Protein AF-A0A194WT03-F1 (afdb_monomer)

Radius of gyration: 30.41 Å; Cα contacts (8 Å, |Δi|>4): 717; chains: 1; bounding box: 113×50×109 Å

Solvent-accessible surface area (backbone atoms only — not comparable to full-atom values): 23915 Å² total; per-residue (Å²): 136,82,84,89,78,83,85,79,78,83,76,83,74,83,78,74,82,76,77,74,75,69,96,62,38,48,74,49,56,27,66,68,60,20,52,58,51,42,55,51,42,50,56,59,49,69,76,46,98,63,64,59,22,37,37,36,42,40,37,52,89,49,67,68,50,54,52,50,50,53,52,46,45,50,53,35,48,78,66,64,29,42,62,47,79,43,81,47,51,74,85,47,47,63,61,53,40,52,53,50,60,69,37,85,75,48,41,22,44,46,72,50,70,73,60,50,98,48,68,67,57,44,53,51,57,38,61,60,47,42,80,70,25,38,26,48,16,67,32,65,69,28,46,50,27,55,58,62,58,44,61,46,73,24,56,83,70,58,66,25,66,48,49,63,34,23,62,38,49,24,51,51,53,51,38,49,74,71,58,65,42,41,81,90,44,59,88,57,40,25,28,52,90,39,30,33,35,34,40,28,56,45,86,85,39,31,42,52,31,35,42,51,47,5,44,23,32,15,42,20,40,37,28,47,98,93,46,32,34,41,25,22,16,63,85,86,59,73,44,90,31,43,48,80,43,83,51,91,55,52,71,77,67,46,30,61,67,22,51,30,41,37,38,44,53,86,38,80,86,47,64,62,71,51,87,48,45,24,76,58,16,33,38,40,28,66,21,96,33,67,39,60,53,71,78,61,39,42,78,32,22,36,31,38,27,75,41,38,68,56,25,25,50,37,38,31,52,45,35,30,54,48,31,50,52,26,51,54,42,51,51,52,50,38,51,51,27,53,49,26,47,51,53,45,55,60,35,47,49,73,77,43,86,50,70,38,30,50,52,46,34,51,44,30,39,67,40,66,62,48,59,95,81,78,74,68,77,89,75,91,70,77,77,73,80,96,78,71,96,54,62,74,60,56,53,48,51,50,52,52,51,39,52,51,42,62,46,47,82,80,47,53,75,68,57,42,58,64,48,43,63,55,51,55,50,49,53,51,54,47,53,56,48,52,58,61,63,75,108

pLDDT: mean 86.25, std 16.94, range [28.58, 98.75]

Secondary structure (DSSP, 8-state):
-----PPPPPPPPP-----------EE--HHHHHHHHHHHHHHHHTT-SSPPEEEEEE-S--HHHHHHHHHHHHHHHHTT-EEEEEE--TTTHHHHHHHHHH-TT--EEEEES--SSSHHHHHHHHHHS-TTTBTT--SHHHHHHHHTT--BSSTTT--SBPPPPHHHHHHHHHHHHTT-S-TTSPTT-TTTT-EEEEE---TTTHHHHHHHHHHTT-EEEEEETTEEEEEESTTTT-SSS-EEEEES--HHHHGGG-SEEEE----TT----GGGSPTT-EEEE-SSS--S-HHHHHHH-SEEE---HHHHHHHHHHHHHHHHHHHHHHHHHHHHHHHHHHHHHHHHHTT---HHHHHHHHHHHHTTSS-TTTS------PPPPS--S-HHHHHHHHHHHHHHHHHGGGS-HHHHHHHHHHHHHHHHHHHHHHHHHH-

Nearest PDB structures (foldseek):
  1edz-assembly1_A  TM=9.579E-01  e=5.194E-33  Saccharomyces cerevisiae
  6v6y-assembly1_A-2  TM=8.447E-01  e=1.868E-15  Thermus thermophilus HB8
  5o22-assembly1_B  TM=8.015E-01  e=1.523E-14  Escherichia coli K-12
  3ngl-assembly1_C  TM=8.234E-01  e=7.169E-14  Thermoplasma acidophilum
  6jid-assembly1_A  TM=7.470E-01  e=1.769E-14  Homo sapiens

Foldseek 3Di:
DDDDDDDDDDDDDPDDPPPVLDLQAAEDELVVLLVVLLVVLLVLCVVDPDAAEEEEEEADPDPVLVVLLVVLCVVQVVSRHHYHYDYDHLVCLLVVQLVLQPDPSHQAYHYRDDNDPDVVVVLVSLCSHDQLHHLQLSHPLLLVCLQVVNQALQPPLRQAGRHAGLQLVLVVSVCVVVVCFQPVDDFQQRNAPAEEEFADCDSRHQVSNQFNSQSSAYFYWRDDPVATKTWHCPPPNPHNGIDIDGDPDHPLNRQLRHQEYEYADQDQPAADPLVSHHAQHAYHYAYPHQNYDPVSNSSRHSYYYRHNSSSSSSSSSVSSSSSVSNVLSLVLLLVLLLLLLVLQVLQVLAVHGQVLSVVSVVSCVSSVSDDPPPSDDPDDHDYDDDDDDDCVVLVVLSVVLSVLSNCLSVDDSVVNVVCPVVNVVSSVVNSVVVVVVVD

Sequence (439 aa):
MASVQQPNAPTPKPSNPTSSIPDTCKVVSAVTIAKSLLAEVAKDLQLLEYKPKLVGLLANEDEHAKTYAEYSAKTCKENGFDFDLRVVSKADIEESILAANTDKNVHGIIVYYPIFPSPRQDQYIQQLVALEKDVEGLSHKYIFNMYQNIRFLDIPMCGQKSILPCTPLAVVKVLEYLQIYNTIMAYGNRLFGKTITVINRSEVVGRPLAALLANDGAKVYSVDLDGVQIFTRGRGIKNDKHEVAETDMKLEDCFPLSDVVVTGVPSKAYKVDVNMLRDGAVCVNFSSDKNFDGPAVKQHASIYVPAIGKVTIAVLLRNLLRLCHNRDMAESYKHMARQARRSMDVCSLHGVKIEAAEAVVKKAIAAGYLNEKSDTLAVEGSPLPAGSKDKTKTDGLMTELETLWSQLPELNIKEQAEKQEELDRLLLALDESFQKEEK

Structure (mmCIF, N/CA/C/O backbone):
data_AF-A0A194WT03-F1
#
_entry.id   AF-A0A194WT03-F1
#
loop_
_atom_site.group_PDB
_atom_site.id
_atom_site.type_symbol
_atom_site.label_atom_id
_atom_site.label_alt_id
_atom_site.label_comp_id
_atom_site.label_asym_id
_atom_site.label_entity_id
_atom_site.label_seq_id
_atom_site.pdbx_PDB_ins_code
_atom_site.Cartn_x
_atom_site.Cartn_y
_atom_site.Cartn_z
_atom_site.occupancy
_atom_site.B_iso_or_equiv
_atom_site.auth_seq_id
_atom_site.auth_comp_id
_atom_site.auth_asym_id
_atom_site.auth_atom_id
_atom_site.pdbx_PDB_model_num
ATOM 1 N N . MET A 1 1 ? -75.034 19.395 57.010 1.00 37.84 1 MET A N 1
ATOM 2 C CA . MET A 1 1 ? -74.111 18.258 56.812 1.00 37.84 1 MET A CA 1
ATOM 3 C C . MET A 1 1 ? -73.843 18.124 55.323 1.00 37.84 1 MET A C 1
ATOM 5 O O . MET A 1 1 ? -74.789 18.257 54.563 1.00 37.84 1 MET A O 1
ATOM 9 N N . ALA A 1 2 ? -72.575 17.891 54.970 1.00 37.72 2 ALA A N 1
ATOM 10 C CA . ALA A 1 2 ? -72.012 17.683 53.629 1.00 37.72 2 ALA A CA 1
ATOM 11 C C . ALA A 1 2 ? -71.901 18.917 52.704 1.00 37.72 2 ALA A C 1
ATOM 13 O O . ALA A 1 2 ? -72.727 19.161 51.831 1.00 37.72 2 ALA A O 1
ATOM 14 N N . SER A 1 3 ? -70.805 19.663 52.893 1.00 32.38 3 SER A N 1
ATOM 15 C CA . SER A 1 3 ? -70.004 20.207 51.786 1.00 32.38 3 SER A CA 1
ATOM 16 C C . SER A 1 3 ? -69.221 19.068 51.100 1.00 32.38 3 SER A C 1
ATOM 18 O O . SER A 1 3 ? -69.303 17.939 51.581 1.00 32.38 3 SER A O 1
ATOM 20 N N . VAL A 1 4 ? -68.414 19.409 50.074 1.00 37.19 4 VAL A N 1
ATOM 21 C CA . VAL A 1 4 ? -67.408 18.600 49.326 1.00 37.19 4 VAL A CA 1
ATOM 22 C C . VAL A 1 4 ? -67.889 18.264 47.907 1.00 37.19 4 VAL A C 1
ATOM 24 O O . VAL A 1 4 ? -68.979 17.739 47.747 1.00 37.19 4 VAL A O 1
ATOM 27 N N . GLN A 1 5 ? -67.157 18.463 46.807 1.00 35.47 5 GLN A N 1
ATOM 28 C CA . GLN A 1 5 ? -66.001 19.279 46.389 1.00 35.47 5 GLN A CA 1
ATOM 29 C C . GLN A 1 5 ? -65.919 19.033 44.863 1.00 35.47 5 GLN A C 1
ATOM 31 O O . GLN A 1 5 ? -66.162 17.912 44.414 1.00 35.47 5 GLN A O 1
ATOM 36 N N . GLN A 1 6 ? -65.600 20.049 44.057 1.00 39.19 6 GLN A N 1
ATOM 37 C CA . GLN A 1 6 ? -65.304 19.849 42.629 1.00 39.19 6 GLN A CA 1
ATOM 38 C C . GLN A 1 6 ? -64.024 19.005 42.458 1.00 39.19 6 GLN A C 1
ATOM 40 O O . GLN A 1 6 ? -63.103 19.148 43.266 1.00 39.19 6 GLN A O 1
ATOM 45 N N . PRO A 1 7 ? -63.927 18.145 41.429 1.00 38.97 7 PRO A N 1
ATOM 46 C CA . PRO A 1 7 ? -62.711 17.385 41.172 1.00 38.97 7 PRO A CA 1
ATOM 47 C C . PRO A 1 7 ? -61.578 18.310 40.703 1.00 38.97 7 PRO A C 1
ATOM 49 O O . PRO A 1 7 ? -61.730 19.089 39.764 1.00 38.97 7 PRO A O 1
ATOM 52 N N . ASN A 1 8 ? -60.440 18.198 41.390 1.00 38.78 8 ASN A N 1
ATOM 53 C CA . ASN A 1 8 ? -59.198 18.916 41.124 1.00 38.78 8 ASN A CA 1
ATOM 54 C C . ASN A 1 8 ? -58.701 18.702 39.686 1.00 38.78 8 ASN A C 1
ATOM 56 O O . ASN A 1 8 ? -58.632 17.572 39.199 1.00 38.78 8 ASN A O 1
ATOM 60 N N . ALA A 1 9 ? -58.279 19.794 39.046 1.00 41.28 9 ALA A N 1
ATOM 61 C CA . ALA A 1 9 ? -57.497 19.762 37.817 1.00 41.28 9 ALA A CA 1
ATOM 62 C C . ALA A 1 9 ? -56.162 19.017 38.047 1.00 41.28 9 ALA A C 1
ATOM 64 O O . ALA A 1 9 ? -55.565 19.166 39.119 1.00 41.28 9 ALA A O 1
ATOM 65 N N . PRO A 1 10 ? -55.658 18.233 37.075 1.00 40.19 10 PRO A N 1
ATOM 66 C CA . PRO A 1 10 ? -54.380 17.554 37.227 1.00 40.19 10 PRO A CA 1
ATOM 67 C C . PRO A 1 10 ? -53.239 18.574 37.255 1.00 40.19 10 PRO A C 1
ATOM 69 O O . PRO A 1 10 ? -53.123 19.426 36.374 1.00 40.19 10 PRO A O 1
ATOM 72 N N . THR A 1 11 ? -52.372 18.461 38.256 1.00 41.06 11 THR A N 1
ATOM 73 C CA . THR A 1 11 ? -51.087 19.158 38.318 1.00 41.06 11 THR A CA 1
ATOM 74 C C . THR A 1 11 ? -50.210 18.780 37.115 1.00 41.06 11 THR A C 1
ATOM 76 O O . THR A 1 11 ? -50.162 17.604 36.736 1.00 41.06 11 THR A O 1
ATOM 79 N N . PRO A 1 12 ? -49.492 19.735 36.496 1.00 35.66 12 PRO A N 1
ATOM 80 C CA . PRO A 1 12 ? -48.580 19.418 35.407 1.00 35.66 12 PRO A CA 1
ATOM 81 C C . PRO A 1 12 ? -47.417 18.586 35.956 1.00 35.66 12 PRO A C 1
ATOM 83 O O . PRO A 1 12 ? -46.714 19.003 36.878 1.00 35.66 12 PRO A O 1
ATOM 86 N N . LYS A 1 13 ? -47.222 17.386 35.396 1.00 35.81 13 LYS A N 1
ATOM 87 C CA . LYS A 1 13 ? -46.018 16.582 35.644 1.00 35.81 13 LYS A CA 1
ATOM 88 C C . LYS A 1 13 ? -44.784 17.391 35.220 1.00 35.81 13 LYS A C 1
ATOM 90 O O . LYS A 1 13 ? -44.840 18.032 34.169 1.00 35.81 13 LYS A O 1
ATOM 95 N N . PRO A 1 14 ? -43.672 17.336 35.971 1.00 33.44 14 PRO A N 1
ATOM 96 C CA . PRO A 1 14 ? -42.426 17.940 35.529 1.00 33.44 14 PRO A CA 1
ATOM 97 C C . PRO A 1 14 ? -42.006 17.271 34.218 1.00 33.44 14 PRO A C 1
ATOM 99 O O . PRO A 1 14 ? -41.852 16.050 34.143 1.00 33.44 14 PRO A O 1
ATOM 102 N N . SER A 1 15 ? -41.884 18.074 33.166 1.00 34.41 15 SER A N 1
ATOM 103 C CA . SER A 1 15 ? -41.332 17.651 31.888 1.00 34.41 15 SER A CA 1
ATOM 104 C C . SER A 1 15 ? -39.877 17.252 32.108 1.00 34.41 15 SER A C 1
ATOM 106 O O . SER A 1 15 ? -39.016 18.118 32.273 1.00 34.41 15 SER A O 1
ATOM 108 N N . ASN A 1 16 ? -39.598 15.948 32.111 1.00 33.34 16 ASN A N 1
ATOM 109 C CA . ASN A 1 16 ? -38.248 15.467 31.849 1.00 33.34 16 ASN A CA 1
ATOM 110 C C . ASN A 1 16 ? -37.805 16.084 30.516 1.00 33.34 16 ASN A C 1
ATOM 112 O O . ASN A 1 16 ? -38.524 15.914 29.527 1.00 33.34 16 ASN A O 1
ATOM 116 N N . PRO A 1 17 ? -36.655 16.773 30.443 1.00 35.59 17 PRO A N 1
ATOM 117 C CA . PRO A 1 17 ? -36.050 17.051 29.161 1.00 35.59 17 PRO A CA 1
ATOM 118 C C . PRO A 1 17 ? -35.568 15.706 28.619 1.00 35.59 17 PRO A C 1
ATOM 120 O O . PRO A 1 17 ? -34.459 15.256 28.888 1.00 35.59 17 PRO A O 1
ATOM 123 N N . THR A 1 18 ? -36.429 15.025 27.871 1.00 38.66 18 THR A N 1
ATOM 124 C CA . THR A 1 18 ? -35.990 14.054 26.879 1.00 38.66 18 THR A CA 1
ATOM 125 C C . THR A 1 18 ? -35.196 14.840 25.847 1.00 38.66 18 THR A C 1
ATOM 127 O O . THR A 1 18 ? -35.747 15.288 24.844 1.00 38.66 18 THR A O 1
ATOM 130 N N . SER A 1 19 ? -33.900 15.044 26.101 1.00 36.81 19 SER A N 1
ATOM 131 C CA . SER A 1 19 ? -32.959 15.279 25.017 1.00 36.81 19 SER A CA 1
ATOM 132 C C . SER A 1 19 ? -32.892 13.966 24.248 1.00 36.81 19 SER A C 1
ATOM 134 O O . SER A 1 19 ? -32.114 13.068 24.568 1.00 36.81 19 SER A O 1
ATOM 136 N N . SER A 1 20 ? -33.797 13.808 23.289 1.00 42.81 20 SER A N 1
ATOM 137 C CA . SER A 1 20 ? -33.696 12.780 22.268 1.00 42.81 20 SER A CA 1
ATOM 138 C C . SER A 1 20 ? -32.428 13.073 21.468 1.00 42.81 20 SER A C 1
ATOM 140 O O . SER A 1 20 ? -32.453 13.870 20.529 1.00 42.81 20 SER A O 1
ATOM 142 N N . ILE A 1 21 ? -31.306 12.495 21.900 1.00 43.59 21 ILE A N 1
ATOM 143 C CA . ILE A 1 21 ? -30.082 12.424 21.105 1.00 43.59 21 ILE A CA 1
ATOM 144 C C . ILE A 1 21 ? -30.499 11.711 19.813 1.00 43.59 21 ILE A C 1
ATOM 146 O O . ILE A 1 21 ? -31.025 10.598 19.899 1.00 43.59 21 ILE A O 1
ATOM 150 N N . PRO A 1 22 ? -30.389 12.341 18.632 1.00 44.72 22 PRO A N 1
ATOM 151 C CA . PRO A 1 22 ? -30.725 11.656 17.395 1.00 44.72 22 PRO A CA 1
ATOM 152 C C . PRO A 1 22 ? -29.767 10.472 17.206 1.00 44.72 22 PRO A C 1
ATOM 154 O O . PRO A 1 22 ? -28.628 10.522 17.666 1.00 44.72 22 PRO A O 1
ATOM 157 N N . ASP A 1 23 ? -30.193 9.427 16.500 1.00 59.03 23 ASP A N 1
ATOM 158 C CA . ASP A 1 23 ? -29.297 8.371 16.014 1.00 59.03 23 ASP A CA 1
ATOM 159 C C . ASP A 1 23 ? -28.299 8.985 15.000 1.00 59.03 23 ASP A C 1
ATOM 161 O O . ASP A 1 23 ? -28.538 8.997 13.793 1.00 59.03 23 ASP A O 1
ATOM 165 N N . THR A 1 24 ? -27.211 9.596 15.485 1.00 73.25 24 THR A N 1
ATOM 166 C CA . THR A 1 24 ? -26.338 10.509 14.715 1.00 73.25 24 THR A CA 1
ATOM 167 C C . THR A 1 24 ? -25.137 9.839 14.046 1.00 73.25 24 THR A C 1
ATOM 169 O O . THR A 1 24 ? -24.503 10.460 13.190 1.00 73.25 24 THR A O 1
ATOM 172 N N . CYS A 1 25 ? -24.809 8.588 14.382 1.00 91.25 25 CYS A N 1
ATOM 173 C CA . CYS A 1 25 ? -23.623 7.916 13.845 1.00 91.25 25 CYS A CA 1
ATOM 174 C C . CYS A 1 25 ? -23.904 7.139 12.552 1.00 91.25 25 CYS A C 1
ATOM 176 O O . CYS A 1 25 ? -24.625 6.136 12.536 1.00 91.25 25 CYS A O 1
ATOM 178 N N . LYS A 1 26 ? -23.241 7.532 11.460 1.00 95.31 26 LYS A N 1
ATOM 179 C CA . LYS A 1 26 ? -23.262 6.796 10.193 1.00 95.31 26 LYS A CA 1
ATOM 180 C C . LYS A 1 26 ? -22.269 5.634 10.226 1.00 95.31 26 LYS A C 1
ATOM 182 O O . LYS A 1 26 ? -21.059 5.823 10.107 1.00 95.31 26 LYS A O 1
ATOM 187 N N . VAL A 1 27 ? -22.774 4.405 10.290 1.00 95.69 27 VAL A N 1
ATOM 188 C CA . VAL A 1 27 ? -21.930 3.209 10.146 1.00 95.69 27 VAL A CA 1
ATOM 189 C C . VAL A 1 27 ? -21.674 2.928 8.667 1.00 95.69 27 VAL A C 1
ATOM 191 O O . VAL A 1 27 ? -22.612 2.719 7.897 1.00 95.69 27 VAL A O 1
ATOM 194 N N . VAL A 1 28 ? -20.405 2.896 8.260 1.00 96.44 28 VAL A N 1
ATOM 195 C CA . VAL A 1 28 ? -20.008 2.620 6.872 1.00 96.44 28 VAL A CA 1
ATOM 196 C C . VAL A 1 28 ? -19.291 1.278 6.801 1.00 96.44 28 VAL A C 1
ATOM 198 O O . VAL A 1 28 ? -18.310 1.033 7.498 1.00 96.44 28 VAL A O 1
ATOM 201 N N . SER A 1 29 ? -19.788 0.389 5.941 1.00 95.56 29 SER A N 1
ATOM 202 C CA . SER A 1 29 ? -19.196 -0.936 5.761 1.00 95.56 29 SER A CA 1
ATOM 203 C C . SER A 1 29 ? -18.000 -0.900 4.805 1.00 95.56 29 SER A C 1
ATOM 205 O O . SER A 1 29 ? -18.041 -0.231 3.769 1.00 95.56 29 SER A O 1
ATOM 207 N N . ALA A 1 30 ? -16.974 -1.710 5.082 1.00 94.19 30 ALA A N 1
ATOM 208 C CA . ALA A 1 30 ? -15.859 -1.923 4.155 1.00 94.19 30 ALA A CA 1
ATOM 209 C C . ALA A 1 30 ? -16.299 -2.461 2.787 1.00 94.19 30 ALA A C 1
ATOM 211 O O . ALA A 1 30 ? -15.614 -2.225 1.800 1.00 94.19 30 ALA A O 1
ATOM 212 N N . VAL A 1 31 ? -17.434 -3.167 2.708 1.00 94.44 31 VAL A N 1
ATOM 213 C CA . VAL A 1 31 ? -17.986 -3.672 1.439 1.00 94.44 31 VAL A CA 1
ATOM 214 C C . VAL A 1 31 ? -18.320 -2.512 0.507 1.00 94.44 31 VAL A C 1
ATOM 216 O O . VAL A 1 31 ? -17.967 -2.540 -0.669 1.00 94.44 31 VAL A O 1
ATOM 219 N N . THR A 1 32 ? -18.982 -1.483 1.039 1.00 95.12 32 THR A N 1
ATOM 220 C CA . THR A 1 32 ? -19.396 -0.309 0.265 1.00 95.12 32 THR A CA 1
ATOM 221 C C . THR A 1 32 ? -18.183 0.441 -0.280 1.00 95.12 32 THR A C 1
ATOM 223 O O . THR A 1 32 ? -18.165 0.786 -1.456 1.00 95.12 32 THR A O 1
ATOM 226 N N . ILE A 1 33 ? -17.158 0.628 0.555 1.00 95.56 33 ILE A N 1
ATOM 227 C CA . ILE A 1 33 ? -15.919 1.323 0.180 1.00 95.56 33 ILE A CA 1
ATOM 228 C C . ILE A 1 33 ? -15.119 0.497 -0.836 1.00 95.56 33 ILE A C 1
ATOM 230 O O . ILE A 1 33 ? -14.672 1.013 -1.855 1.00 95.56 33 ILE A O 1
ATOM 234 N N . ALA A 1 34 ? -14.969 -0.808 -0.597 1.00 96.19 34 ALA A N 1
ATOM 235 C CA . ALA A 1 34 ? -14.224 -1.690 -1.489 1.00 96.19 34 ALA A CA 1
ATOM 236 C C . ALA A 1 34 ? -14.862 -1.777 -2.883 1.00 96.19 34 ALA A C 1
ATOM 238 O O . ALA A 1 34 ? -14.140 -1.916 -3.862 1.00 96.19 34 ALA A O 1
ATOM 239 N N . LYS A 1 35 ? -16.191 -1.649 -3.000 1.00 95.62 35 LYS A N 1
ATOM 240 C CA . LYS A 1 35 ? -16.889 -1.717 -4.292 1.00 95.62 35 LYS A CA 1
ATOM 241 C C . LYS A 1 35 ? -16.390 -0.670 -5.295 1.00 95.62 35 LYS A C 1
ATOM 243 O O . LYS A 1 35 ? -16.226 -1.007 -6.463 1.00 95.62 35 LYS A O 1
ATOM 248 N N . SER A 1 36 ? -16.151 0.576 -4.871 1.00 92.94 36 SER A N 1
ATOM 249 C CA . SER A 1 36 ? -15.6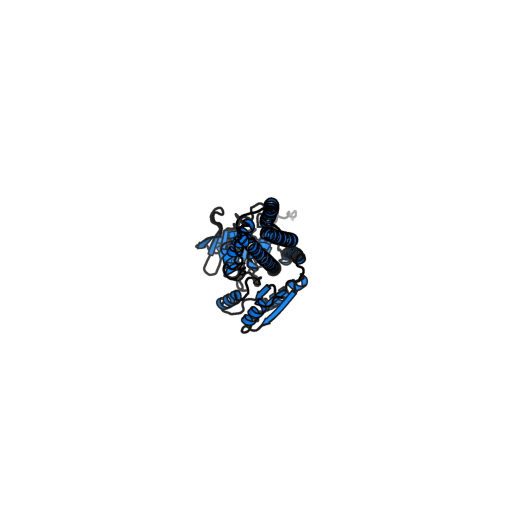47 1.613 -5.785 1.00 92.94 36 SER A CA 1
ATOM 250 C C . SER A 1 36 ? -14.204 1.338 -6.206 1.00 92.94 36 SER A C 1
ATOM 252 O O . SER A 1 36 ? -13.891 1.434 -7.387 1.00 92.94 36 SER A O 1
ATOM 254 N N . LEU A 1 37 ? -13.355 0.908 -5.268 1.00 94.75 37 LEU A N 1
ATOM 255 C CA . LEU A 1 37 ? -11.961 0.551 -5.555 1.00 94.75 37 LEU A CA 1
ATOM 256 C C . LEU A 1 37 ? -11.857 -0.659 -6.487 1.00 94.75 37 LEU A C 1
ATOM 258 O O . LEU A 1 37 ? -11.066 -0.647 -7.421 1.00 94.75 37 LEU A O 1
ATOM 262 N N . LEU A 1 38 ? -12.674 -1.691 -6.272 1.00 96.69 38 LEU A N 1
ATOM 263 C CA . LEU A 1 38 ? -12.707 -2.869 -7.139 1.00 96.69 38 LEU A CA 1
ATOM 264 C C . LEU A 1 38 ? -13.187 -2.524 -8.554 1.00 96.69 38 LEU A C 1
ATOM 266 O O . LEU A 1 38 ? -12.717 -3.122 -9.514 1.00 96.69 38 LEU A O 1
ATOM 270 N N . ALA A 1 39 ? -14.067 -1.529 -8.709 1.00 96.00 39 ALA A N 1
ATOM 271 C CA . ALA A 1 39 ? -14.462 -1.043 -10.029 1.00 96.00 39 ALA A CA 1
ATOM 272 C C . ALA A 1 39 ? -13.313 -0.325 -10.763 1.00 96.00 39 ALA A C 1
ATOM 274 O O . ALA A 1 39 ? -13.215 -0.438 -11.982 1.00 96.00 39 ALA A O 1
ATOM 275 N N . GLU A 1 40 ? -12.440 0.393 -10.049 1.00 94.62 40 GLU A N 1
ATOM 276 C CA . GLU A 1 40 ? -11.204 0.954 -10.620 1.00 94.62 40 GLU A CA 1
ATOM 277 C C . GLU A 1 40 ? -10.224 -0.161 -11.008 1.00 94.62 40 GLU A C 1
ATOM 279 O O . GLU A 1 40 ? -9.753 -0.196 -12.140 1.00 94.62 40 GLU A O 1
ATOM 284 N N . VAL A 1 41 ? -10.004 -1.127 -10.110 1.00 96.88 41 VAL A N 1
ATOM 285 C CA . VAL A 1 41 ? -9.165 -2.312 -10.361 1.00 96.88 41 VAL A CA 1
ATOM 286 C C . VAL A 1 41 ? -9.645 -3.083 -11.592 1.00 96.88 41 VAL A C 1
ATOM 288 O O . VAL A 1 41 ? -8.830 -3.492 -12.410 1.00 96.88 41 VAL A O 1
ATOM 291 N N . ALA A 1 42 ? -10.957 -3.253 -11.766 1.00 96.62 42 ALA A N 1
ATOM 292 C CA . ALA A 1 42 ? -11.516 -3.939 -12.926 1.00 96.62 42 ALA A CA 1
ATOM 293 C C . ALA A 1 42 ? -11.233 -3.204 -14.247 1.00 96.62 42 ALA A C 1
ATOM 295 O O . ALA A 1 42 ? -11.024 -3.859 -15.264 1.00 96.62 42 ALA A O 1
ATOM 296 N N . LYS A 1 43 ? -11.205 -1.863 -14.246 1.00 95.69 43 LYS A N 1
ATOM 297 C CA . LYS A 1 43 ? -10.837 -1.070 -15.432 1.00 95.69 43 LYS A CA 1
ATOM 298 C C . LYS A 1 43 ? -9.357 -1.217 -15.758 1.00 95.69 43 LYS A C 1
ATOM 300 O O . LYS A 1 43 ? -9.017 -1.454 -16.909 1.00 95.69 43 LYS A O 1
ATOM 305 N N . ASP A 1 44 ? -8.498 -1.120 -14.749 1.00 93.19 44 ASP A N 1
ATOM 306 C CA . ASP A 1 44 ? -7.052 -1.260 -14.931 1.00 93.19 44 ASP A CA 1
ATOM 307 C C . ASP A 1 44 ? -6.684 -2.687 -15.379 1.00 93.19 44 ASP A C 1
ATOM 309 O O . ASP A 1 44 ? -5.807 -2.865 -16.219 1.00 93.19 44 ASP A O 1
ATOM 313 N N . LEU A 1 45 ? -7.395 -3.709 -14.888 1.00 95.94 45 LEU A N 1
ATOM 314 C CA . LEU A 1 45 ? -7.210 -5.099 -15.309 1.00 95.94 45 LEU A CA 1
ATOM 315 C C . LEU A 1 45 ? -7.536 -5.314 -16.797 1.00 95.94 45 LEU A C 1
ATOM 317 O O . LEU A 1 45 ? -6.866 -6.107 -17.445 1.00 95.94 45 LEU A O 1
ATOM 321 N N . GLN A 1 46 ? -8.518 -4.597 -17.358 1.00 93.88 46 GLN A N 1
ATOM 322 C CA . GLN A 1 46 ? -8.860 -4.683 -18.789 1.00 93.88 46 GLN A CA 1
ATOM 323 C C . GLN A 1 46 ? -7.748 -4.168 -19.711 1.00 93.88 46 GLN A C 1
ATOM 325 O O . GLN A 1 46 ? -7.775 -4.451 -20.907 1.00 93.88 46 GLN A O 1
ATOM 330 N N . LEU A 1 47 ? -6.789 -3.404 -19.179 1.00 90.12 47 LEU A N 1
ATOM 331 C CA . LEU A 1 47 ? -5.632 -2.931 -19.937 1.00 90.12 47 LEU A CA 1
ATOM 332 C C . LEU A 1 47 ? -4.543 -4.003 -20.073 1.00 90.12 47 LEU A C 1
ATOM 334 O O . LEU A 1 47 ? -3.626 -3.822 -20.870 1.00 90.12 47 LEU A O 1
ATOM 338 N N . LEU A 1 48 ? -4.632 -5.094 -19.306 1.00 90.25 48 LEU A N 1
ATOM 339 C CA . LEU A 1 48 ? -3.717 -6.225 -19.389 1.00 90.25 48 LEU A CA 1
ATOM 340 C C . LEU A 1 48 ? -4.294 -7.309 -20.303 1.00 90.25 48 LEU A C 1
ATOM 342 O O . LEU A 1 48 ? -5.468 -7.661 -20.222 1.00 90.25 48 LEU A O 1
ATOM 346 N N . GLU A 1 49 ? -3.440 -7.888 -21.143 1.00 89.62 49 GLU A N 1
ATOM 347 C CA . GLU A 1 49 ? -3.809 -8.994 -22.043 1.00 89.62 49 GLU A CA 1
ATOM 348 C C . GLU A 1 49 ? -3.775 -10.368 -21.349 1.00 89.62 49 GLU A C 1
ATOM 350 O O . GLU A 1 49 ? -4.113 -11.393 -21.940 1.00 89.62 49 GLU A O 1
ATOM 355 N N . TYR A 1 50 ? -3.373 -10.399 -20.079 1.00 92.44 50 TYR A N 1
ATOM 356 C CA . TYR A 1 50 ? -3.252 -11.597 -19.258 1.00 92.44 50 TYR A CA 1
ATOM 357 C C . TYR A 1 50 ? -3.914 -11.388 -17.896 1.00 92.44 50 TYR A C 1
ATOM 359 O O . TYR A 1 50 ? -4.160 -10.263 -17.465 1.00 92.44 50 TYR A O 1
ATOM 367 N N . LYS A 1 51 ? -4.176 -12.491 -17.189 1.00 94.75 51 LYS A N 1
ATOM 368 C CA . LYS A 1 51 ? -4.651 -12.456 -15.802 1.00 94.75 51 LYS A CA 1
ATOM 369 C C . LYS A 1 51 ? -3.457 -12.471 -14.850 1.00 94.75 51 LYS A C 1
ATOM 371 O O . LYS A 1 51 ? -2.729 -13.465 -14.827 1.00 94.75 51 LYS A O 1
ATOM 376 N N . PRO A 1 52 ? -3.228 -11.417 -14.049 1.00 97.75 52 PRO A N 1
ATOM 377 C CA . PRO A 1 52 ? -2.162 -11.442 -13.063 1.00 97.75 52 PRO A CA 1
ATOM 378 C C . PRO A 1 52 ? -2.423 -12.529 -12.022 1.00 97.75 52 PRO A C 1
ATOM 380 O O . PRO A 1 52 ? -3.530 -12.653 -11.490 1.00 97.75 52 PRO A O 1
ATOM 383 N N . LYS A 1 53 ? -1.377 -13.297 -11.724 1.00 98.38 53 LYS A N 1
ATOM 384 C CA . LYS A 1 53 ? -1.390 -14.369 -10.726 1.00 98.38 53 LYS A CA 1
ATOM 385 C C . LYS A 1 53 ? -0.762 -13.903 -9.419 1.00 98.38 53 LYS A C 1
ATOM 387 O O . LYS A 1 53 ? 0.414 -13.529 -9.395 1.00 98.38 53 LYS A O 1
ATOM 392 N N . LEU A 1 54 ? -1.528 -14.004 -8.340 1.00 98.62 54 LEU A N 1
ATOM 393 C CA . LEU A 1 54 ? -1.088 -13.783 -6.967 1.00 98.62 54 LEU A CA 1
ATOM 394 C C . LEU A 1 54 ? -0.878 -15.127 -6.260 1.00 98.62 54 LEU A C 1
ATOM 396 O O . LEU A 1 54 ? -1.758 -15.990 -6.275 1.00 98.62 54 LEU A O 1
ATOM 400 N N . VAL A 1 55 ? 0.280 -15.304 -5.629 1.00 98.69 55 VAL A N 1
ATOM 401 C CA . VAL A 1 55 ? 0.553 -16.444 -4.745 1.00 98.69 55 VAL A CA 1
ATOM 402 C C . VAL A 1 55 ? 0.349 -16.007 -3.300 1.00 98.69 55 VAL A C 1
ATOM 404 O O . VAL A 1 55 ? 0.953 -15.031 -2.864 1.00 98.69 55 VAL A O 1
ATOM 407 N N . GLY A 1 56 ? -0.491 -16.728 -2.561 1.00 98.31 56 GLY A N 1
ATOM 408 C CA . GLY A 1 56 ? -0.656 -16.550 -1.121 1.00 98.31 56 GLY A CA 1
ATOM 409 C C . GLY A 1 56 ? 0.065 -17.646 -0.350 1.00 98.31 56 GLY A C 1
ATOM 410 O O . GLY A 1 56 ? -0.169 -18.821 -0.616 1.00 98.31 56 GLY A O 1
ATOM 411 N N . LEU A 1 57 ? 0.913 -17.275 0.608 1.00 98.38 57 LEU A N 1
ATOM 412 C CA . LEU A 1 57 ? 1.686 -18.208 1.429 1.00 98.38 57 LEU A CA 1
ATOM 413 C C . LEU A 1 57 ? 1.198 -18.166 2.879 1.00 98.38 57 LEU A C 1
ATOM 415 O O . LEU A 1 57 ? 1.380 -17.166 3.577 1.00 98.38 57 LEU A O 1
ATOM 419 N N . LEU A 1 58 ? 0.566 -19.252 3.326 1.00 97.75 58 LEU A N 1
ATOM 420 C CA . LEU A 1 58 ? 0.068 -19.419 4.692 1.00 97.75 58 LEU A CA 1
ATOM 421 C C . LEU A 1 58 ? 0.950 -20.426 5.435 1.00 97.75 58 LEU A C 1
ATOM 423 O O . LEU A 1 58 ? 0.957 -21.605 5.089 1.00 97.75 58 LEU A O 1
ATOM 427 N N . ALA A 1 59 ? 1.671 -19.955 6.455 1.00 96.81 59 ALA A N 1
ATOM 428 C CA . ALA A 1 59 ? 2.603 -20.765 7.251 1.00 96.81 59 ALA A CA 1
ATOM 429 C C . ALA A 1 59 ? 2.305 -20.744 8.762 1.00 96.81 59 ALA A C 1
ATOM 431 O O . ALA A 1 59 ? 3.161 -21.065 9.589 1.00 96.81 59 ALA A O 1
ATOM 432 N N . ASN A 1 60 ? 1.096 -20.334 9.146 1.00 91.69 60 ASN A N 1
ATOM 433 C CA . ASN A 1 60 ? 0.639 -20.331 10.531 1.00 91.69 60 ASN A CA 1
ATOM 434 C C . ASN A 1 60 ? -0.701 -21.072 10.668 1.00 91.69 60 ASN A C 1
ATOM 436 O O . ASN A 1 60 ? -1.379 -21.354 9.682 1.00 91.69 60 ASN A O 1
ATOM 440 N N . GLU A 1 61 ? -1.053 -21.389 11.912 1.00 88.81 61 GLU A N 1
ATOM 441 C CA . GLU A 1 61 ? -2.291 -22.088 12.285 1.00 88.81 61 GLU A CA 1
ATOM 442 C C . GLU A 1 61 ? -3.364 -21.115 12.812 1.00 88.81 61 GLU A C 1
ATOM 444 O O . GLU A 1 61 ? -4.339 -21.534 13.431 1.00 88.81 61 GLU A O 1
ATOM 449 N N . ASP A 1 62 ? -3.186 -19.804 12.612 1.00 88.56 62 ASP A N 1
ATOM 450 C CA . ASP A 1 62 ? -4.136 -18.803 13.096 1.00 88.56 62 ASP A CA 1
ATOM 451 C C . ASP A 1 62 ? -5.418 -18.840 12.248 1.00 88.56 62 ASP A C 1
ATOM 453 O O . ASP A 1 62 ? -5.408 -18.580 11.040 1.00 88.56 62 ASP A O 1
ATOM 457 N N . GLU A 1 63 ? -6.553 -19.127 12.890 1.00 88.69 63 GLU A N 1
ATOM 458 C CA . GLU A 1 63 ? -7.872 -19.159 12.250 1.00 88.69 63 GLU A CA 1
ATOM 459 C C . GLU A 1 63 ? -8.245 -17.825 11.580 1.00 88.69 63 GLU A C 1
ATOM 461 O O . GLU A 1 63 ? -8.903 -17.815 10.534 1.00 88.69 63 GLU A O 1
ATOM 466 N N . HIS A 1 64 ? -7.804 -16.686 12.127 1.00 87.38 64 HIS A N 1
ATOM 467 C CA . HIS A 1 64 ? -8.008 -15.381 11.501 1.00 87.38 64 HIS A CA 1
ATOM 468 C C . HIS A 1 64 ? -7.199 -15.243 10.210 1.00 87.38 64 HIS A C 1
ATOM 470 O O . HIS A 1 64 ? -7.735 -14.747 9.214 1.00 87.38 64 HIS A O 1
ATOM 476 N N . ALA A 1 65 ? -5.950 -15.716 10.197 1.00 90.50 65 ALA A N 1
ATOM 477 C CA . ALA A 1 65 ? -5.101 -15.697 9.010 1.00 90.50 65 ALA A CA 1
ATOM 478 C C . ALA A 1 65 ? -5.639 -16.640 7.926 1.00 90.50 65 ALA A C 1
ATOM 480 O O . ALA A 1 65 ? -5.765 -16.231 6.772 1.00 90.50 65 ALA A O 1
ATOM 481 N N . LYS A 1 66 ? -6.054 -17.857 8.298 1.00 92.25 66 LYS A N 1
ATOM 482 C CA . LYS A 1 66 ? -6.683 -18.822 7.385 1.00 92.25 66 LYS A CA 1
ATOM 483 C C . LYS A 1 66 ? -7.953 -18.262 6.749 1.00 92.25 66 LYS A C 1
ATOM 485 O O . LYS A 1 66 ? -8.087 -18.245 5.527 1.00 92.25 66 LYS A O 1
ATOM 490 N N . THR A 1 67 ? -8.846 -17.720 7.573 1.00 92.00 67 THR A N 1
ATOM 491 C CA . THR A 1 67 ? -10.083 -17.082 7.108 1.00 92.00 67 THR A CA 1
ATOM 492 C C . THR A 1 67 ? -9.781 -15.920 6.155 1.00 92.00 67 THR A C 1
ATOM 494 O O . THR A 1 67 ? -10.407 -15.779 5.103 1.00 92.00 67 THR A O 1
ATOM 497 N N . TYR A 1 68 ? -8.800 -15.078 6.491 1.00 92.06 68 TYR A N 1
ATOM 498 C CA . TYR A 1 68 ? -8.389 -13.963 5.639 1.00 92.06 68 TYR A CA 1
ATOM 499 C C . TYR A 1 68 ? -7.768 -14.434 4.313 1.00 92.06 68 TYR A C 1
ATOM 501 O O . TYR A 1 68 ? -8.041 -13.836 3.268 1.00 92.06 68 TYR A O 1
ATOM 509 N N . ALA A 1 69 ? -7.004 -15.529 4.321 1.00 95.19 69 ALA A N 1
ATOM 510 C CA . ALA A 1 69 ? -6.434 -16.139 3.124 1.00 95.19 69 ALA A CA 1
ATOM 511 C C . ALA A 1 69 ? -7.512 -16.692 2.181 1.00 95.19 69 ALA A C 1
ATOM 513 O O . ALA A 1 69 ? -7.491 -16.412 0.981 1.00 95.19 69 ALA A O 1
ATOM 514 N N . GLU A 1 70 ? -8.513 -17.390 2.719 1.00 93.44 70 GLU A N 1
ATOM 515 C CA . GLU A 1 70 ? -9.664 -17.882 1.953 1.00 93.44 70 GLU A CA 1
ATOM 516 C C . GLU A 1 70 ? -10.472 -16.729 1.336 1.00 93.44 70 GLU A C 1
ATOM 518 O O . GLU A 1 70 ? -10.817 -16.762 0.149 1.00 93.44 70 GLU A O 1
ATOM 523 N N . TYR A 1 71 ? -10.726 -15.662 2.105 1.00 92.50 71 TYR A N 1
ATOM 524 C CA . TYR A 1 71 ? -11.398 -14.468 1.586 1.00 92.50 71 TYR A CA 1
ATOM 525 C C . TYR A 1 71 ? -10.583 -13.750 0.512 1.00 92.50 71 TYR A C 1
ATOM 527 O O . TYR A 1 71 ? -11.162 -13.281 -0.474 1.00 92.50 71 TYR A O 1
ATOM 535 N N . SER A 1 72 ? -9.262 -13.672 0.678 1.00 94.31 72 SER A N 1
ATOM 536 C CA . SER A 1 72 ? -8.356 -13.102 -0.322 1.00 94.31 72 SER A CA 1
ATOM 537 C C . SER A 1 72 ? -8.432 -13.902 -1.620 1.00 94.31 72 SER A C 1
ATOM 539 O O . SER A 1 72 ? -8.700 -13.324 -2.673 1.00 94.31 72 SER A O 1
ATOM 541 N N . ALA A 1 73 ? -8.320 -15.231 -1.538 1.00 96.19 73 ALA A N 1
ATOM 542 C CA . ALA A 1 73 ? -8.406 -16.124 -2.689 1.00 96.19 73 ALA A CA 1
ATOM 543 C C . ALA A 1 73 ? -9.738 -15.982 -3.435 1.00 96.19 73 ALA A C 1
ATOM 545 O O . ALA A 1 73 ? -9.762 -15.857 -4.662 1.00 96.19 73 ALA A O 1
ATOM 546 N N . LYS A 1 74 ? -10.852 -15.957 -2.694 1.00 95.94 74 LYS A N 1
ATOM 547 C CA . LYS A 1 74 ? -12.191 -15.763 -3.259 1.00 95.94 74 LYS A CA 1
ATOM 548 C C . LYS A 1 74 ? -12.315 -14.412 -3.965 1.00 95.94 74 LYS A C 1
ATOM 550 O O . LYS A 1 74 ? -12.731 -14.367 -5.118 1.00 95.94 74 LYS A O 1
ATOM 555 N N . THR A 1 75 ? -11.904 -13.331 -3.302 1.00 95.12 75 THR A N 1
ATOM 556 C CA . THR A 1 75 ? -12.007 -11.970 -3.850 1.00 95.12 75 THR A CA 1
ATOM 557 C C . THR A 1 75 ? -11.158 -11.812 -5.111 1.00 95.12 75 THR A C 1
ATOM 559 O O . THR A 1 75 ? -11.625 -11.218 -6.078 1.00 95.12 75 THR A O 1
ATOM 562 N N . CYS A 1 76 ? -9.944 -12.370 -5.146 1.00 96.31 76 CYS A N 1
ATOM 563 C CA . CYS A 1 76 ? -9.090 -12.327 -6.336 1.00 96.31 76 CYS A CA 1
ATOM 564 C C . CYS A 1 76 ? -9.777 -12.996 -7.536 1.00 96.31 76 CYS A C 1
ATOM 566 O O . CYS A 1 76 ? -9.936 -12.367 -8.583 1.00 96.31 76 CYS A O 1
ATOM 568 N N . LYS A 1 77 ? -10.276 -14.226 -7.350 1.00 96.25 77 LYS A N 1
ATOM 569 C CA . LYS A 1 77 ? -10.955 -14.995 -8.406 1.00 96.25 77 LYS A CA 1
ATOM 570 C C . LYS A 1 77 ? -12.227 -14.308 -8.907 1.00 96.25 77 LYS A C 1
ATOM 572 O O . LYS A 1 77 ? -12.450 -14.237 -10.112 1.00 96.25 77 LYS A O 1
ATOM 577 N N . GLU A 1 78 ? -13.039 -13.760 -8.002 1.00 96.12 78 GLU A N 1
ATOM 578 C CA . GLU A 1 78 ? -14.266 -13.024 -8.349 1.00 96.12 78 GLU A CA 1
ATOM 579 C C . GLU A 1 78 ? -13.997 -11.739 -9.149 1.00 96.12 78 GLU A C 1
ATOM 581 O O . GLU A 1 78 ? -14.871 -11.292 -9.888 1.00 96.12 78 GLU A O 1
ATOM 586 N N . ASN A 1 79 ? -12.798 -11.157 -9.033 1.00 96.19 79 ASN A N 1
ATOM 587 C CA . ASN A 1 79 ? -12.412 -9.920 -9.719 1.00 96.19 79 ASN A CA 1
ATOM 588 C C . ASN A 1 79 ? -11.460 -10.156 -10.906 1.00 96.19 79 ASN A C 1
ATOM 590 O O . ASN A 1 79 ? -10.848 -9.209 -11.388 1.00 96.19 79 ASN A O 1
ATOM 594 N N . GLY A 1 80 ? -11.349 -11.396 -11.398 1.00 96.06 80 GLY A N 1
ATOM 595 C CA . GLY A 1 80 ? -10.632 -11.711 -12.640 1.00 96.06 80 GLY A CA 1
ATOM 596 C C . GLY A 1 80 ? -9.134 -11.994 -12.496 1.00 96.06 80 GLY A C 1
ATOM 597 O O . GLY A 1 80 ? -8.459 -12.127 -13.515 1.00 96.06 80 GLY A O 1
ATOM 598 N N . PHE A 1 81 ? -8.627 -12.129 -11.269 1.00 98.06 81 PHE A N 1
ATOM 599 C CA . PHE A 1 81 ? -7.232 -12.471 -10.983 1.00 98.06 81 PHE A CA 1
ATOM 600 C C . PHE A 1 81 ? -7.060 -13.969 -10.738 1.00 98.06 81 PHE A C 1
ATOM 602 O O . PHE A 1 81 ? -7.930 -14.619 -10.149 1.00 98.06 81 PHE A O 1
ATOM 609 N N . ASP A 1 82 ? -5.896 -14.497 -11.109 1.00 98.06 82 ASP A N 1
ATOM 610 C CA . ASP A 1 82 ? -5.513 -15.852 -10.732 1.00 98.06 82 ASP A CA 1
ATOM 611 C C . ASP A 1 82 ? -4.940 -15.849 -9.311 1.00 98.06 82 ASP A C 1
ATOM 613 O O . ASP A 1 82 ? -4.179 -14.960 -8.923 1.00 98.06 82 ASP A O 1
ATOM 617 N N . PHE A 1 83 ? -5.312 -16.851 -8.514 1.00 98.19 83 PHE A N 1
ATOM 618 C CA . PHE A 1 83 ? -4.858 -16.971 -7.131 1.00 98.19 83 PHE A CA 1
ATOM 619 C C . PHE A 1 83 ? -4.460 -18.404 -6.794 1.00 98.19 83 PHE A C 1
ATOM 621 O O . PHE A 1 83 ? -5.250 -19.334 -6.981 1.00 98.19 83 PHE A O 1
ATOM 628 N N . ASP A 1 84 ? -3.259 -18.549 -6.246 1.00 97.88 84 ASP A N 1
ATOM 629 C CA . ASP A 1 84 ? -2.651 -19.809 -5.825 1.00 97.88 84 ASP A CA 1
ATOM 630 C C . ASP A 1 84 ? -2.351 -19.744 -4.320 1.00 97.88 84 ASP A C 1
ATOM 632 O O . ASP A 1 84 ? -1.387 -19.103 -3.899 1.00 97.88 84 ASP A O 1
ATOM 636 N N . LEU A 1 85 ? -3.227 -20.345 -3.507 1.00 97.81 85 LEU A N 1
ATOM 637 C CA . LEU A 1 85 ? -3.037 -20.435 -2.059 1.00 97.81 85 LEU A CA 1
ATOM 638 C C . LEU A 1 85 ? -2.183 -21.660 -1.737 1.00 97.81 85 LEU A C 1
ATOM 640 O O . LEU A 1 85 ? -2.615 -22.787 -1.977 1.00 97.81 85 LEU A O 1
ATOM 644 N N . ARG A 1 86 ? -1.024 -21.444 -1.121 1.00 97.19 86 ARG A N 1
ATOM 645 C CA . ARG A 1 86 ? -0.120 -22.503 -0.674 1.00 97.19 86 ARG A CA 1
ATOM 646 C C . ARG A 1 86 ? -0.059 -22.497 0.844 1.00 97.19 86 ARG A C 1
ATOM 648 O O . ARG A 1 86 ? 0.363 -21.515 1.457 1.00 97.19 86 ARG A O 1
ATOM 655 N N . VAL A 1 87 ? -0.493 -23.601 1.440 1.00 97.25 87 VAL A N 1
ATOM 656 C CA . VAL A 1 87 ? -0.287 -23.869 2.863 1.00 97.25 87 VAL A CA 1
ATOM 657 C C . VAL A 1 87 ? 1.045 -24.590 2.988 1.00 97.25 87 VAL A C 1
ATOM 659 O O . VAL A 1 87 ? 1.220 -25.655 2.399 1.00 97.25 87 VAL A O 1
ATOM 662 N N . VAL A 1 88 ? 1.987 -23.984 3.699 1.00 96.81 88 VAL A N 1
ATOM 663 C CA . VAL A 1 88 ? 3.370 -24.463 3.805 1.00 96.81 88 VAL A CA 1
ATOM 664 C C . VAL A 1 88 ? 3.775 -24.555 5.268 1.00 96.81 88 VAL A C 1
ATOM 666 O O . VAL A 1 88 ? 3.182 -23.904 6.128 1.00 96.81 88 VAL A O 1
ATOM 669 N N . SER A 1 89 ? 4.774 -25.377 5.579 1.00 96.75 89 SER A N 1
ATOM 670 C CA . SER A 1 89 ? 5.304 -25.407 6.939 1.00 96.75 89 SER A CA 1
ATOM 671 C C . SER A 1 89 ? 6.115 -24.137 7.225 1.00 96.75 89 SER A C 1
ATOM 673 O O . SER A 1 89 ? 6.597 -23.459 6.315 1.00 96.75 89 SER A O 1
ATOM 675 N N . LYS A 1 90 ? 6.329 -23.829 8.509 1.00 95.25 90 LYS A N 1
ATOM 676 C CA . LYS A 1 90 ? 7.231 -22.737 8.915 1.00 95.25 90 LYS A CA 1
ATOM 677 C C . LYS A 1 90 ? 8.670 -22.943 8.436 1.00 95.25 90 LYS A C 1
ATOM 679 O O . LYS A 1 90 ? 9.387 -21.961 8.299 1.00 95.25 90 LYS A O 1
ATOM 684 N N . ALA A 1 91 ? 9.091 -24.190 8.221 1.00 94.56 91 ALA A N 1
ATOM 685 C CA . ALA A 1 91 ? 10.429 -24.510 7.733 1.00 94.56 91 ALA A CA 1
ATOM 686 C C . ALA A 1 91 ? 10.563 -24.269 6.219 1.00 94.56 91 ALA A C 1
ATOM 688 O O . ALA A 1 91 ? 11.624 -23.858 5.767 1.00 94.56 91 ALA A O 1
ATOM 689 N N . ASP A 1 92 ? 9.476 -24.442 5.461 1.00 97.06 92 ASP A N 1
ATOM 690 C CA . ASP A 1 92 ? 9.498 -24.398 3.990 1.00 97.06 92 ASP A CA 1
ATOM 691 C C . ASP A 1 92 ? 9.103 -23.025 3.417 1.00 97.06 92 ASP A C 1
ATOM 693 O O . ASP A 1 92 ? 9.056 -22.838 2.196 1.00 97.06 92 ASP A O 1
ATOM 697 N N . ILE A 1 93 ? 8.774 -22.050 4.275 1.00 97.81 93 ILE A N 1
ATOM 698 C CA . ILE A 1 93 ? 8.296 -20.730 3.836 1.00 97.81 93 ILE A CA 1
ATOM 699 C C . ILE A 1 93 ? 9.338 -19.990 2.992 1.00 97.81 93 ILE A C 1
ATOM 701 O O . ILE A 1 93 ? 8.987 -19.379 1.985 1.00 97.81 93 ILE A O 1
ATOM 705 N N . GLU A 1 94 ? 10.613 -20.076 3.366 1.00 97.75 94 GLU A N 1
ATOM 706 C CA . GLU A 1 94 ? 11.710 -19.435 2.641 1.00 97.75 94 GLU A CA 1
ATOM 707 C C . GLU A 1 94 ? 11.843 -20.010 1.228 1.00 97.75 94 GLU A C 1
ATOM 709 O O . GLU A 1 94 ? 11.769 -19.265 0.250 1.00 97.75 94 GLU A O 1
ATOM 714 N N . GLU A 1 95 ? 11.932 -21.335 1.102 1.00 98.06 95 GLU A N 1
ATOM 715 C CA . GLU A 1 95 ? 12.014 -22.008 -0.198 1.00 98.06 95 GLU A CA 1
ATOM 716 C C . GLU A 1 95 ? 10.787 -21.702 -1.069 1.00 98.06 95 GLU A C 1
ATOM 718 O O . GLU A 1 95 ? 10.910 -21.421 -2.263 1.00 98.06 95 GLU A O 1
ATOM 723 N N . SER A 1 96 ? 9.600 -21.653 -0.460 1.00 98.31 96 SER A N 1
ATOM 724 C CA . SER A 1 96 ? 8.352 -21.323 -1.153 1.00 98.31 96 SER A CA 1
ATOM 725 C C . SER A 1 96 ? 8.341 -19.896 -1.711 1.00 98.31 96 SER A C 1
ATOM 727 O O . SER A 1 96 ? 7.851 -19.679 -2.825 1.00 98.31 96 SER A O 1
ATOM 729 N N . ILE A 1 97 ? 8.895 -18.928 -0.970 1.00 98.50 97 ILE A N 1
ATOM 730 C CA . ILE A 1 97 ? 9.062 -17.543 -1.434 1.00 98.50 97 ILE A CA 1
ATOM 731 C C . ILE A 1 97 ? 10.070 -17.492 -2.581 1.00 98.50 97 ILE A C 1
ATOM 733 O O . ILE A 1 97 ? 9.774 -16.906 -3.622 1.00 98.50 97 ILE A O 1
ATOM 737 N N . LEU A 1 98 ? 11.229 -18.141 -2.442 1.00 98.25 98 LEU A N 1
ATOM 738 C CA . LEU A 1 98 ? 12.268 -18.155 -3.476 1.00 98.25 98 LEU A CA 1
ATOM 739 C C . LEU A 1 98 ? 11.774 -18.801 -4.784 1.00 98.25 98 LEU A C 1
ATOM 741 O O . LEU A 1 98 ? 12.014 -18.274 -5.876 1.00 98.25 98 LEU A O 1
ATOM 745 N N . ALA A 1 99 ? 11.008 -19.888 -4.690 1.00 98.38 99 ALA A N 1
ATOM 746 C CA . ALA A 1 99 ? 10.358 -20.507 -5.841 1.00 98.38 99 ALA A CA 1
ATOM 747 C C . ALA A 1 99 ? 9.333 -19.560 -6.496 1.00 98.38 99 ALA A C 1
ATOM 749 O O . ALA A 1 99 ? 9.318 -19.394 -7.715 1.00 98.38 99 ALA A O 1
ATOM 750 N N . ALA A 1 100 ? 8.497 -18.878 -5.704 1.00 98.38 100 ALA A N 1
ATOM 751 C CA . ALA A 1 100 ? 7.528 -17.913 -6.231 1.00 98.38 100 ALA A CA 1
ATOM 752 C C . ALA A 1 100 ? 8.196 -16.668 -6.848 1.00 98.38 100 ALA A C 1
ATOM 754 O O . ALA A 1 100 ? 7.695 -16.118 -7.834 1.00 98.38 100 ALA A O 1
ATOM 755 N N . ASN A 1 101 ? 9.345 -16.240 -6.320 1.00 98.38 101 ASN A N 1
ATOM 756 C CA . ASN A 1 101 ? 10.133 -15.135 -6.863 1.00 98.38 101 ASN A CA 1
ATOM 757 C C . ASN A 1 101 ? 10.668 -15.443 -8.266 1.00 98.38 101 ASN A C 1
ATOM 759 O O . ASN A 1 101 ? 10.658 -14.567 -9.128 1.00 98.38 101 ASN A O 1
ATOM 763 N N . THR A 1 102 ? 11.073 -16.683 -8.533 1.00 97.75 102 THR A N 1
ATOM 764 C CA . THR A 1 102 ? 11.656 -17.078 -9.828 1.00 97.75 102 THR A CA 1
ATOM 765 C C . THR A 1 102 ? 10.616 -17.481 -10.881 1.00 97.75 102 THR A C 1
ATOM 767 O O . THR A 1 102 ? 10.901 -17.422 -12.078 1.00 97.75 102 THR A O 1
ATOM 770 N N . ASP A 1 103 ? 9.387 -17.819 -10.476 1.00 98.06 103 ASP A N 1
ATOM 771 C CA . ASP A 1 103 ? 8.303 -18.171 -11.402 1.00 98.06 103 ASP A CA 1
ATOM 772 C C . ASP A 1 103 ? 7.832 -16.954 -12.222 1.00 98.06 103 ASP A C 1
ATOM 774 O O . ASP A 1 103 ? 7.263 -15.994 -11.692 1.00 98.06 103 ASP A O 1
ATOM 778 N N . LYS A 1 104 ? 8.035 -17.000 -13.545 1.00 95.81 104 LYS A N 1
ATOM 779 C CA . LYS A 1 104 ? 7.654 -15.929 -14.485 1.00 95.81 104 LYS A CA 1
ATOM 780 C C . LYS A 1 104 ? 6.141 -15.727 -14.603 1.00 95.81 104 LYS A C 1
ATOM 782 O O . LYS A 1 104 ? 5.725 -14.653 -15.035 1.00 95.81 104 LYS A O 1
ATOM 787 N N . ASN A 1 105 ? 5.346 -16.730 -14.221 1.00 96.56 105 ASN A N 1
ATOM 788 C CA . ASN A 1 105 ? 3.886 -16.670 -14.233 1.00 96.56 105 ASN A CA 1
ATOM 789 C C . ASN A 1 105 ? 3.315 -16.058 -12.948 1.00 96.56 105 ASN A C 1
ATOM 791 O O . ASN A 1 105 ? 2.115 -15.811 -12.881 1.00 96.56 105 ASN A O 1
ATOM 795 N N . VAL A 1 106 ? 4.138 -15.833 -11.919 1.00 98.12 106 VAL A N 1
ATOM 796 C CA . VAL A 1 106 ? 3.733 -15.173 -10.672 1.00 98.12 106 VAL A CA 1
ATOM 797 C C . VAL A 1 106 ? 4.014 -13.682 -10.782 1.00 98.12 106 VAL A C 1
ATOM 799 O O . VAL A 1 106 ? 5.115 -13.278 -11.146 1.00 98.12 106 VAL A O 1
ATOM 802 N N . HIS A 1 107 ? 3.016 -12.872 -10.441 1.00 98.38 107 HIS A N 1
ATOM 803 C CA . HIS A 1 107 ? 3.054 -11.414 -10.574 1.00 98.38 107 HIS A CA 1
ATOM 804 C C . HIS A 1 107 ? 3.033 -10.706 -9.216 1.00 98.38 107 HIS A C 1
ATOM 806 O O . HIS A 1 107 ? 3.410 -9.544 -9.119 1.00 98.38 107 HIS A O 1
ATOM 812 N N . GLY A 1 108 ? 2.624 -11.409 -8.159 1.00 98.44 108 GLY A N 1
ATOM 813 C CA . GLY A 1 108 ? 2.692 -10.916 -6.793 1.00 98.44 108 GLY A CA 1
ATOM 814 C C . GLY A 1 108 ? 2.684 -12.043 -5.770 1.00 98.44 108 GLY A C 1
ATOM 815 O O . GLY A 1 108 ? 2.253 -13.161 -6.069 1.00 98.44 108 GLY A O 1
ATOM 816 N N . ILE A 1 109 ? 3.152 -11.735 -4.566 1.00 98.75 109 ILE A N 1
ATOM 817 C CA . ILE A 1 109 ? 3.246 -12.641 -3.422 1.00 98.75 109 ILE A CA 1
ATOM 818 C C . ILE A 1 109 ? 2.674 -11.932 -2.191 1.00 98.75 109 ILE A C 1
ATOM 820 O O . ILE A 1 109 ? 3.109 -10.835 -1.852 1.00 98.75 109 ILE A O 1
ATOM 824 N N . ILE A 1 110 ? 1.720 -12.576 -1.520 1.00 97.94 110 ILE A N 1
ATOM 825 C CA . ILE A 1 110 ? 1.225 -12.188 -0.194 1.00 97.94 110 ILE A CA 1
ATOM 826 C C . ILE A 1 110 ? 1.621 -13.259 0.822 1.00 97.94 110 ILE A C 1
ATOM 828 O O . ILE A 1 110 ? 1.451 -14.454 0.563 1.00 97.94 110 I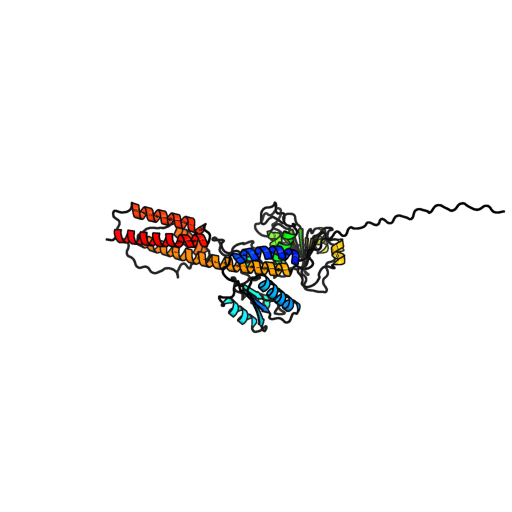LE A O 1
ATOM 832 N N . VAL A 1 111 ? 2.129 -12.837 1.979 1.00 97.44 111 VAL A N 1
ATOM 833 C CA . VAL A 1 111 ? 2.525 -13.734 3.068 1.00 97.44 111 VAL A CA 1
ATOM 834 C C . VAL A 1 111 ? 1.652 -13.440 4.283 1.00 97.44 111 VAL A C 1
ATOM 836 O O . VAL A 1 111 ? 1.544 -12.306 4.733 1.00 97.44 111 VAL A O 1
ATOM 839 N N . TYR A 1 112 ? 1.000 -14.461 4.834 1.00 95.19 112 TYR A N 1
ATOM 840 C CA . TYR A 1 112 ? 0.084 -14.261 5.957 1.00 95.19 112 TYR A CA 1
ATOM 841 C C . TYR A 1 112 ? 0.843 -14.268 7.290 1.00 95.19 112 TYR A C 1
ATOM 843 O O . TYR A 1 112 ? 1.219 -15.321 7.801 1.00 95.19 112 TYR A O 1
ATOM 851 N N . TYR A 1 113 ? 1.054 -13.077 7.850 1.00 92.50 113 TYR A N 1
ATOM 852 C CA . TYR A 1 113 ? 1.694 -12.848 9.151 1.00 92.50 113 TYR A CA 1
ATOM 853 C C . TYR A 1 113 ? 0.685 -12.844 10.318 1.00 92.50 113 TYR A C 1
ATOM 855 O O . TYR A 1 113 ? -0.498 -12.571 10.098 1.00 92.50 113 TYR A O 1
ATOM 863 N N . PRO A 1 114 ? 1.139 -13.059 11.568 1.00 91.94 114 PRO A N 1
ATOM 864 C CA . PRO A 1 114 ? 2.498 -13.447 11.960 1.00 91.94 114 PRO A CA 1
ATOM 865 C C . PRO A 1 114 ? 2.780 -14.932 11.694 1.00 91.94 114 PRO A C 1
ATOM 867 O O . PRO A 1 114 ? 1.882 -15.767 11.792 1.00 91.94 114 PRO A O 1
ATOM 870 N N . ILE A 1 115 ? 4.023 -15.287 11.367 1.00 93.56 115 ILE A N 1
ATOM 871 C CA . ILE A 1 115 ? 4.433 -16.696 11.194 1.00 93.56 115 ILE A CA 1
ATOM 872 C C . ILE A 1 115 ? 5.166 -17.169 12.446 1.00 93.56 115 ILE A C 1
ATOM 874 O O . ILE A 1 115 ? 4.894 -18.251 12.994 1.00 93.56 115 ILE A O 1
ATOM 878 N N . PHE A 1 116 ? 6.084 -16.334 12.922 1.00 92.94 116 PHE A N 1
ATOM 879 C CA . PHE A 1 116 ? 6.923 -16.614 14.071 1.00 92.94 116 PHE A CA 1
ATOM 880 C C . PHE A 1 116 ? 6.517 -15.771 15.288 1.00 92.94 116 PHE A C 1
ATOM 882 O O . PHE A 1 116 ? 6.052 -14.644 15.143 1.00 92.94 116 PHE A O 1
ATOM 889 N N . PRO A 1 117 ? 6.739 -16.266 16.520 1.00 87.38 117 PRO A N 1
ATOM 890 C CA . PRO A 1 117 ? 6.523 -15.464 17.727 1.00 87.38 117 PRO A CA 1
ATOM 891 C C . PRO A 1 117 ? 7.416 -14.215 17.797 1.00 87.38 117 PRO A C 1
ATOM 893 O O . PRO A 1 117 ? 7.083 -13.250 18.478 1.00 87.38 117 PRO A O 1
ATOM 896 N N . SER A 1 118 ? 8.574 -14.246 17.126 1.00 87.38 118 SER A N 1
ATOM 897 C CA . SER A 1 118 ? 9.525 -13.137 17.082 1.00 87.38 118 SER A CA 1
ATOM 898 C C . SER A 1 118 ? 9.279 -12.259 15.851 1.00 87.38 118 SER A C 1
ATOM 900 O O . SER A 1 118 ? 9.484 -12.735 14.730 1.00 87.38 118 SER A O 1
ATOM 902 N N . PRO A 1 119 ? 8.977 -10.956 16.022 1.00 84.75 119 PRO A N 1
ATOM 903 C CA . PRO A 1 119 ? 8.787 -10.036 14.900 1.00 84.75 119 PRO A CA 1
ATOM 904 C C . PRO A 1 119 ? 10.002 -9.927 13.970 1.00 84.75 119 PRO A C 1
ATOM 906 O O . PRO A 1 119 ? 9.853 -9.630 12.790 1.00 84.75 119 PRO A O 1
ATOM 909 N N . ARG A 1 120 ? 11.217 -10.183 14.479 1.00 90.00 120 ARG A N 1
ATOM 910 C CA . ARG A 1 120 ? 12.452 -10.103 13.679 1.00 90.00 120 ARG A CA 1
ATOM 911 C C . ARG A 1 120 ? 12.533 -11.184 12.602 1.00 90.00 120 ARG A C 1
ATOM 913 O O . ARG A 1 120 ? 13.093 -10.933 11.542 1.00 90.00 120 ARG A O 1
ATOM 920 N N . GLN A 1 121 ? 12.002 -12.377 12.872 1.00 92.50 121 GLN A N 1
ATOM 921 C CA . GLN A 1 121 ? 11.989 -13.458 11.882 1.00 92.50 121 GLN A CA 1
ATOM 922 C C . GLN A 1 121 ? 10.980 -13.150 10.776 1.00 92.50 121 GLN A C 1
ATOM 924 O O . GLN A 1 121 ? 11.322 -13.254 9.605 1.00 92.50 121 GLN A O 1
ATOM 929 N N . ASP A 1 122 ? 9.791 -12.659 11.126 1.00 93.81 122 ASP A N 1
ATOM 930 C CA . ASP A 1 122 ? 8.810 -12.211 10.131 1.00 93.81 122 ASP A CA 1
ATOM 931 C C . ASP A 1 122 ? 9.357 -11.057 9.272 1.00 93.81 122 ASP A C 1
ATOM 933 O O . ASP A 1 122 ? 9.184 -11.066 8.057 1.00 93.81 122 ASP A O 1
ATOM 937 N N . GLN A 1 123 ? 10.090 -10.106 9.868 1.00 93.06 123 GLN A N 1
ATOM 938 C CA . GLN A 1 123 ? 10.784 -9.043 9.127 1.00 93.06 123 GLN A CA 1
ATOM 939 C C . GLN A 1 123 ? 11.820 -9.589 8.141 1.00 93.06 123 GLN A C 1
ATOM 941 O O . GLN A 1 123 ? 11.931 -9.068 7.034 1.00 93.06 123 GLN A O 1
ATOM 946 N N . TYR A 1 124 ? 12.562 -10.635 8.513 1.00 95.06 124 TYR A N 1
ATOM 947 C CA . TYR A 1 124 ? 13.469 -11.318 7.590 1.00 95.06 124 TYR A CA 1
ATOM 948 C C . TYR A 1 124 ? 12.701 -11.943 6.418 1.00 95.06 124 TYR A C 1
ATOM 950 O O . TYR A 1 124 ? 13.050 -11.691 5.268 1.00 95.06 124 TYR A O 1
ATOM 958 N N . ILE A 1 125 ? 11.601 -12.655 6.693 1.00 96.31 125 ILE A N 1
ATOM 959 C CA . ILE A 1 125 ? 10.734 -13.230 5.653 1.00 96.31 125 ILE A CA 1
ATOM 960 C C . ILE A 1 125 ? 10.190 -12.149 4.707 1.00 96.31 125 ILE A C 1
ATOM 962 O O . ILE A 1 125 ? 10.172 -12.356 3.496 1.00 96.31 125 ILE A O 1
ATOM 966 N N . GLN A 1 126 ? 9.804 -10.977 5.223 1.00 95.81 126 GLN A N 1
ATOM 967 C CA . GLN A 1 126 ? 9.368 -9.842 4.393 1.00 95.81 126 GLN A CA 1
ATOM 968 C C . GLN A 1 126 ? 10.446 -9.408 3.388 1.00 95.81 126 GLN A C 1
ATOM 970 O O . GLN A 1 126 ? 10.113 -9.026 2.270 1.00 95.81 126 GLN A O 1
ATOM 975 N N . GLN A 1 127 ? 11.732 -9.485 3.755 1.00 96.31 127 GLN A N 1
ATOM 976 C CA . GLN A 1 127 ? 12.837 -9.09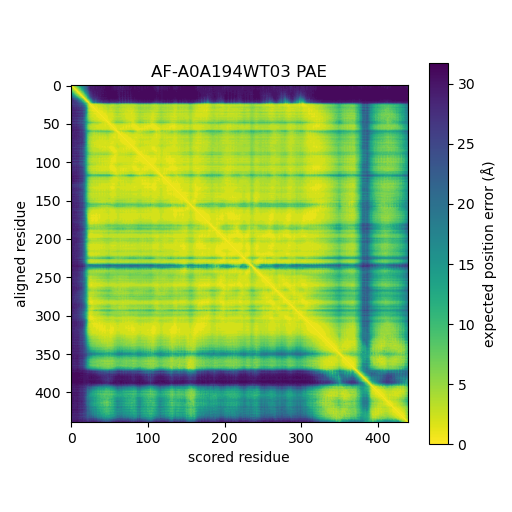8 2.867 1.00 96.31 127 GLN A CA 1
ATOM 977 C C . GLN A 1 127 ? 13.202 -10.166 1.828 1.00 96.31 127 GLN A C 1
ATOM 979 O O . GLN A 1 127 ? 13.972 -9.874 0.916 1.00 96.31 127 GLN A O 1
ATOM 984 N N . LEU A 1 128 ? 12.663 -11.384 1.941 1.00 97.62 128 LEU A N 1
ATOM 985 C CA . LEU A 1 128 ? 12.849 -12.425 0.930 1.00 97.62 128 LEU A CA 1
ATOM 986 C C . LEU A 1 128 ? 11.918 -12.249 -0.269 1.00 97.62 128 LEU A C 1
ATOM 988 O O . LEU A 1 128 ? 12.219 -12.759 -1.346 1.00 97.62 128 LEU A O 1
ATOM 992 N N . VAL A 1 129 ? 10.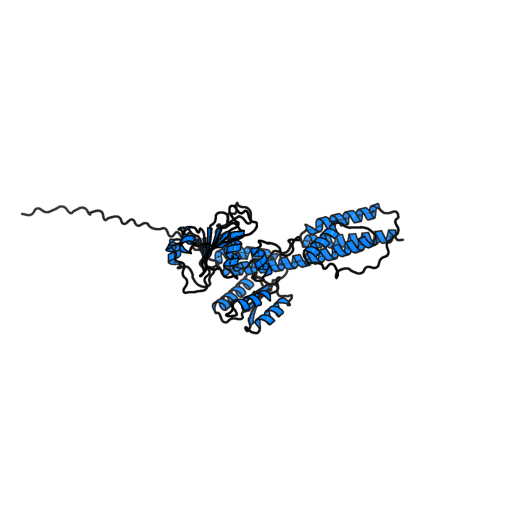787 -11.560 -0.110 1.00 98.25 129 VAL A N 1
ATOM 993 C CA . VAL A 1 129 ? 9.850 -11.316 -1.212 1.00 98.25 129 VAL A CA 1
ATOM 994 C C . VAL A 1 129 ? 10.486 -10.343 -2.205 1.00 98.25 129 VAL A C 1
ATOM 996 O O . VAL A 1 129 ? 10.932 -9.261 -1.825 1.00 98.25 129 VAL A O 1
ATOM 999 N N . ALA A 1 130 ? 10.538 -10.723 -3.486 1.00 98.12 130 ALA A N 1
ATOM 1000 C CA . ALA A 1 130 ? 11.109 -9.870 -4.524 1.00 98.12 130 ALA A CA 1
ATOM 1001 C C . ALA A 1 130 ? 10.346 -8.540 -4.620 1.00 98.12 130 ALA A C 1
ATOM 1003 O O . ALA A 1 130 ? 9.115 -8.513 -4.558 1.00 98.12 130 ALA A O 1
ATOM 1004 N N . LEU A 1 131 ? 11.072 -7.436 -4.809 1.00 97.00 131 LEU A N 1
ATOM 1005 C CA . LEU A 1 131 ? 10.511 -6.082 -4.793 1.00 97.00 131 LEU A CA 1
ATOM 1006 C C . LEU A 1 131 ? 9.386 -5.914 -5.829 1.00 97.00 131 LEU A C 1
ATOM 1008 O O . LEU A 1 131 ? 8.344 -5.327 -5.549 1.00 97.00 131 LEU A O 1
ATOM 1012 N N . GLU A 1 132 ? 9.576 -6.478 -7.017 1.00 96.31 132 GLU A N 1
ATOM 1013 C CA . GLU A 1 132 ? 8.634 -6.481 -8.134 1.00 96.31 132 GLU A CA 1
ATOM 1014 C C . GLU A 1 132 ? 7.419 -7.405 -7.932 1.00 96.31 132 GLU A C 1
ATOM 1016 O O . GLU A 1 132 ? 6.504 -7.391 -8.752 1.00 96.31 132 GLU A O 1
ATOM 1021 N N . LYS A 1 133 ? 7.394 -8.196 -6.850 1.00 98.44 133 LYS A N 1
ATOM 1022 C CA . LYS A 1 133 ? 6.298 -9.108 -6.476 1.00 98.44 133 LYS A CA 1
ATOM 1023 C C . LYS A 1 133 ? 5.713 -8.820 -5.089 1.00 98.44 133 LYS A C 1
ATOM 1025 O O . LYS A 1 133 ? 4.706 -9.423 -4.725 1.00 98.44 133 LYS A O 1
ATOM 1030 N N . ASP A 1 134 ? 6.292 -7.901 -4.324 1.00 98.19 134 ASP A N 1
ATOM 1031 C CA . ASP A 1 134 ? 5.817 -7.505 -2.997 1.00 98.19 134 ASP A CA 1
ATOM 1032 C C . ASP A 1 134 ? 4.566 -6.615 -3.105 1.00 98.19 134 ASP A C 1
ATOM 1034 O O . ASP A 1 134 ? 4.633 -5.383 -3.157 1.00 98.19 134 ASP A O 1
ATOM 1038 N N . VAL A 1 135 ? 3.397 -7.260 -3.172 1.00 98.00 135 VAL A N 1
ATOM 1039 C CA . VAL A 1 135 ? 2.096 -6.573 -3.253 1.00 98.00 135 VAL A CA 1
ATOM 1040 C C . VAL A 1 135 ? 1.712 -5.893 -1.944 1.00 98.00 135 VAL A C 1
ATOM 1042 O O . VAL A 1 135 ? 0.900 -4.963 -1.960 1.00 98.00 135 VAL A O 1
ATOM 1045 N N . GLU A 1 136 ? 2.288 -6.338 -0.827 1.00 97.12 136 GLU A N 1
ATOM 1046 C CA . GLU A 1 136 ? 1.990 -5.811 0.501 1.00 97.12 136 GLU A CA 1
ATOM 1047 C C . GLU A 1 136 ? 2.785 -4.557 0.837 1.00 97.12 136 GLU A C 1
ATOM 1049 O O . GLU A 1 136 ? 2.370 -3.826 1.733 1.00 97.12 136 GLU A O 1
ATOM 1054 N N . GLY A 1 137 ? 3.868 -4.272 0.110 1.00 96.94 137 GLY A N 1
ATOM 1055 C CA . GLY A 1 137 ? 4.693 -3.085 0.308 1.00 96.94 137 GLY A CA 1
ATOM 1056 C C . GLY A 1 137 ? 5.576 -3.158 1.556 1.00 96.94 137 GLY A C 1
ATOM 1057 O O . GLY A 1 137 ? 5.857 -2.114 2.145 1.00 96.94 137 GLY A O 1
ATOM 1058 N N . LEU A 1 138 ? 5.954 -4.362 1.998 1.00 96.38 138 LEU A N 1
ATOM 1059 C CA . LEU A 1 138 ? 6.646 -4.606 3.274 1.00 96.38 138 LEU A CA 1
ATOM 1060 C C . LEU A 1 138 ? 8.173 -4.701 3.150 1.00 96.38 138 LEU A C 1
ATOM 1062 O O . LEU A 1 138 ? 8.885 -4.714 4.158 1.00 96.38 138 LEU A O 1
ATOM 1066 N N . SER A 1 139 ? 8.707 -4.732 1.932 1.00 95.56 139 SER A N 1
ATOM 1067 C CA . SER A 1 139 ? 10.145 -4.630 1.714 1.00 95.56 139 SER A CA 1
ATOM 1068 C C . SER A 1 139 ? 10.691 -3.310 2.265 1.00 95.56 139 SER A C 1
ATOM 1070 O O . SER A 1 139 ? 10.055 -2.249 2.220 1.00 95.56 139 SER A O 1
ATOM 1072 N N . HIS A 1 140 ? 11.928 -3.353 2.755 1.00 95.12 140 HIS A N 1
ATOM 1073 C CA . HIS A 1 140 ? 12.603 -2.194 3.324 1.00 95.12 140 HIS A CA 1
ATOM 1074 C C . HIS A 1 140 ? 12.636 -1.018 2.341 1.00 95.12 140 HIS A C 1
ATOM 1076 O O . HIS A 1 140 ? 12.461 0.128 2.748 1.00 95.12 140 HIS A O 1
ATOM 1082 N N . LYS A 1 141 ? 12.798 -1.293 1.040 1.00 95.88 141 LYS A N 1
ATOM 1083 C CA . LYS A 1 141 ? 12.806 -0.269 -0.010 1.00 95.88 141 LYS A CA 1
ATOM 1084 C C . LYS A 1 141 ? 11.485 0.502 -0.072 1.00 95.88 141 LYS A C 1
ATOM 1086 O O . LYS A 1 141 ? 11.517 1.733 -0.113 1.00 95.88 141 LYS A O 1
ATOM 1091 N N . TYR A 1 142 ? 10.343 -0.188 -0.056 1.00 97.12 142 TYR A N 1
ATOM 1092 C CA . TYR A 1 142 ? 9.029 0.459 -0.091 1.00 97.12 142 TYR A CA 1
ATOM 1093 C C . TYR A 1 142 ? 8.726 1.226 1.192 1.00 97.12 142 TYR A C 1
ATOM 1095 O O . TYR A 1 142 ? 8.308 2.385 1.129 1.00 97.12 142 TYR A O 1
ATOM 1103 N N . ILE A 1 143 ? 9.020 0.630 2.348 1.00 95.44 143 ILE A N 1
ATOM 1104 C CA . ILE A 1 143 ? 8.845 1.280 3.650 1.00 95.44 143 ILE A CA 1
ATOM 1105 C C . ILE A 1 143 ? 9.720 2.539 3.749 1.00 95.44 143 ILE A C 1
ATOM 1107 O O . ILE A 1 143 ? 9.233 3.612 4.113 1.00 95.44 143 ILE A O 1
ATOM 1111 N N . PHE A 1 144 ? 10.999 2.446 3.374 1.00 95.56 144 PHE A N 1
ATOM 1112 C CA . PHE A 1 144 ? 11.918 3.582 3.357 1.00 95.56 144 PHE A CA 1
ATOM 1113 C C . PHE A 1 144 ? 11.399 4.702 2.456 1.00 95.56 144 PHE A C 1
ATOM 1115 O O . PHE A 1 144 ? 11.293 5.846 2.900 1.00 95.56 144 PHE A O 1
ATOM 1122 N N . ASN A 1 145 ? 11.030 4.376 1.214 1.00 95.81 145 ASN A N 1
ATOM 1123 C CA . ASN A 1 145 ? 10.502 5.350 0.266 1.00 95.81 145 ASN A CA 1
ATOM 1124 C C . ASN A 1 145 ? 9.250 6.046 0.809 1.00 95.81 145 ASN A C 1
ATOM 1126 O O . ASN A 1 145 ? 9.153 7.270 0.738 1.00 95.81 145 ASN A O 1
ATOM 1130 N N . MET A 1 146 ? 8.327 5.294 1.413 1.00 95.38 146 MET A N 1
ATOM 1131 C CA . MET A 1 146 ? 7.141 5.854 2.057 1.00 95.38 146 MET A CA 1
ATOM 1132 C C . MET A 1 146 ? 7.521 6.850 3.163 1.00 95.38 146 MET A C 1
ATOM 1134 O O . MET A 1 146 ? 6.998 7.967 3.177 1.00 95.38 146 MET A O 1
ATOM 1138 N N . TYR A 1 147 ? 8.462 6.502 4.051 1.00 95.19 147 TYR A N 1
ATOM 1139 C CA . TYR A 1 147 ? 8.902 7.414 5.111 1.00 95.19 147 TYR A CA 1
ATOM 1140 C C . TYR A 1 147 ? 9.595 8.663 4.542 1.00 95.19 147 TYR A C 1
ATOM 1142 O O . TYR A 1 147 ? 9.370 9.770 5.025 1.00 95.19 147 TYR A O 1
ATOM 1150 N N . GLN A 1 148 ? 10.394 8.514 3.485 1.00 93.56 148 GLN A N 1
ATOM 1151 C CA . GLN A 1 148 ? 11.055 9.640 2.819 1.00 93.56 148 GLN A CA 1
ATOM 1152 C C . GLN A 1 148 ? 10.139 10.422 1.865 1.00 93.56 148 GLN A C 1
ATOM 1154 O O . GLN A 1 148 ? 10.600 11.366 1.231 1.00 93.56 148 GLN A O 1
ATOM 1159 N N . ASN A 1 149 ? 8.858 10.052 1.757 1.00 92.19 149 ASN A N 1
ATOM 1160 C CA . ASN A 1 149 ? 7.908 10.615 0.796 1.00 92.19 149 ASN A CA 1
ATOM 1161 C C . ASN A 1 149 ? 8.375 10.499 -0.679 1.00 92.19 149 ASN A C 1
ATOM 1163 O O . ASN A 1 149 ? 7.975 11.282 -1.539 1.00 92.19 149 ASN A O 1
ATOM 1167 N N . ILE A 1 150 ? 9.197 9.490 -0.986 1.00 93.06 150 ILE A N 1
ATOM 1168 C CA . ILE A 1 150 ? 9.673 9.161 -2.334 1.00 93.06 150 ILE A CA 1
ATOM 1169 C C . ILE A 1 150 ? 8.591 8.352 -3.053 1.00 93.06 150 ILE A C 1
ATOM 1171 O O . ILE A 1 150 ? 8.146 7.308 -2.576 1.00 93.06 150 ILE A O 1
ATOM 1175 N N . ARG A 1 151 ? 8.153 8.834 -4.220 1.00 91.88 151 ARG A N 1
ATOM 1176 C CA . ARG A 1 151 ? 7.004 8.266 -4.947 1.00 91.88 151 ARG A CA 1
ATOM 1177 C C . ARG A 1 151 ? 7.379 7.292 -6.064 1.00 91.88 151 ARG A C 1
ATOM 1179 O O . ARG A 1 151 ? 6.522 6.507 -6.467 1.00 91.88 151 ARG A O 1
ATOM 1186 N N . PHE A 1 152 ? 8.632 7.298 -6.512 1.00 93.69 152 PHE A N 1
ATOM 1187 C CA . PHE A 1 152 ? 9.111 6.495 -7.639 1.00 93.69 152 PHE A CA 1
ATOM 1188 C C . PHE A 1 152 ? 10.365 5.692 -7.278 1.00 93.69 152 PHE A C 1
ATOM 1190 O O . PHE A 1 152 ? 11.151 6.111 -6.429 1.00 93.69 152 PHE A O 1
ATOM 1197 N N . LEU A 1 153 ? 10.529 4.521 -7.896 1.00 91.69 153 LEU A N 1
ATOM 1198 C CA . LEU A 1 153 ? 11.674 3.627 -7.687 1.00 91.69 153 LEU A CA 1
ATOM 1199 C C . LEU A 1 153 ? 12.859 3.975 -8.588 1.00 91.69 153 LEU A C 1
ATOM 1201 O O . LEU A 1 153 ? 14.000 3.747 -8.197 1.00 91.69 153 LEU A O 1
ATOM 1205 N N . ASP A 1 154 ? 12.578 4.535 -9.757 1.00 86.50 154 ASP A N 1
ATOM 1206 C CA . ASP A 1 154 ? 13.485 4.684 -10.889 1.00 86.50 154 ASP A CA 1
ATOM 1207 C C . ASP A 1 154 ? 13.696 6.163 -11.239 1.00 86.50 154 ASP A C 1
ATOM 1209 O O . ASP A 1 154 ? 13.460 6.611 -12.357 1.00 86.50 154 ASP A O 1
ATOM 1213 N N . ILE A 1 155 ? 14.116 6.964 -10.261 1.00 83.62 155 ILE A N 1
ATOM 1214 C CA . ILE A 1 155 ? 14.468 8.373 -10.492 1.00 83.62 155 ILE A CA 1
ATOM 1215 C C . ILE A 1 155 ? 15.713 8.428 -11.404 1.00 83.62 155 ILE A C 1
ATOM 1217 O O . ILE A 1 155 ? 16.668 7.701 -11.136 1.00 83.62 155 ILE A O 1
ATOM 1221 N N . PRO A 1 156 ? 15.750 9.283 -12.450 1.00 82.31 156 PRO A N 1
ATOM 1222 C CA . PRO A 1 156 ? 14.791 10.343 -12.789 1.00 82.31 156 PRO A CA 1
ATOM 1223 C C . PRO A 1 156 ? 13.677 9.934 -13.766 1.00 82.31 156 PRO A C 1
ATOM 1225 O O . PRO A 1 156 ? 12.872 10.785 -14.131 1.00 82.31 156 PRO A O 1
ATOM 1228 N N . MET A 1 157 ? 13.616 8.672 -14.195 1.00 77.38 157 MET A N 1
ATOM 1229 C CA . MET A 1 157 ? 12.638 8.188 -15.176 1.00 77.38 157 MET A CA 1
ATOM 1230 C C . MET A 1 157 ? 11.194 8.275 -14.663 1.00 77.38 157 MET A C 1
ATOM 1232 O O . MET A 1 157 ? 10.289 8.596 -15.424 1.00 77.38 157 MET A O 1
ATOM 1236 N N . CYS A 1 158 ? 10.986 8.050 -13.362 1.00 83.12 158 CYS A N 1
ATOM 1237 C CA . CYS A 1 158 ? 9.678 8.144 -12.707 1.00 83.12 158 CYS A CA 1
ATOM 1238 C C . CYS A 1 158 ? 8.586 7.265 -13.356 1.00 83.12 158 CYS A C 1
ATOM 1240 O O . CYS A 1 158 ? 7.398 7.584 -13.272 1.00 83.12 158 CYS A O 1
ATOM 1242 N N . GLY A 1 159 ? 8.973 6.149 -13.979 1.00 82.44 159 GLY A N 1
ATOM 1243 C CA . GLY A 1 159 ? 8.054 5.196 -14.599 1.00 82.44 159 GLY A CA 1
ATOM 1244 C C . GLY A 1 159 ? 7.498 4.182 -13.599 1.00 82.44 159 GLY A C 1
ATOM 1245 O O . GLY A 1 159 ? 6.345 3.761 -13.696 1.00 82.44 159 GLY A O 1
ATOM 1246 N N . GLN A 1 160 ? 8.284 3.829 -12.580 1.00 90.75 160 GLN A N 1
ATOM 1247 C CA . GLN A 1 160 ? 7.921 2.832 -11.579 1.00 90.75 160 GLN A CA 1
ATOM 1248 C C . GLN A 1 160 ? 7.495 3.489 -10.272 1.00 90.75 160 GLN A C 1
ATOM 1250 O O . GLN A 1 160 ? 8.305 4.090 -9.564 1.00 90.75 160 GLN A O 1
ATOM 1255 N N . LYS A 1 161 ? 6.225 3.338 -9.882 1.00 93.56 161 LYS A N 1
ATOM 1256 C CA . LYS A 1 161 ? 5.771 3.874 -8.588 1.00 93.56 161 LYS A CA 1
ATOM 1257 C C . LYS A 1 161 ? 6.226 2.986 -7.441 1.00 93.56 161 LYS A C 1
ATOM 1259 O O . LYS A 1 161 ? 6.101 1.766 -7.508 1.00 93.56 161 LYS A O 1
ATOM 1264 N N . SER A 1 162 ? 6.651 3.611 -6.350 1.00 96.12 162 SER A N 1
ATOM 1265 C CA . SER A 1 162 ? 6.865 2.912 -5.086 1.00 96.12 162 SER A CA 1
ATOM 1266 C C . SER A 1 162 ? 5.529 2.395 -4.546 1.00 96.12 162 SER A C 1
ATOM 1268 O O . SER A 1 162 ? 4.544 3.141 -4.507 1.00 96.12 162 SER A O 1
ATOM 1270 N N . ILE A 1 163 ? 5.486 1.131 -4.123 1.00 97.56 163 ILE A N 1
ATOM 1271 C CA . ILE A 1 163 ? 4.301 0.544 -3.493 1.00 97.56 163 ILE A CA 1
ATOM 1272 C C . ILE A 1 163 ? 4.173 1.078 -2.064 1.00 97.56 163 ILE A C 1
ATOM 1274 O O . ILE A 1 163 ? 5.167 1.321 -1.382 1.00 97.56 163 ILE A O 1
ATOM 1278 N N . LEU A 1 164 ? 2.932 1.319 -1.639 1.00 97.00 164 LEU A N 1
ATOM 1279 C CA . LEU A 1 164 ? 2.605 1.697 -0.267 1.00 97.00 164 LEU A CA 1
ATOM 1280 C C . LEU A 1 164 ? 2.022 0.485 0.464 1.00 97.00 164 LEU A C 1
ATOM 1282 O O . LEU A 1 164 ? 1.258 -0.260 -0.166 1.00 97.00 164 LEU A O 1
ATOM 1286 N N . PRO A 1 165 ? 2.291 0.334 1.774 1.00 97.38 165 PRO A N 1
ATOM 1287 C CA . PRO A 1 165 ? 1.775 -0.792 2.528 1.00 97.38 165 PRO A CA 1
ATOM 1288 C C . PRO A 1 165 ? 0.245 -0.894 2.479 1.00 97.38 165 PRO A C 1
ATOM 1290 O O . PRO A 1 165 ? -0.450 0.117 2.645 1.00 97.38 165 PRO A O 1
ATOM 1293 N N . CYS A 1 166 ? -0.293 -2.100 2.255 1.00 96.81 166 CYS A N 1
ATOM 1294 C CA . CYS A 1 166 ? -1.721 -2.282 1.960 1.00 96.81 166 CYS A CA 1
ATOM 1295 C C . CYS A 1 166 ? -2.647 -1.729 3.048 1.00 96.81 166 CYS A C 1
ATOM 1297 O O . CYS A 1 166 ? -3.600 -1.023 2.729 1.00 96.81 166 CYS A O 1
ATOM 1299 N N . THR A 1 167 ? -2.382 -2.025 4.323 1.00 96.31 167 THR A N 1
ATOM 1300 C CA . THR A 1 167 ? -3.257 -1.610 5.432 1.00 96.31 167 THR A CA 1
ATOM 1301 C C . THR A 1 167 ? -3.222 -0.093 5.670 1.00 96.31 167 THR A C 1
ATOM 1303 O O . THR A 1 167 ? -4.296 0.515 5.685 1.00 96.31 167 THR A O 1
ATOM 1306 N N . PRO A 1 168 ? -2.047 0.566 5.769 1.00 97.75 168 PRO A N 1
ATOM 1307 C CA . PRO A 1 168 ? -1.967 2.027 5.774 1.00 97.75 168 PRO A CA 1
ATOM 1308 C C . PRO A 1 168 ? -2.686 2.685 4.592 1.00 97.75 168 PRO A C 1
ATOM 1310 O O . PRO A 1 168 ? -3.486 3.602 4.781 1.00 97.75 168 PRO A O 1
ATOM 1313 N N . LEU A 1 169 ? -2.465 2.184 3.372 1.00 97.75 169 LEU A N 1
ATOM 1314 C CA . LEU A 1 169 ? -3.119 2.719 2.181 1.00 97.75 169 LEU A CA 1
ATOM 1315 C C . LEU A 1 169 ? -4.636 2.461 2.192 1.00 97.75 169 LEU A C 1
ATOM 1317 O O . LEU A 1 169 ? -5.399 3.316 1.749 1.00 97.75 169 LEU A O 1
ATOM 1321 N N . ALA A 1 170 ? -5.101 1.335 2.733 1.00 98.25 170 ALA A N 1
ATOM 1322 C CA . ALA A 1 170 ? -6.524 1.054 2.893 1.00 98.25 170 ALA A CA 1
ATOM 1323 C C . ALA A 1 170 ? -7.197 2.053 3.838 1.00 98.25 170 ALA A C 1
ATOM 1325 O O . ALA A 1 170 ? -8.273 2.547 3.508 1.00 98.25 170 ALA A O 1
ATOM 1326 N N . VAL A 1 171 ? -6.557 2.418 4.956 1.00 98.38 171 VAL A N 1
ATOM 1327 C CA . VAL A 1 171 ? -7.060 3.486 5.838 1.00 98.38 171 VAL A CA 1
ATOM 1328 C C . VAL A 1 171 ? -7.135 4.813 5.086 1.00 98.38 171 VAL A C 1
ATOM 1330 O O . VAL A 1 171 ? -8.174 5.466 5.136 1.00 98.38 171 VAL A O 1
ATOM 1333 N N . VAL A 1 172 ? -6.101 5.183 4.324 1.00 97.62 172 VAL A N 1
ATOM 1334 C CA . VAL A 1 172 ? -6.139 6.385 3.471 1.00 97.62 172 VAL A CA 1
ATOM 1335 C C . VAL A 1 172 ? -7.325 6.339 2.504 1.00 97.62 172 VAL A C 1
ATOM 1337 O O . VAL A 1 172 ? -8.091 7.297 2.438 1.00 97.62 172 VAL A O 1
ATOM 1340 N N . LYS A 1 173 ? -7.560 5.209 1.824 1.00 97.69 173 LYS A N 1
ATOM 1341 C CA . LYS A 1 173 ? -8.713 5.040 0.923 1.00 97.69 173 LYS A CA 1
ATOM 1342 C C . LYS A 1 173 ? -10.060 5.117 1.636 1.00 97.69 173 LYS A C 1
ATOM 1344 O O . LYS A 1 173 ? -11.006 5.673 1.080 1.00 97.69 173 LYS A O 1
ATOM 1349 N N . VAL A 1 174 ? -10.156 4.608 2.865 1.00 98.25 174 VAL A N 1
ATOM 1350 C CA . VAL A 1 174 ? -11.344 4.799 3.706 1.00 98.25 174 VAL A CA 1
ATOM 1351 C C . VAL A 1 174 ? -11.561 6.288 3.982 1.00 98.25 174 VAL A C 1
ATOM 1353 O O . VAL A 1 174 ? -12.661 6.785 3.761 1.00 98.25 174 VAL A O 1
ATOM 1356 N N . LEU A 1 175 ? -10.533 7.021 4.405 1.00 98.06 175 LEU A N 1
ATOM 1357 C CA . LEU A 1 175 ? -10.648 8.449 4.718 1.00 98.06 175 LEU A CA 1
ATOM 1358 C C . LEU A 1 175 ? -10.959 9.313 3.484 1.00 98.06 175 LEU A C 1
ATOM 1360 O O . LEU A 1 175 ? -11.728 10.271 3.591 1.00 98.06 175 LEU A O 1
ATOM 1364 N N . GLU A 1 176 ? -10.418 8.966 2.313 1.00 96.62 176 GLU A N 1
ATOM 1365 C CA . GLU A 1 176 ? -10.781 9.586 1.032 1.00 96.62 176 GLU A CA 1
ATOM 1366 C C . GLU A 1 176 ? -12.262 9.352 0.704 1.00 96.62 176 GLU A C 1
ATOM 1368 O O . GLU A 1 176 ? -12.983 10.300 0.398 1.00 96.62 176 GLU A O 1
ATOM 1373 N N . TYR A 1 177 ? -12.745 8.110 0.825 1.00 96.69 177 TYR A N 1
ATOM 1374 C CA . TYR A 1 177 ? -14.152 7.779 0.583 1.00 96.69 177 TYR A CA 1
ATOM 1375 C C . TYR A 1 177 ? -15.090 8.557 1.517 1.00 96.69 177 TYR A C 1
ATOM 1377 O O . TYR A 1 177 ? -16.125 9.068 1.086 1.00 96.69 177 TYR A O 1
ATOM 1385 N N . LEU A 1 178 ? -14.706 8.692 2.789 1.00 96.31 178 LEU A N 1
ATOM 1386 C CA . LEU A 1 178 ? -15.451 9.434 3.806 1.00 96.31 178 LEU A CA 1
ATOM 1387 C C . LEU A 1 178 ? -15.367 10.965 3.656 1.00 96.31 178 LEU A C 1
ATOM 1389 O O . LEU A 1 178 ? -15.958 11.669 4.470 1.00 96.31 178 LEU A O 1
ATOM 1393 N N . GLN A 1 179 ? -14.677 11.480 2.630 1.00 95.94 179 GLN A N 1
ATOM 1394 C CA . GLN A 1 179 ? -14.502 12.917 2.367 1.00 95.94 179 GLN A CA 1
ATOM 1395 C C . GLN A 1 179 ? -13.786 13.671 3.502 1.00 95.94 179 GLN A C 1
ATOM 1397 O O . GLN A 1 179 ? -14.006 14.861 3.717 1.00 95.94 179 GLN A O 1
ATOM 1402 N N . ILE A 1 180 ? -12.903 12.982 4.232 1.00 96.81 180 ILE A N 1
ATOM 1403 C CA . ILE A 1 180 ? -12.039 13.618 5.239 1.00 96.81 180 ILE A CA 1
ATOM 1404 C C . ILE A 1 180 ? -10.888 14.366 4.568 1.00 96.81 180 ILE A C 1
ATOM 1406 O O . ILE A 1 180 ? -10.463 15.419 5.047 1.00 96.81 180 ILE A O 1
ATOM 1410 N N . TYR A 1 181 ? -10.420 13.835 3.438 1.00 96.38 181 TYR A N 1
ATOM 1411 C CA . TYR A 1 181 ? -9.472 14.494 2.552 1.00 96.38 181 TYR A CA 1
ATOM 1412 C C . TYR A 1 181 ? -10.145 15.677 1.845 1.00 96.38 181 TYR A C 1
ATOM 1414 O O . TYR A 1 181 ? -11.128 15.502 1.126 1.00 96.38 181 TYR A O 1
ATOM 1422 N N . ASN A 1 182 ? -9.584 16.876 1.997 1.00 93.19 182 ASN A N 1
ATOM 1423 C CA . ASN A 1 182 ? -10.049 18.068 1.300 1.00 93.19 182 ASN A CA 1
ATOM 1424 C C . ASN A 1 182 ? -9.563 18.058 -0.156 1.00 93.19 182 ASN A C 1
ATOM 1426 O O . ASN A 1 182 ? -8.399 18.338 -0.443 1.00 93.19 182 ASN A O 1
ATOM 1430 N N . THR A 1 183 ? -10.465 17.749 -1.085 1.00 91.19 183 THR A N 1
ATOM 1431 C CA . THR A 1 183 ? -10.168 17.628 -2.521 1.00 91.19 183 THR A CA 1
ATOM 1432 C C . THR A 1 183 ? -9.882 18.959 -3.217 1.00 91.19 183 THR A C 1
ATOM 1434 O O . THR A 1 183 ? -9.307 18.939 -4.303 1.00 91.19 183 THR A O 1
ATOM 1437 N N . ILE A 1 184 ? -10.208 20.097 -2.589 1.00 90.88 184 ILE A N 1
ATOM 1438 C CA . ILE A 1 184 ? -9.873 21.442 -3.088 1.00 90.88 184 ILE A CA 1
ATOM 1439 C C . ILE A 1 184 ? -8.367 21.711 -2.937 1.00 90.88 184 ILE A C 1
ATOM 1441 O O . ILE A 1 184 ? -7.784 22.484 -3.695 1.00 90.88 184 ILE A O 1
ATOM 1445 N N . MET A 1 185 ? -7.713 21.068 -1.967 1.00 88.25 185 MET A N 1
ATOM 1446 C CA . MET A 1 185 ? -6.284 21.242 -1.728 1.00 88.25 185 MET A CA 1
ATOM 1447 C C . MET A 1 185 ? -5.434 20.433 -2.710 1.00 88.25 185 MET A C 1
ATOM 1449 O O . MET A 1 185 ? -5.825 19.363 -3.192 1.00 88.25 185 MET A O 1
ATOM 1453 N N . ALA A 1 186 ? -4.217 20.928 -2.951 1.00 86.38 186 ALA A N 1
ATOM 1454 C CA . ALA A 1 186 ? -3.216 20.223 -3.738 1.00 86.38 186 ALA A CA 1
ATOM 1455 C C . ALA A 1 186 ? -2.957 18.813 -3.179 1.00 86.38 186 ALA A C 1
ATOM 1457 O O . ALA A 1 186 ? -3.004 18.571 -1.967 1.00 86.38 186 ALA A O 1
ATOM 1458 N N . TYR A 1 187 ? -2.673 17.875 -4.083 1.00 84.00 187 TYR A N 1
ATOM 1459 C CA . TYR A 1 187 ? -2.309 16.513 -3.710 1.00 84.00 187 TYR A CA 1
ATOM 1460 C C . TYR A 1 187 ? -1.095 16.521 -2.763 1.00 84.00 187 TYR A C 1
ATOM 1462 O O . TYR A 1 187 ? -0.161 17.293 -2.960 1.00 84.00 187 TYR A O 1
ATOM 1470 N N . GLY A 1 188 ? -1.128 15.691 -1.717 1.00 84.12 188 GLY A N 1
ATOM 1471 C CA . GLY A 1 188 ? -0.118 15.682 -0.649 1.00 84.12 188 GLY A CA 1
ATOM 1472 C C . GLY A 1 188 ? -0.348 16.689 0.487 1.00 84.12 188 GLY A C 1
ATOM 1473 O O . GLY A 1 188 ? 0.375 16.634 1.473 1.00 84.12 188 GLY A O 1
ATOM 1474 N N . ASN A 1 189 ? -1.358 17.565 0.394 1.00 90.25 189 ASN A N 1
ATOM 1475 C CA . ASN A 1 189 ? -1.732 18.505 1.467 1.00 90.25 189 ASN A CA 1
ATOM 1476 C C . ASN A 1 189 ? -3.209 18.378 1.882 1.00 90.25 189 ASN A C 1
ATOM 1478 O O . ASN A 1 189 ? -3.745 19.225 2.593 1.00 90.25 189 ASN A O 1
ATOM 1482 N N . ARG A 1 190 ? -3.902 17.341 1.407 1.00 94.56 190 ARG A N 1
ATOM 1483 C CA . ARG A 1 190 ? -5.361 17.196 1.531 1.00 94.56 190 ARG A CA 1
ATOM 1484 C C . ARG A 1 190 ? -5.848 16.932 2.955 1.00 94.56 190 ARG A C 1
ATOM 1486 O O . ARG A 1 190 ? -7.037 17.095 3.211 1.00 94.56 190 ARG A O 1
ATOM 1493 N N . LEU A 1 191 ? -4.964 16.542 3.870 1.00 95.88 191 LEU A N 1
ATOM 1494 C CA . LEU A 1 191 ? -5.282 16.396 5.292 1.00 95.88 191 LEU A CA 1
ATOM 1495 C C . LEU A 1 191 ? -4.822 17.586 6.139 1.00 95.88 191 LEU A C 1
ATOM 1497 O O . LEU A 1 191 ? -4.874 17.525 7.367 1.00 95.88 191 LEU A O 1
ATOM 1501 N N . PHE A 1 192 ? -4.383 18.681 5.519 1.00 94.62 192 PHE A N 1
ATOM 1502 C CA . PHE A 1 192 ? -3.982 19.859 6.270 1.00 94.62 192 PHE A CA 1
ATOM 1503 C C . PHE A 1 192 ? -5.098 20.369 7.189 1.00 94.62 192 PHE A C 1
ATOM 1505 O O . PHE A 1 192 ? -6.261 20.477 6.797 1.00 94.62 192 PHE A O 1
ATOM 1512 N N . GLY A 1 193 ? -4.722 20.682 8.429 1.00 92.94 193 GLY A N 1
ATOM 1513 C CA . GLY A 1 193 ? -5.650 21.120 9.470 1.00 92.94 193 GLY A CA 1
ATOM 1514 C C . GLY A 1 193 ? -6.441 19.990 10.135 1.00 92.94 193 GLY A C 1
ATOM 1515 O O . GLY A 1 193 ? -7.189 20.274 11.065 1.00 92.94 193 GLY A O 1
ATOM 1516 N N . LYS A 1 194 ? -6.272 18.730 9.707 1.00 96.50 194 LYS A N 1
ATOM 1517 C CA . LYS A 1 194 ? -6.838 17.565 10.396 1.00 96.50 194 LYS A CA 1
ATOM 1518 C C . LYS A 1 194 ? -5.889 17.054 11.472 1.00 96.50 194 LYS A C 1
ATOM 1520 O O . LYS A 1 194 ? -4.685 16.921 11.240 1.00 96.50 194 LYS A O 1
ATOM 1525 N N . THR A 1 195 ? -6.457 16.723 12.626 1.00 98.06 195 THR A N 1
ATOM 1526 C CA . THR A 1 195 ? -5.764 16.035 13.718 1.00 98.06 195 THR A CA 1
ATOM 1527 C C . THR A 1 195 ? -6.259 14.597 13.806 1.00 98.06 195 THR A C 1
ATOM 1529 O O . THR A 1 195 ? -7.463 14.357 13.883 1.00 98.06 195 THR A O 1
ATOM 1532 N N . ILE A 1 196 ? -5.340 13.633 13.765 1.00 98.62 196 ILE A N 1
ATOM 1533 C CA . ILE A 1 196 ? -5.662 12.203 13.725 1.00 98.62 196 ILE A CA 1
ATOM 1534 C C . ILE A 1 196 ? -4.926 11.480 14.852 1.00 98.62 196 ILE A C 1
ATOM 1536 O O . ILE A 1 196 ? -3.718 11.631 14.984 1.00 98.62 196 ILE A O 1
ATOM 1540 N N . THR A 1 197 ? -5.614 10.645 15.626 1.00 98.62 197 THR A N 1
ATOM 1541 C CA . THR A 1 197 ? -4.966 9.706 16.553 1.00 98.62 197 THR A CA 1
ATOM 1542 C C . THR A 1 197 ? -4.908 8.319 15.929 1.00 98.62 197 THR A C 1
ATOM 1544 O O . THR A 1 197 ? -5.930 7.782 15.510 1.00 98.62 197 THR A O 1
ATOM 1547 N N . VAL A 1 198 ? -3.715 7.727 15.893 1.00 98.62 198 VAL A N 1
ATOM 1548 C CA . VAL A 1 198 ? -3.470 6.338 15.498 1.00 98.62 198 VAL A CA 1
ATOM 1549 C C . VAL A 1 198 ? -3.053 5.552 16.738 1.00 98.62 198 VAL A C 1
ATOM 1551 O O . VAL A 1 198 ? -2.017 5.830 17.333 1.00 98.62 198 VAL A O 1
ATOM 1554 N N . ILE A 1 199 ? -3.862 4.568 17.126 1.00 97.88 199 ILE A N 1
ATOM 1555 C CA . ILE A 1 199 ? -3.598 3.667 18.251 1.00 97.88 199 ILE A CA 1
ATOM 1556 C C . ILE A 1 199 ? -3.042 2.362 17.694 1.00 97.88 199 ILE A C 1
ATOM 1558 O O . ILE A 1 199 ? -3.815 1.542 17.189 1.00 97.88 199 ILE A O 1
ATOM 1562 N N . ASN A 1 200 ? -1.717 2.229 17.782 1.00 95.19 200 ASN A N 1
ATOM 1563 C CA . ASN A 1 200 ? -0.825 1.165 17.307 1.00 95.19 200 ASN A CA 1
ATOM 1564 C C . ASN A 1 200 ? 0.408 1.872 16.715 1.00 95.19 200 ASN A C 1
ATOM 1566 O O . ASN A 1 200 ? 0.262 2.709 15.825 1.00 95.19 200 ASN A O 1
ATOM 1570 N N . ARG A 1 201 ? 1.616 1.516 17.167 1.00 94.62 201 ARG A N 1
ATOM 1571 C CA . ARG A 1 201 ? 2.891 2.020 16.618 1.00 94.62 201 ARG A CA 1
ATOM 1572 C C . ARG A 1 201 ? 3.785 0.883 16.104 1.00 94.62 201 ARG A C 1
ATOM 1574 O O . ARG A 1 201 ? 5.002 1.002 16.046 1.00 94.62 201 ARG A O 1
ATOM 1581 N N . SER A 1 202 ? 3.181 -0.230 15.686 1.00 93.12 202 SER A N 1
ATOM 1582 C CA . SER A 1 202 ? 3.908 -1.315 15.020 1.00 93.12 202 SER A CA 1
ATOM 1583 C C . SER A 1 202 ? 4.588 -0.819 13.742 1.00 93.12 202 SER A C 1
ATOM 1585 O O . SER A 1 202 ? 4.041 0.010 13.009 1.00 93.12 202 SER A O 1
ATOM 1587 N N . GLU A 1 203 ? 5.755 -1.388 13.444 1.00 89.69 203 GLU A N 1
ATOM 1588 C CA . GLU A 1 203 ? 6.534 -1.066 12.240 1.00 89.69 203 GLU A CA 1
ATOM 1589 C C . GLU A 1 203 ? 5.861 -1.536 10.941 1.00 89.69 203 GLU A C 1
ATOM 1591 O O . GLU A 1 203 ? 6.207 -1.064 9.863 1.00 89.69 203 GLU A O 1
ATOM 1596 N N . VAL A 1 204 ? 4.876 -2.435 11.035 1.00 87.75 204 VAL A N 1
ATOM 1597 C CA . VAL A 1 204 ? 4.167 -2.997 9.874 1.00 87.75 204 VAL A CA 1
ATOM 1598 C C . VAL A 1 204 ? 2.969 -2.136 9.466 1.00 87.75 204 VAL A C 1
ATOM 1600 O O . VAL A 1 204 ? 2.685 -1.999 8.278 1.00 87.75 204 VAL A O 1
ATOM 1603 N N . VAL A 1 205 ? 2.247 -1.543 10.428 1.00 94.00 205 VAL A N 1
ATOM 1604 C CA . VAL A 1 205 ? 0.996 -0.821 10.130 1.00 94.00 205 VAL A CA 1
ATOM 1605 C C . VAL A 1 205 ? 0.934 0.550 10.781 1.00 94.00 205 VAL A C 1
ATOM 1607 O O . VAL A 1 205 ? 0.776 1.547 10.082 1.00 94.00 205 VAL A O 1
ATOM 1610 N N . GLY A 1 206 ? 1.035 0.613 12.107 1.00 95.44 206 GLY A N 1
ATOM 1611 C CA . GLY A 1 206 ? 0.709 1.813 12.875 1.00 95.44 206 GLY A CA 1
ATOM 1612 C C . GLY A 1 206 ? 1.615 3.003 12.574 1.00 95.44 206 GLY A C 1
ATOM 1613 O O . GLY A 1 206 ? 1.147 4.073 12.178 1.00 95.44 206 GLY A O 1
ATOM 1614 N N . ARG A 1 207 ? 2.929 2.793 12.680 1.00 95.75 207 ARG A N 1
ATOM 1615 C CA . ARG A 1 207 ? 3.924 3.834 12.412 1.00 95.75 207 ARG A CA 1
ATOM 1616 C C . ARG A 1 207 ? 3.973 4.233 10.922 1.00 95.75 207 ARG A C 1
ATOM 1618 O O . ARG A 1 207 ? 3.960 5.438 10.651 1.00 95.75 207 ARG A O 1
ATOM 1625 N N . PRO A 1 208 ? 3.916 3.295 9.950 1.00 96.81 208 PRO A N 1
ATOM 1626 C CA . PRO A 1 208 ? 3.747 3.644 8.539 1.00 96.81 208 PRO A CA 1
ATOM 1627 C C . PRO A 1 208 ? 2.486 4.466 8.247 1.00 96.81 208 PRO A C 1
ATOM 1629 O O . PRO A 1 208 ? 2.538 5.437 7.493 1.00 96.81 208 PRO A O 1
ATOM 1632 N N . LEU A 1 209 ? 1.355 4.121 8.870 1.00 98.25 209 LEU A N 1
ATOM 1633 C CA . LEU A 1 209 ? 0.109 4.872 8.731 1.00 98.25 209 LEU A CA 1
ATOM 1634 C C . LEU A 1 209 ? 0.253 6.304 9.255 1.00 98.25 209 LEU A C 1
ATOM 1636 O O . LEU A 1 209 ? -0.156 7.241 8.569 1.00 98.25 209 LEU A O 1
ATOM 1640 N N . ALA A 1 210 ? 0.862 6.489 10.429 1.00 98.12 210 ALA A N 1
ATOM 1641 C CA . ALA A 1 210 ? 1.085 7.819 10.986 1.00 98.12 210 ALA A CA 1
ATOM 1642 C C . ALA A 1 210 ? 1.958 8.690 10.067 1.00 98.12 210 ALA A C 1
ATOM 1644 O O . ALA A 1 210 ? 1.613 9.840 9.790 1.00 98.12 210 ALA A O 1
ATOM 1645 N N . ALA A 1 211 ? 3.036 8.120 9.522 1.00 97.44 211 ALA A N 1
ATOM 1646 C CA . ALA A 1 211 ? 3.891 8.792 8.550 1.00 97.44 211 ALA A CA 1
ATOM 1647 C C . ALA A 1 211 ? 3.152 9.152 7.254 1.00 97.44 211 ALA A C 1
ATOM 1649 O O . ALA A 1 211 ? 3.307 10.265 6.755 1.00 97.44 211 ALA A O 1
ATOM 1650 N N . LEU A 1 212 ? 2.330 8.246 6.715 1.00 96.62 212 LEU A N 1
ATOM 1651 C CA . LEU A 1 212 ? 1.582 8.476 5.478 1.00 96.62 212 LEU A CA 1
ATOM 1652 C C . LEU A 1 212 ? 0.561 9.614 5.631 1.00 96.62 212 LEU A C 1
ATOM 1654 O O . LEU A 1 212 ? 0.518 10.519 4.801 1.00 96.62 212 LEU A O 1
ATOM 1658 N N . LEU A 1 213 ? -0.204 9.609 6.725 1.00 97.69 213 LEU A N 1
ATOM 1659 C CA . LEU A 1 213 ? -1.182 10.656 7.033 1.00 97.69 213 LEU A CA 1
ATOM 1660 C C . LEU A 1 213 ? -0.509 12.015 7.281 1.00 97.69 213 LEU A C 1
ATOM 1662 O O . LEU A 1 213 ? -0.994 13.044 6.808 1.00 97.69 213 LEU A O 1
ATOM 1666 N N . ALA A 1 214 ? 0.628 12.030 7.984 1.00 97.00 214 ALA A N 1
ATOM 1667 C CA . ALA A 1 214 ? 1.406 13.247 8.199 1.00 97.00 214 ALA A CA 1
ATOM 1668 C C . ALA A 1 214 ? 2.028 13.772 6.897 1.00 97.00 214 ALA A C 1
ATOM 1670 O O . ALA A 1 214 ? 2.020 14.979 6.653 1.00 97.00 214 ALA A O 1
ATOM 1671 N N . ASN A 1 215 ? 2.507 12.879 6.023 1.00 95.25 215 ASN A N 1
ATOM 1672 C CA . ASN A 1 215 ? 3.004 13.238 4.695 1.00 95.25 215 ASN A CA 1
ATOM 1673 C C . ASN A 1 215 ? 1.920 13.934 3.845 1.00 95.25 215 ASN A C 1
ATOM 1675 O O . ASN A 1 215 ? 2.248 14.848 3.088 1.00 95.25 215 ASN A O 1
ATOM 1679 N N . ASP A 1 216 ? 0.648 13.561 4.035 1.00 94.69 216 ASP A N 1
ATOM 1680 C CA . ASP A 1 216 ? -0.527 14.178 3.399 1.00 94.69 216 ASP A CA 1
ATOM 1681 C C . ASP A 1 216 ? -1.014 15.477 4.091 1.00 94.69 216 ASP A C 1
ATOM 1683 O O . ASP A 1 216 ? -2.012 16.080 3.674 1.00 94.69 216 ASP A O 1
ATOM 1687 N N . GLY A 1 217 ? -0.312 15.927 5.139 1.00 94.44 217 GLY A N 1
ATOM 1688 C CA . GLY A 1 217 ? -0.510 17.216 5.808 1.00 94.44 217 GLY A CA 1
ATOM 1689 C C . GLY A 1 217 ? -1.210 17.160 7.169 1.00 94.44 217 GLY A C 1
ATOM 1690 O O . GLY A 1 217 ? -1.396 18.216 7.778 1.00 94.44 217 GLY A O 1
ATOM 1691 N N . ALA A 1 218 ? -1.593 15.978 7.662 1.00 96.81 218 ALA A N 1
ATOM 1692 C CA . ALA A 1 218 ? -2.217 15.846 8.978 1.00 96.81 218 ALA A CA 1
ATOM 1693 C C . ALA A 1 218 ? -1.224 16.105 10.122 1.00 96.81 218 ALA A C 1
ATOM 1695 O O . ALA A 1 218 ? -0.023 15.852 10.002 1.00 96.81 218 ALA A O 1
ATOM 1696 N N . LYS A 1 219 ? -1.749 16.511 11.282 1.00 97.31 219 LYS A N 1
ATOM 1697 C CA . LYS A 1 219 ? -1.068 16.302 12.564 1.00 97.31 219 LYS A CA 1
ATOM 1698 C C . LYS A 1 219 ? -1.514 14.952 13.113 1.00 97.31 219 LYS A C 1
ATOM 1700 O O . LYS A 1 219 ? -2.710 14.755 13.322 1.00 97.31 219 LYS A O 1
ATOM 1705 N N . VAL A 1 220 ? -0.582 14.036 13.358 1.00 98.31 220 VAL A N 1
ATOM 1706 C CA . VAL A 1 220 ? -0.918 12.683 13.811 1.00 98.31 220 VAL A CA 1
ATOM 1707 C C . VAL A 1 220 ? -0.327 12.400 15.183 1.00 98.31 220 VAL A C 1
ATOM 1709 O O . VAL A 1 220 ? 0.879 12.529 15.376 1.00 98.31 220 VAL A O 1
ATOM 1712 N N . TYR A 1 221 ? -1.170 11.980 16.120 1.00 98.44 221 TYR A N 1
ATOM 1713 C CA . TYR A 1 221 ? -0.760 11.391 17.388 1.00 98.44 221 TYR A CA 1
ATOM 1714 C C . TYR A 1 221 ? -0.620 9.880 17.207 1.00 98.44 221 TYR A C 1
ATOM 1716 O O . TYR A 1 221 ? -1.617 9.181 17.042 1.00 98.44 221 TYR A O 1
ATOM 1724 N N . SER A 1 222 ? 0.609 9.376 17.210 1.00 98.06 222 SER A N 1
ATOM 1725 C CA . SER A 1 222 ? 0.912 7.946 17.194 1.00 98.06 222 SER A CA 1
ATOM 1726 C C . SER A 1 222 ? 1.031 7.448 18.629 1.00 98.06 222 SER A C 1
ATOM 1728 O O . SER A 1 222 ? 1.960 7.829 19.336 1.00 98.06 222 SER A O 1
ATOM 1730 N N . VAL A 1 223 ? 0.105 6.593 19.045 1.00 96.75 223 VAL A N 1
ATOM 1731 C CA . VAL A 1 223 ? -0.042 6.131 20.428 1.00 96.75 223 VAL A CA 1
ATOM 1732 C C . VAL A 1 223 ? 0.358 4.665 20.534 1.00 96.75 223 VAL A C 1
ATOM 1734 O O . VAL A 1 223 ? -0.072 3.835 19.726 1.00 96.75 223 VAL A O 1
ATOM 1737 N N . ASP A 1 224 ? 1.141 4.355 21.562 1.00 94.31 224 ASP A N 1
ATOM 1738 C CA . ASP A 1 224 ? 1.494 2.995 21.963 1.00 94.31 224 ASP A CA 1
ATOM 1739 C C . ASP A 1 224 ? 1.556 2.871 23.495 1.00 94.31 224 ASP A C 1
ATOM 1741 O O . ASP A 1 224 ? 1.345 3.849 24.213 1.00 94.31 224 ASP A O 1
ATOM 1745 N N . LEU A 1 225 ? 1.870 1.674 23.996 1.00 88.88 225 LEU A N 1
ATOM 1746 C CA . LEU A 1 225 ? 2.022 1.392 25.429 1.00 88.88 225 LEU A CA 1
ATOM 1747 C C . LEU A 1 225 ? 3.048 2.310 26.117 1.00 88.88 225 LEU A C 1
ATOM 1749 O O . LEU A 1 225 ? 2.858 2.671 27.276 1.00 88.88 225 LEU A O 1
ATOM 1753 N N . ASP A 1 226 ? 4.097 2.714 25.396 1.00 88.12 226 ASP A N 1
ATOM 1754 C CA . ASP A 1 226 ? 5.204 3.508 25.945 1.00 88.12 226 ASP A CA 1
ATOM 1755 C C . ASP A 1 226 ? 5.003 5.030 25.812 1.00 88.12 226 ASP A C 1
ATOM 1757 O O . ASP A 1 226 ? 5.910 5.792 26.138 1.00 88.12 226 ASP A O 1
ATOM 1761 N N . GLY A 1 227 ? 3.852 5.490 25.303 1.00 93.44 227 GLY A N 1
ATOM 1762 C CA . GLY A 1 227 ? 3.521 6.916 25.199 1.00 93.44 227 GLY A CA 1
ATOM 1763 C C . GLY A 1 227 ? 3.067 7.368 23.811 1.00 93.44 227 GLY A C 1
ATOM 1764 O O . GLY A 1 227 ? 2.611 6.572 22.983 1.00 93.44 227 GLY A O 1
ATOM 1765 N N . VAL A 1 228 ? 3.169 8.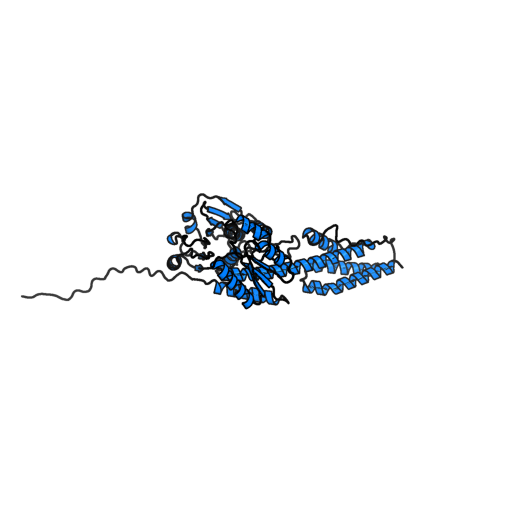678 23.568 1.00 97.19 228 VAL A N 1
ATOM 1766 C CA . VAL A 1 228 ? 2.657 9.337 22.361 1.00 97.19 228 VAL A CA 1
ATOM 1767 C C . VAL A 1 228 ? 3.782 10.034 21.601 1.00 97.19 228 VAL A C 1
ATOM 1769 O O . VAL A 1 228 ? 4.579 10.774 22.166 1.00 97.19 228 VAL A O 1
ATOM 1772 N N . GLN A 1 229 ? 3.792 9.846 20.284 1.00 97.44 229 GLN A N 1
ATOM 1773 C CA . GLN A 1 229 ? 4.629 10.591 19.346 1.00 97.44 229 GLN A CA 1
ATOM 1774 C C . GLN A 1 229 ? 3.769 11.452 18.426 1.00 97.44 229 GLN A C 1
ATOM 1776 O O . GLN A 1 229 ? 2.665 11.066 18.041 1.00 97.44 229 GLN A O 1
ATOM 1781 N N . ILE A 1 230 ? 4.293 12.603 18.021 1.00 97.56 230 ILE A N 1
ATOM 1782 C CA . ILE A 1 230 ? 3.642 13.505 17.074 1.00 97.56 230 ILE A CA 1
ATOM 1783 C C . ILE A 1 230 ? 4.343 13.400 15.725 1.00 97.56 230 ILE A C 1
ATOM 1785 O O . ILE A 1 230 ? 5.527 13.709 15.614 1.00 97.56 230 ILE A O 1
ATOM 1789 N N . PHE A 1 231 ? 3.587 13.020 14.697 1.00 97.38 231 PHE A N 1
ATOM 1790 C CA . PHE A 1 231 ? 4.007 13.051 13.301 1.00 97.38 231 PHE A CA 1
ATOM 1791 C C . PHE A 1 231 ? 3.370 14.265 12.622 1.00 97.38 231 PHE A C 1
ATOM 1793 O O . PHE A 1 231 ? 2.159 14.481 12.708 1.00 97.38 231 PHE A O 1
ATOM 1800 N N . THR A 1 232 ? 4.178 15.087 11.959 1.00 94.94 232 THR A N 1
ATOM 1801 C CA . THR A 1 232 ? 3.707 16.293 11.258 1.00 94.94 232 THR A CA 1
ATOM 1802 C C . THR A 1 232 ? 4.717 16.732 10.199 1.00 94.94 232 THR A C 1
ATOM 1804 O O . THR A 1 232 ? 5.859 16.295 10.226 1.00 94.94 232 THR A O 1
ATOM 1807 N N . ARG A 1 233 ? 4.346 17.618 9.271 1.00 91.69 233 ARG A N 1
ATOM 1808 C CA . ARG A 1 233 ? 5.280 18.290 8.334 1.00 91.69 233 ARG A CA 1
ATOM 1809 C C . ARG A 1 233 ? 5.694 19.683 8.829 1.00 91.69 233 ARG A C 1
ATOM 1811 O O . ARG A 1 233 ? 5.914 20.606 8.039 1.00 91.69 233 ARG A O 1
ATOM 1818 N N . GLY A 1 234 ? 5.744 19.850 10.148 1.00 80.75 234 GLY A N 1
ATOM 1819 C CA . GLY A 1 234 ? 5.959 21.130 10.814 1.00 80.75 234 GLY A CA 1
ATOM 1820 C C . GLY A 1 234 ? 4.779 22.101 10.668 1.00 80.75 234 GLY A C 1
ATOM 1821 O O . GLY A 1 234 ? 3.727 21.793 10.099 1.00 80.75 234 GLY A O 1
ATOM 1822 N N . ARG A 1 235 ? 4.936 23.324 11.195 1.00 72.25 235 ARG A N 1
ATOM 1823 C CA . ARG A 1 235 ? 3.897 24.365 11.079 1.00 72.25 235 ARG A CA 1
ATOM 1824 C C . ARG A 1 235 ? 3.759 24.826 9.631 1.00 72.25 235 ARG A C 1
ATOM 1826 O O . ARG A 1 235 ? 4.697 25.407 9.092 1.00 72.25 235 ARG A O 1
ATOM 1833 N N . GLY A 1 236 ? 2.573 24.644 9.052 1.00 66.25 236 GLY A N 1
ATOM 1834 C CA . GLY A 1 236 ? 2.259 25.108 7.699 1.00 66.25 236 GLY A CA 1
ATOM 1835 C C . GLY A 1 236 ? 2.841 24.245 6.577 1.00 66.25 236 GLY A C 1
ATOM 1836 O O . GLY A 1 236 ? 2.983 24.753 5.474 1.00 66.25 236 GLY A O 1
ATOM 1837 N N . ILE A 1 237 ? 3.167 22.970 6.842 1.00 75.06 237 ILE A N 1
ATOM 1838 C CA . ILE A 1 237 ? 3.691 22.029 5.833 1.00 75.06 237 ILE A CA 1
ATOM 1839 C C . ILE A 1 237 ? 5.020 22.514 5.219 1.00 75.06 237 ILE A C 1
ATOM 1841 O O . ILE A 1 237 ? 5.192 22.566 4.004 1.00 75.06 237 ILE A O 1
ATOM 1845 N N . LYS A 1 238 ? 5.972 22.916 6.066 1.00 74.19 238 LYS A N 1
ATOM 1846 C CA . LYS A 1 238 ? 7.262 23.462 5.606 1.00 74.19 238 LYS A CA 1
ATOM 1847 C C . LYS A 1 238 ? 8.212 22.402 5.060 1.00 74.19 238 LYS A C 1
ATOM 1849 O O . LYS A 1 238 ? 9.055 22.725 4.233 1.00 74.19 238 LYS A O 1
ATOM 1854 N N . ASN A 1 239 ? 8.096 21.171 5.547 1.00 81.56 239 ASN A N 1
ATOM 1855 C CA . ASN A 1 239 ? 9.018 20.091 5.211 1.00 81.56 239 ASN A CA 1
ATOM 1856 C C . ASN A 1 239 ? 8.444 19.226 4.088 1.00 81.56 239 ASN A C 1
ATOM 1858 O O . ASN A 1 239 ? 7.233 19.031 4.026 1.00 81.56 239 ASN A O 1
ATOM 1862 N N . ASP A 1 240 ? 9.291 18.630 3.252 1.00 83.06 240 ASP A N 1
ATOM 1863 C CA . ASP A 1 240 ? 8.856 17.733 2.166 1.00 83.06 240 ASP A CA 1
ATOM 1864 C C . ASP A 1 240 ? 8.386 16.357 2.658 1.00 83.06 240 ASP A C 1
ATOM 1866 O O . ASP A 1 240 ? 7.653 15.654 1.964 1.00 83.06 240 ASP A O 1
ATOM 1870 N N . LYS A 1 241 ? 8.762 15.988 3.884 1.00 90.38 241 LYS A N 1
ATOM 1871 C CA . LYS A 1 241 ? 8.356 14.759 4.573 1.00 90.38 241 LYS A CA 1
ATOM 1872 C C . LYS A 1 241 ? 7.988 15.049 6.024 1.00 90.38 241 LYS A C 1
ATOM 1874 O O . LYS A 1 241 ? 8.312 16.115 6.553 1.00 90.38 241 LYS A O 1
ATOM 1879 N N . HIS A 1 242 ? 7.319 14.097 6.661 1.00 93.94 242 HIS A N 1
ATOM 1880 C CA . HIS A 1 242 ? 7.029 14.161 8.086 1.00 93.94 242 HIS A CA 1
ATOM 1881 C C . HIS A 1 242 ? 8.313 14.178 8.936 1.00 93.94 242 HIS A C 1
ATOM 1883 O O . HIS A 1 242 ? 9.355 13.631 8.570 1.00 93.94 242 HIS A O 1
ATOM 1889 N N . GLU A 1 243 ? 8.193 14.787 10.104 1.00 94.50 243 GLU A N 1
ATOM 1890 C CA . GLU A 1 243 ? 9.112 14.704 11.230 1.00 94.50 243 GLU A CA 1
ATOM 1891 C C . GLU A 1 243 ? 8.385 14.059 12.414 1.00 94.50 243 GLU A C 1
ATOM 1893 O O . GLU A 1 243 ? 7.150 14.032 12.452 1.00 94.50 243 GLU A O 1
ATOM 1898 N N . VAL A 1 244 ? 9.154 13.525 13.362 1.00 95.75 244 VAL A N 1
ATOM 1899 C CA . VAL A 1 244 ? 8.631 12.868 14.563 1.00 95.75 244 VAL A CA 1
ATOM 1900 C C . VAL A 1 244 ? 9.169 13.592 15.786 1.00 95.75 244 VAL A C 1
ATOM 1902 O O . VAL A 1 244 ? 10.369 13.852 15.867 1.00 95.75 244 VAL A O 1
ATOM 1905 N N . ALA A 1 245 ? 8.287 13.903 16.730 1.00 95.12 2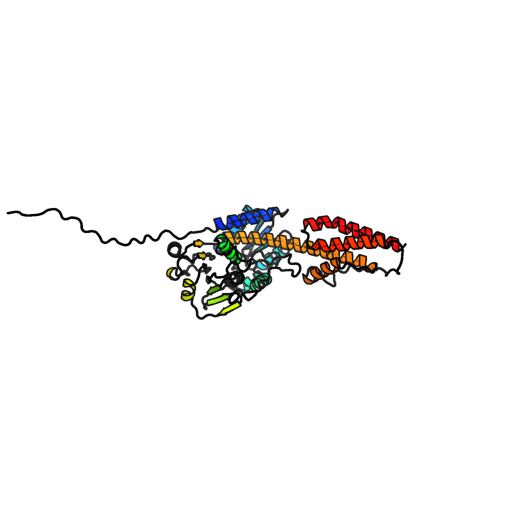45 ALA A N 1
ATOM 1906 C CA . ALA A 1 245 ? 8.644 14.475 18.021 1.00 95.12 245 ALA A CA 1
ATOM 1907 C C . ALA A 1 245 ? 7.982 13.688 19.157 1.00 95.12 245 ALA A C 1
ATOM 1909 O O . ALA A 1 245 ? 6.823 13.289 19.044 1.00 95.12 245 ALA A O 1
ATOM 1910 N N . GLU A 1 246 ? 8.713 13.495 20.251 1.00 94.25 246 GLU A N 1
ATOM 1911 C CA . GLU A 1 246 ? 8.153 12.965 21.497 1.00 94.25 246 GLU A CA 1
ATOM 1912 C C . GLU A 1 246 ? 7.278 14.020 22.185 1.00 94.25 246 GLU A C 1
ATOM 1914 O O . GLU A 1 246 ? 7.476 15.229 22.013 1.00 94.25 246 GLU A O 1
ATOM 1919 N N . THR A 1 247 ? 6.302 13.570 22.970 1.00 95.44 247 THR A N 1
ATOM 1920 C CA . THR A 1 247 ? 5.459 14.451 23.778 1.00 95.44 247 THR A CA 1
ATOM 1921 C C . THR A 1 247 ? 5.067 13.788 25.094 1.00 95.44 247 THR A C 1
ATOM 1923 O O . THR A 1 247 ? 4.877 12.579 25.154 1.00 95.44 247 THR A O 1
ATOM 1926 N N . ASP A 1 248 ? 4.887 14.601 26.135 1.00 95.25 248 ASP A N 1
ATOM 1927 C CA . ASP A 1 248 ? 4.366 14.151 27.432 1.00 95.25 248 ASP A CA 1
ATOM 1928 C C . ASP A 1 248 ? 2.834 13.982 27.435 1.00 95.25 248 ASP A C 1
ATOM 1930 O O . ASP A 1 248 ? 2.251 13.622 28.460 1.00 95.25 248 ASP A O 1
ATOM 1934 N N . MET A 1 249 ? 2.167 14.262 26.305 1.00 95.31 249 MET A N 1
ATOM 1935 C CA . MET A 1 249 ? 0.730 14.031 26.150 1.00 95.31 249 MET A CA 1
ATOM 1936 C C . MET A 1 249 ? 0.402 12.551 26.313 1.00 95.31 249 MET A C 1
ATOM 1938 O O . MET A 1 249 ? 1.108 11.675 25.812 1.00 95.31 249 MET A O 1
ATOM 1942 N N . LYS A 1 250 ? -0.735 12.282 26.944 1.00 94.44 250 LYS A N 1
ATOM 1943 C CA . LYS A 1 250 ? -1.306 10.944 27.043 1.00 94.44 250 LYS A CA 1
ATOM 1944 C C . LYS A 1 250 ? -2.468 10.773 26.074 1.00 94.44 250 LYS A C 1
ATOM 1946 O O . LYS A 1 250 ? -2.881 11.705 25.378 1.00 94.44 250 LYS A O 1
ATOM 1951 N N . LEU A 1 251 ? -2.998 9.555 26.008 1.00 93.31 251 LEU A N 1
ATOM 1952 C CA . LEU A 1 251 ? -4.119 9.227 25.132 1.00 93.31 251 LEU A CA 1
ATOM 1953 C C . LEU A 1 251 ? -5.350 10.097 25.434 1.00 93.31 251 LEU A C 1
ATOM 1955 O O . LEU A 1 251 ? -6.017 10.563 24.509 1.00 93.31 251 LEU A O 1
ATOM 1959 N N . GLU A 1 252 ? -5.588 10.378 26.715 1.00 93.75 252 GLU A N 1
ATOM 1960 C CA . GLU A 1 252 ? -6.707 11.187 27.200 1.00 93.75 252 GLU A CA 1
ATOM 1961 C C . GLU A 1 252 ? -6.605 12.651 26.742 1.00 93.75 252 GLU A C 1
ATOM 1963 O O . GLU A 1 252 ? -7.625 13.294 26.509 1.00 93.75 252 GLU A O 1
ATOM 1968 N N . ASP A 1 253 ? -5.385 13.162 26.539 1.00 95.69 253 ASP A N 1
ATOM 1969 C CA . ASP A 1 253 ? -5.143 14.513 26.018 1.00 95.69 253 ASP A CA 1
ATOM 1970 C C . ASP A 1 253 ? -5.324 14.582 24.491 1.00 95.69 253 ASP A C 1
ATOM 1972 O O . ASP A 1 253 ? -5.614 15.639 23.924 1.00 95.69 253 ASP A O 1
ATOM 1976 N N . CYS A 1 254 ? -5.126 13.457 23.798 1.00 96.56 254 CYS A N 1
ATOM 1977 C CA . CYS A 1 254 ? -5.161 13.387 22.337 1.00 96.56 254 CYS A CA 1
ATOM 1978 C C . CYS A 1 254 ? -6.587 13.280 21.786 1.00 96.56 254 CYS A C 1
ATOM 1980 O O . CYS A 1 254 ? -6.903 13.890 20.758 1.00 96.56 254 CYS A O 1
ATOM 1982 N N . PHE A 1 255 ? -7.453 12.500 22.437 1.00 95.94 255 PHE A N 1
ATOM 1983 C CA . PHE A 1 255 ? -8.798 12.227 21.929 1.00 95.94 255 PHE A CA 1
ATOM 1984 C C . PHE A 1 255 ? -9.699 13.466 21.793 1.00 95.94 255 PHE A C 1
ATOM 1986 O O . PHE A 1 255 ? -10.314 13.601 20.730 1.00 95.94 255 PHE A O 1
ATOM 1993 N N . PRO A 1 256 ? -9.730 14.420 22.745 1.00 96.44 256 PRO A N 1
ATOM 1994 C CA . PRO A 1 256 ? -10.540 15.633 22.606 1.00 96.44 256 PRO A CA 1
ATOM 1995 C C . PRO A 1 256 ? -10.110 16.535 21.439 1.00 96.44 256 PRO A C 1
ATOM 1997 O O . PRO A 1 256 ? -10.897 17.346 20.954 1.00 96.44 256 PRO A O 1
ATOM 2000 N N . LEU A 1 257 ? -8.864 16.403 20.972 1.00 97.12 257 LEU A N 1
ATOM 2001 C CA . LEU A 1 257 ? -8.299 17.199 19.878 1.00 97.12 257 LEU A CA 1
ATOM 2002 C C . LEU A 1 257 ? -8.459 16.539 18.504 1.00 97.12 257 LEU A C 1
ATOM 2004 O O . LEU A 1 257 ? -8.224 17.185 17.484 1.00 97.12 257 LEU A O 1
ATOM 2008 N N . SER A 1 258 ? -8.829 15.261 18.462 1.00 98.06 258 SER A N 1
ATOM 2009 C CA . SER A 1 258 ? -8.754 14.454 17.246 1.00 98.06 258 SER A CA 1
ATOM 2010 C C . SER A 1 258 ? -10.046 14.501 16.440 1.00 98.06 258 SER A C 1
ATOM 2012 O O . SER A 1 258 ? -11.128 14.217 16.945 1.00 98.06 258 SER A O 1
ATOM 2014 N N . ASP A 1 259 ? -9.929 14.834 15.155 1.00 98.12 259 ASP A N 1
ATOM 2015 C CA . ASP A 1 259 ? -11.030 14.748 14.190 1.00 98.12 259 ASP A CA 1
ATOM 2016 C C . ASP A 1 259 ? -11.283 13.292 13.768 1.00 98.12 259 ASP A C 1
ATOM 2018 O O . ASP A 1 259 ? -12.403 12.915 13.414 1.00 98.12 259 ASP A O 1
ATOM 2022 N N . VAL A 1 260 ? -10.229 12.470 13.783 1.00 98.44 260 VAL A N 1
ATOM 2023 C CA . VAL A 1 260 ? -10.263 11.058 13.395 1.00 98.44 260 VAL A CA 1
ATOM 2024 C C . VAL A 1 260 ? -9.497 10.224 14.415 1.00 98.44 260 VAL A C 1
ATOM 2026 O O . VAL A 1 260 ? -8.383 10.577 14.798 1.00 98.44 260 VAL A O 1
ATOM 2029 N N . VAL A 1 261 ? -10.058 9.082 14.802 1.00 98.50 261 VAL A N 1
ATOM 2030 C CA . VAL A 1 261 ? -9.380 8.067 15.613 1.00 98.50 261 VAL A CA 1
ATOM 2031 C C . VAL A 1 261 ? -9.330 6.755 14.841 1.00 98.50 261 VAL A C 1
ATOM 2033 O O . VAL A 1 261 ? -10.358 6.168 14.496 1.00 98.50 261 VAL A O 1
ATOM 2036 N N . VAL A 1 262 ? -8.114 6.289 14.576 1.00 98.44 262 VAL A N 1
ATOM 2037 C CA . VAL A 1 262 ? -7.830 5.016 13.920 1.00 98.44 262 VAL A CA 1
ATOM 2038 C C . VAL A 1 262 ? -7.187 4.079 14.933 1.00 98.44 262 VAL A C 1
ATOM 2040 O O . VAL A 1 262 ? -6.215 4.441 15.585 1.00 98.44 262 VAL A O 1
ATOM 2043 N N . THR A 1 263 ? -7.704 2.864 15.071 1.00 97.69 263 THR A N 1
ATOM 2044 C CA . THR A 1 263 ? -7.193 1.883 16.036 1.00 97.69 263 THR A CA 1
ATOM 2045 C C . THR A 1 263 ? -6.947 0.534 15.379 1.00 97.69 263 THR A C 1
ATOM 2047 O O . THR A 1 263 ? -7.649 0.146 14.439 1.00 97.69 263 THR A O 1
ATOM 2050 N N . GLY A 1 264 ? -5.932 -0.168 15.873 1.00 95.94 264 GLY A N 1
ATOM 2051 C CA . GLY A 1 264 ? -5.579 -1.489 15.389 1.00 95.94 264 GLY A CA 1
ATOM 2052 C C . GLY A 1 264 ? -4.797 -2.315 16.394 1.00 95.94 264 GLY A C 1
ATOM 2053 O O . GLY A 1 264 ? -3.716 -2.804 16.081 1.00 95.94 264 GLY A O 1
ATOM 2054 N N . VAL A 1 265 ? -5.304 -2.447 17.616 1.00 94.19 265 VAL A N 1
ATOM 2055 C CA . VAL A 1 265 ? -4.681 -3.271 18.656 1.00 94.19 265 VAL A CA 1
ATOM 2056 C C . VAL A 1 265 ? -5.159 -4.723 18.498 1.00 94.19 265 VAL A C 1
ATOM 2058 O O . VAL A 1 265 ? -6.367 -4.968 18.615 1.00 94.19 265 VAL A O 1
ATOM 2061 N N . PRO A 1 266 ? -4.266 -5.698 18.239 1.00 89.00 266 PRO A N 1
ATOM 2062 C CA . PRO A 1 266 ? -4.621 -7.108 18.051 1.00 89.00 266 PRO A CA 1
ATOM 2063 C C . PRO A 1 266 ? -4.827 -7.805 19.407 1.00 89.00 266 PRO A C 1
ATOM 2065 O O . PRO A 1 266 ? -4.102 -8.725 19.778 1.00 89.00 266 PRO A O 1
ATOM 2068 N N . SER A 1 267 ? -5.753 -7.283 20.212 1.00 90.94 267 SER A N 1
ATOM 2069 C CA . SER A 1 267 ? -6.103 -7.849 21.510 1.00 90.94 267 SER A CA 1
ATOM 2070 C C . SER A 1 267 ? -7.578 -7.644 21.824 1.00 90.94 267 SER A C 1
ATOM 2072 O O . SER A 1 267 ? -8.080 -6.517 21.877 1.00 90.94 267 SER A O 1
ATOM 2074 N N . LYS A 1 268 ? -8.259 -8.746 22.153 1.00 89.62 268 LYS A N 1
ATOM 2075 C CA . LYS A 1 268 ? -9.650 -8.753 22.635 1.00 89.62 268 LYS A CA 1
ATOM 2076 C C . LYS A 1 268 ? -9.846 -7.928 23.903 1.00 89.62 268 LYS A C 1
ATOM 2078 O O . LYS A 1 268 ? -10.928 -7.363 24.078 1.00 89.62 268 LYS A O 1
ATOM 2083 N N . ALA A 1 269 ? -8.821 -7.863 24.755 1.00 93.19 269 ALA A N 1
ATOM 2084 C CA . ALA A 1 269 ? -8.859 -7.151 26.029 1.00 93.19 269 ALA A CA 1
ATOM 2085 C C . ALA A 1 269 ? -8.807 -5.629 25.852 1.00 93.19 269 ALA A C 1
ATOM 2087 O O . ALA A 1 269 ? -9.282 -4.899 26.715 1.00 93.19 269 ALA A O 1
ATOM 2088 N N . TYR A 1 270 ? -8.269 -5.142 24.730 1.00 94.38 270 TYR A N 1
ATOM 2089 C CA . TYR A 1 270 ? -8.204 -3.712 24.475 1.00 94.38 270 TYR A CA 1
ATOM 2090 C C . TYR A 1 270 ? -9.560 -3.171 24.010 1.00 94.38 270 TYR A C 1
ATOM 2092 O O . TYR A 1 270 ? -10.202 -3.721 23.100 1.00 94.38 270 TYR A O 1
ATOM 2100 N N . LYS A 1 271 ? -9.981 -2.069 24.634 1.00 95.44 271 LYS A N 1
ATOM 2101 C CA . LYS A 1 271 ? -11.133 -1.261 24.239 1.00 95.44 271 LYS A CA 1
ATOM 2102 C C . LYS A 1 271 ? -10.771 0.211 24.354 1.00 95.44 271 LYS A C 1
ATOM 2104 O O . LYS A 1 271 ? -10.186 0.624 25.350 1.00 95.44 271 LYS A O 1
ATOM 2109 N N . VAL A 1 272 ? -11.126 0.981 23.335 1.00 94.81 272 VAL A N 1
ATOM 2110 C CA . VAL A 1 272 ? -11.036 2.439 23.380 1.00 94.81 272 VAL A CA 1
ATOM 2111 C C . VAL A 1 272 ? -12.121 2.956 24.319 1.00 94.81 272 VAL A C 1
ATOM 2113 O O . VAL A 1 272 ? -13.288 2.594 24.155 1.00 94.81 272 VAL A O 1
ATOM 2116 N N . ASP A 1 273 ? -11.746 3.803 25.277 1.00 94.25 273 ASP A N 1
ATOM 2117 C CA . ASP A 1 273 ? -12.720 4.542 26.076 1.00 94.25 273 ASP A CA 1
ATOM 2118 C C . ASP A 1 273 ? -13.367 5.622 25.205 1.00 94.25 273 ASP A C 1
ATOM 2120 O O . ASP A 1 273 ? -12.756 6.634 24.855 1.00 94.25 273 ASP A O 1
ATOM 2124 N N . VAL A 1 274 ? -14.610 5.370 24.803 1.00 93.38 274 VAL A N 1
ATOM 2125 C CA . VAL A 1 274 ? -15.333 6.240 23.873 1.00 93.38 274 VAL A CA 1
ATOM 2126 C C . VAL A 1 274 ? -15.761 7.562 24.506 1.00 93.38 274 VAL A C 1
ATOM 2128 O O . VAL A 1 274 ? -15.992 8.511 23.767 1.00 93.38 274 VAL A O 1
ATOM 2131 N N . ASN A 1 275 ? -15.813 7.658 25.841 1.00 93.00 275 ASN A N 1
ATOM 2132 C CA . ASN A 1 275 ? -16.243 8.877 26.538 1.00 93.00 275 ASN A CA 1
ATOM 2133 C C . ASN A 1 275 ? -15.212 10.008 26.433 1.00 93.00 275 ASN A C 1
ATOM 2135 O O . ASN A 1 275 ? -15.523 11.170 26.678 1.00 93.00 275 ASN A O 1
ATOM 2139 N N . MET A 1 276 ? -13.970 9.661 26.098 1.00 93.69 276 MET A N 1
ATOM 2140 C CA . MET A 1 276 ? -12.879 10.611 25.902 1.00 93.69 276 MET A CA 1
ATOM 2141 C C . MET A 1 276 ? -12.821 11.140 24.465 1.00 93.69 276 MET A C 1
ATOM 2143 O O . MET A 1 276 ? -12.075 12.080 24.182 1.00 93.69 276 MET A O 1
ATOM 2147 N N . LEU A 1 277 ? -13.570 10.526 23.542 1.00 94.81 277 LEU A N 1
ATOM 2148 C CA . LEU A 1 277 ? -13.608 10.947 22.149 1.00 94.81 277 LEU A CA 1
ATOM 2149 C C . LEU A 1 277 ? -14.262 12.319 22.033 1.00 94.81 277 LEU A C 1
ATOM 2151 O O . LEU A 1 277 ? -15.266 12.617 22.674 1.00 94.81 277 LEU A O 1
ATOM 2155 N N . ARG A 1 278 ? -13.719 13.140 21.138 1.00 94.56 278 ARG A N 1
ATOM 2156 C CA . ARG A 1 278 ? -14.406 14.341 20.684 1.00 94.56 278 ARG A CA 1
ATOM 2157 C C . ARG A 1 278 ? -15.727 13.965 20.004 1.00 94.56 278 ARG A C 1
ATOM 2159 O O . ARG A 1 278 ? -15.741 13.139 19.088 1.00 94.56 278 ARG A O 1
ATOM 2166 N N . ASP A 1 279 ? -16.810 14.638 20.379 1.00 94.50 279 ASP A N 1
ATOM 2167 C CA . ASP A 1 279 ? -18.096 14.470 19.703 1.00 94.50 279 ASP A CA 1
ATOM 2168 C C . ASP A 1 279 ? -17.990 14.829 18.213 1.00 94.50 279 ASP A C 1
ATOM 2170 O O . ASP A 1 279 ? -17.420 15.850 17.814 1.00 94.50 279 ASP A O 1
ATOM 2174 N N . GLY A 1 280 ? -18.546 13.962 17.373 1.00 94.25 280 GLY A N 1
ATOM 2175 C CA . GLY A 1 280 ? -18.476 14.065 15.922 1.00 94.25 280 GLY A CA 1
ATOM 2176 C C . GLY A 1 280 ? -17.191 13.508 15.301 1.00 94.25 280 GLY A C 1
ATOM 2177 O O . GLY A 1 280 ? -17.050 13.595 14.079 1.00 94.25 280 GLY A O 1
ATOM 2178 N N . ALA A 1 281 ? -16.284 12.903 16.076 1.00 96.62 281 ALA A N 1
ATOM 2179 C CA . ALA A 1 281 ? -15.088 12.257 15.533 1.00 96.62 281 ALA A CA 1
ATOM 2180 C C . ALA A 1 281 ? -15.429 11.113 14.560 1.00 96.62 281 ALA A C 1
ATOM 2182 O O . ALA A 1 281 ? -16.487 10.481 14.634 1.00 96.62 281 ALA A O 1
ATOM 2183 N N . VAL A 1 282 ? -14.511 10.831 13.637 1.00 98.19 282 VAL A N 1
ATOM 2184 C CA . VAL A 1 282 ? -14.589 9.663 12.751 1.00 98.19 282 VAL A CA 1
ATOM 2185 C C . VAL A 1 282 ? -13.764 8.527 13.333 1.00 98.19 282 VAL A C 1
ATOM 2187 O O . VAL A 1 282 ? -12.575 8.692 13.589 1.00 98.19 282 VAL A O 1
ATOM 2190 N N . CYS A 1 283 ? -14.369 7.353 13.498 1.00 98.12 283 CYS A N 1
ATOM 2191 C CA . CYS A 1 283 ? -13.717 6.195 14.103 1.00 98.12 283 CYS A CA 1
ATOM 2192 C C . CYS A 1 283 ? -13.505 5.074 13.081 1.00 98.12 283 CYS A C 1
ATOM 2194 O O . CYS A 1 283 ? -14.454 4.622 12.436 1.00 98.12 283 CYS A O 1
ATOM 2196 N N . VAL A 1 284 ? -12.269 4.584 12.959 1.00 98.31 284 VAL A N 1
ATOM 2197 C CA . VAL A 1 284 ? -11.895 3.496 12.041 1.00 98.31 284 VAL A CA 1
ATOM 2198 C C . VAL A 1 284 ? -11.150 2.404 12.804 1.00 98.31 284 VAL A C 1
ATOM 2200 O O . VAL A 1 284 ? -10.162 2.677 13.480 1.00 98.31 284 VAL A O 1
ATOM 2203 N N . ASN A 1 285 ? -11.599 1.157 12.676 1.00 97.50 285 ASN A N 1
ATOM 2204 C CA . ASN A 1 285 ? -10.906 -0.005 13.229 1.00 97.50 285 ASN A CA 1
ATOM 2205 C C . ASN A 1 285 ? -10.294 -0.853 12.111 1.00 97.50 285 ASN A C 1
ATOM 2207 O O . ASN A 1 285 ? -11.010 -1.313 11.216 1.00 97.50 285 ASN A O 1
ATOM 2211 N N . PHE A 1 286 ? -8.984 -1.083 12.181 1.00 95.81 286 PHE A N 1
ATOM 2212 C CA . PHE A 1 286 ? -8.286 -2.011 11.292 1.00 95.81 286 PHE A CA 1
ATOM 2213 C C . PHE A 1 286 ? -7.833 -3.304 11.972 1.00 95.81 286 PHE A C 1
ATOM 2215 O O . PHE A 1 286 ? -7.330 -4.186 11.279 1.00 95.81 286 PHE A O 1
ATOM 2222 N N . SER A 1 287 ? -8.032 -3.449 13.287 1.00 93.06 287 SER A N 1
ATOM 2223 C CA . SER A 1 287 ? -7.767 -4.710 13.985 1.00 93.06 287 SER A CA 1
ATOM 2224 C C . SER A 1 287 ? -8.770 -5.793 13.575 1.00 93.06 287 SER A C 1
ATOM 2226 O O . SER A 1 287 ? -9.930 -5.507 13.257 1.00 93.06 287 SER A O 1
ATOM 2228 N N . SER A 1 288 ? -8.327 -7.052 13.622 1.00 87.75 288 SER A N 1
ATOM 2229 C CA . SER A 1 288 ? -9.206 -8.227 13.606 1.00 87.75 288 SER A CA 1
ATOM 2230 C C . SER A 1 288 ? -10.128 -8.256 14.830 1.00 87.75 288 SER A C 1
ATOM 2232 O O . SER A 1 288 ? -11.271 -8.710 14.740 1.00 87.75 288 SER A O 1
ATOM 2234 N N . ASP A 1 289 ? -9.661 -7.714 15.955 1.00 91.88 289 ASP A N 1
ATOM 2235 C CA . ASP A 1 289 ? -10.439 -7.546 17.172 1.00 91.88 289 ASP A CA 1
ATOM 2236 C C . ASP A 1 289 ? -11.247 -6.245 17.154 1.00 91.88 289 ASP A C 1
ATOM 2238 O O . ASP A 1 289 ? -10.870 -5.216 16.589 1.00 91.88 289 ASP A O 1
ATOM 2242 N N . LYS A 1 290 ? -12.399 -6.264 17.826 1.00 93.31 290 LYS A N 1
ATOM 2243 C CA . LYS A 1 290 ? -13.246 -5.076 17.971 1.00 93.31 290 LYS A CA 1
ATOM 2244 C C . LYS A 1 290 ? -12.657 -4.160 19.037 1.00 93.31 290 LYS A C 1
ATOM 2246 O O . LYS A 1 290 ? -12.908 -4.374 20.221 1.00 93.31 290 LYS A O 1
ATOM 2251 N N . ASN A 1 291 ? -11.879 -3.156 18.645 1.00 95.75 291 ASN A N 1
ATOM 2252 C CA . ASN A 1 291 ? -11.310 -2.193 19.598 1.00 95.75 291 ASN A CA 1
ATOM 2253 C C . ASN A 1 291 ? -12.327 -1.145 20.079 1.00 95.75 291 ASN A C 1
ATOM 2255 O O . ASN A 1 291 ? -12.154 -0.592 21.159 1.00 95.75 291 ASN A O 1
ATOM 2259 N N . PHE A 1 292 ? -13.404 -0.908 19.330 1.00 95.62 292 PHE A N 1
ATOM 2260 C CA . PHE A 1 292 ? -14.521 -0.073 19.774 1.00 95.62 292 PHE A CA 1
ATOM 2261 C C . PHE A 1 292 ? -15.692 -0.933 20.245 1.00 95.62 292 PHE A C 1
ATOM 2263 O O . PHE A 1 292 ? -16.029 -1.940 19.613 1.00 95.62 292 PHE A O 1
ATOM 2270 N N . ASP A 1 293 ? -16.351 -0.495 21.316 1.00 92.88 293 ASP A N 1
ATOM 2271 C CA . ASP A 1 293 ? -17.702 -0.946 21.629 1.00 92.88 293 ASP A CA 1
ATOM 2272 C C . ASP A 1 293 ? -18.675 -0.338 20.605 1.00 92.88 293 ASP A C 1
ATOM 2274 O O . ASP A 1 293 ? -18.772 0.879 20.463 1.00 92.88 293 ASP A O 1
ATOM 2278 N N . GLY A 1 294 ? -19.350 -1.197 19.838 1.00 86.81 294 GLY A N 1
ATOM 2279 C CA . GLY A 1 294 ? -20.179 -0.781 18.706 1.00 86.81 294 GLY A CA 1
ATOM 2280 C C . GLY A 1 294 ? -21.370 0.104 19.097 1.00 86.81 294 GLY A C 1
ATOM 2281 O O . GLY A 1 294 ? -21.592 1.113 18.433 1.00 86.81 294 GLY A O 1
ATOM 2282 N N . PRO A 1 295 ? -22.182 -0.260 20.102 1.00 90.31 295 PRO A N 1
ATOM 2283 C CA . PRO A 1 295 ? -23.213 0.623 20.643 1.00 90.31 295 PRO A CA 1
ATOM 2284 C C . PRO A 1 295 ? -22.674 1.933 21.228 1.00 90.31 295 PRO A C 1
ATOM 2286 O O . PRO A 1 295 ? -23.242 2.984 20.941 1.00 90.31 295 PRO A O 1
ATOM 2289 N N . ALA A 1 296 ? -21.590 1.889 22.005 1.00 91.62 296 ALA A N 1
ATOM 2290 C CA . ALA A 1 296 ? -21.101 3.070 22.712 1.00 91.62 296 ALA A CA 1
ATOM 2291 C C . ALA A 1 296 ? -20.421 4.080 21.769 1.00 91.62 296 ALA A C 1
ATOM 2293 O O . ALA A 1 296 ? -20.691 5.276 21.847 1.00 91.62 296 ALA A O 1
ATOM 2294 N N . VAL A 1 297 ? -19.618 3.621 20.799 1.00 94.25 297 VAL A N 1
ATOM 2295 C CA . VAL A 1 297 ? -18.942 4.519 19.838 1.00 94.25 297 VAL A CA 1
ATOM 2296 C C . VAL A 1 297 ? -19.935 5.322 18.996 1.00 94.25 297 VAL A C 1
ATOM 2298 O O . VAL A 1 297 ? -19.649 6.454 18.618 1.00 94.25 297 VAL A O 1
ATOM 2301 N N . LYS A 1 298 ? -21.131 4.778 18.740 1.00 94.31 298 LYS A N 1
ATOM 2302 C CA . LYS A 1 298 ? -22.187 5.455 17.970 1.00 94.31 298 LYS A CA 1
ATOM 2303 C C . LYS A 1 298 ? -22.799 6.658 18.685 1.00 94.31 298 LYS A C 1
ATOM 2305 O O . LYS A 1 298 ? -23.486 7.435 18.037 1.00 94.31 298 LYS A O 1
ATOM 2310 N N . GLN A 1 299 ? -22.587 6.796 19.990 1.00 91.94 299 GLN A N 1
ATOM 2311 C CA . GLN A 1 299 ? -23.098 7.935 20.753 1.00 91.94 299 GLN A CA 1
ATOM 2312 C C . GLN A 1 299 ? -22.203 9.173 20.595 1.00 91.94 299 GLN A C 1
ATOM 2314 O O . GLN A 1 299 ? -22.688 10.287 20.750 1.00 91.94 299 GLN A O 1
ATOM 2319 N N . HIS A 1 300 ? -20.933 8.975 20.222 1.00 91.62 300 HIS A N 1
ATOM 2320 C CA . HIS A 1 300 ? -19.936 10.043 20.094 1.00 91.62 300 HIS A CA 1
ATOM 2321 C C . HIS A 1 300 ? -19.476 10.263 18.650 1.00 91.62 300 HIS A C 1
ATOM 2323 O O . HIS A 1 300 ? -19.285 11.398 18.216 1.00 91.62 300 HIS A O 1
ATOM 2329 N N . ALA A 1 301 ? -19.288 9.192 17.876 1.00 95.69 301 ALA A N 1
ATOM 2330 C CA . ALA A 1 301 ? -18.738 9.284 16.531 1.00 95.69 301 ALA A CA 1
ATOM 2331 C C . ALA A 1 301 ? -19.783 9.753 15.510 1.00 95.69 301 ALA A C 1
ATOM 2333 O O . ALA A 1 301 ? -20.897 9.236 15.464 1.00 95.69 301 ALA A O 1
ATOM 2334 N N . SER A 1 302 ? -19.394 10.644 14.595 1.00 96.50 302 SER A N 1
ATOM 2335 C CA . SER A 1 302 ? -20.235 10.987 13.436 1.00 96.50 302 SER A CA 1
ATOM 2336 C C . SER A 1 302 ? -20.258 9.860 12.402 1.00 96.50 302 SER A C 1
ATOM 2338 O O . SER A 1 302 ? -21.281 9.595 11.769 1.00 96.50 302 SER A O 1
ATOM 2340 N N . ILE A 1 303 ? -19.125 9.174 12.232 1.00 97.25 303 ILE A N 1
ATOM 2341 C CA . ILE A 1 303 ? -18.954 8.063 11.297 1.00 97.25 303 ILE A CA 1
ATOM 2342 C C . ILE A 1 303 ? -18.158 6.955 11.978 1.00 97.25 303 ILE A C 1
ATOM 2344 O O . ILE A 1 303 ? -17.116 7.211 12.580 1.00 97.25 303 ILE A O 1
ATOM 2348 N N . TYR A 1 304 ? -18.607 5.712 11.813 1.00 97.31 304 TYR A N 1
ATOM 2349 C CA . TYR A 1 304 ? -17.909 4.537 12.325 1.00 97.31 304 TYR A CA 1
ATOM 2350 C C . TYR A 1 304 ? -17.677 3.485 11.233 1.00 97.31 304 TYR A C 1
ATOM 2352 O O . TYR A 1 304 ? -18.617 3.015 10.586 1.00 97.31 304 TYR A O 1
ATOM 2360 N N . VAL A 1 305 ? -16.415 3.089 11.054 1.00 97.81 305 VAL A N 1
ATOM 2361 C CA . VAL A 1 305 ? -15.987 1.993 10.175 1.00 97.81 305 VAL A CA 1
ATOM 2362 C C . VAL A 1 305 ? -15.463 0.840 11.042 1.00 97.81 305 VAL A C 1
ATOM 2364 O O . VAL A 1 305 ? -14.349 0.922 11.565 1.00 97.81 305 VAL A O 1
ATOM 2367 N N . PRO A 1 306 ? -16.240 -0.246 11.221 1.00 95.94 306 PRO A N 1
ATOM 2368 C CA . PRO A 1 306 ? -15.929 -1.294 12.200 1.00 95.94 306 PRO A CA 1
ATOM 2369 C C . PRO A 1 306 ? -14.786 -2.233 11.799 1.00 95.94 306 PRO A C 1
ATOM 2371 O O . PRO A 1 306 ? -14.220 -2.904 12.661 1.00 95.94 306 PRO A O 1
ATOM 2374 N N . ALA A 1 307 ? -14.488 -2.317 10.504 1.00 95.06 307 ALA A N 1
ATOM 2375 C CA . ALA A 1 307 ? -13.433 -3.146 9.938 1.00 95.06 307 ALA A CA 1
ATOM 2376 C C . ALA A 1 307 ? -13.056 -2.606 8.555 1.00 95.06 307 ALA A C 1
ATOM 2378 O O . ALA A 1 307 ? -13.922 -2.054 7.873 1.00 95.06 307 ALA A O 1
ATOM 2379 N N . ILE A 1 308 ? -11.815 -2.833 8.111 1.00 96.25 308 ILE A N 1
ATOM 2380 C CA . ILE A 1 308 ? -11.339 -2.414 6.777 1.00 96.25 308 ILE A CA 1
ATOM 2381 C C . ILE A 1 308 ? -10.840 -3.557 5.885 1.00 96.25 308 ILE A C 1
ATOM 2383 O O . ILE A 1 308 ? -10.491 -3.300 4.740 1.00 96.25 308 ILE A O 1
ATOM 2387 N N . GLY A 1 309 ? -10.838 -4.813 6.347 1.00 93.31 309 GLY A N 1
ATOM 2388 C CA . GLY A 1 309 ? -10.154 -5.921 5.655 1.00 93.31 309 GLY A CA 1
ATOM 2389 C C . GLY A 1 309 ? -10.505 -6.092 4.167 1.00 93.31 309 GLY A C 1
ATOM 2390 O O . GLY A 1 309 ? -9.627 -6.356 3.354 1.00 93.31 309 GLY A O 1
ATOM 2391 N N . LYS A 1 310 ? -11.763 -5.852 3.761 1.00 94.19 310 LYS A N 1
ATOM 2392 C CA . LYS A 1 310 ? -12.140 -5.885 2.331 1.00 94.19 310 LYS A CA 1
ATOM 2393 C C . LYS A 1 310 ? -11.518 -4.754 1.506 1.00 94.19 310 LYS A C 1
ATOM 2395 O O . LYS A 1 310 ? -11.214 -4.953 0.336 1.00 94.19 310 LYS A O 1
ATOM 2400 N N . VAL A 1 311 ? -11.333 -3.580 2.108 1.00 97.44 311 VAL A N 1
ATOM 2401 C CA . VAL A 1 311 ? -10.621 -2.452 1.488 1.00 97.44 311 VAL A CA 1
ATOM 2402 C C . VAL A 1 311 ? -9.142 -2.803 1.345 1.00 97.44 311 VAL A C 1
ATOM 2404 O O . VAL A 1 311 ? -8.567 -2.540 0.296 1.00 97.44 311 VAL A O 1
ATOM 2407 N N . THR A 1 312 ? -8.552 -3.474 2.341 1.00 96.94 312 THR A N 1
ATOM 2408 C CA . THR A 1 312 ? -7.169 -3.971 2.271 1.00 96.94 312 THR A CA 1
ATOM 2409 C C . THR A 1 312 ? -6.964 -4.925 1.095 1.00 96.94 312 THR A C 1
ATOM 2411 O O . THR A 1 312 ? -6.024 -4.734 0.332 1.00 96.94 312 THR A O 1
ATOM 2414 N N . ILE A 1 313 ? -7.875 -5.879 0.868 1.00 96.88 313 ILE A N 1
ATOM 2415 C CA . ILE A 1 313 ? -7.797 -6.788 -0.293 1.00 96.88 313 ILE A CA 1
ATOM 2416 C C . ILE A 1 313 ? -7.980 -6.029 -1.621 1.00 96.88 313 ILE A C 1
ATOM 2418 O O . ILE A 1 313 ? -7.279 -6.303 -2.591 1.00 96.88 313 ILE A O 1
ATOM 2422 N N . ALA A 1 314 ? -8.872 -5.034 -1.690 1.00 97.81 314 ALA A N 1
ATOM 2423 C CA . ALA A 1 314 ? -9.004 -4.207 -2.895 1.00 97.81 314 ALA A CA 1
ATOM 2424 C C . ALA A 1 314 ? -7.714 -3.413 -3.192 1.00 97.81 314 ALA A C 1
ATOM 2426 O O . ALA A 1 314 ? -7.293 -3.304 -4.344 1.00 97.81 314 ALA A O 1
ATOM 2427 N N . VAL A 1 315 ? -7.055 -2.896 -2.151 1.00 98.06 315 VAL A N 1
ATOM 2428 C CA . VAL A 1 315 ? -5.749 -2.233 -2.265 1.00 98.06 315 VAL A CA 1
ATOM 2429 C C . VAL A 1 315 ? -4.648 -3.215 -2.675 1.00 98.06 315 VAL A C 1
ATOM 2431 O O . VAL A 1 315 ? -3.804 -2.848 -3.486 1.00 98.06 315 VAL A O 1
ATOM 2434 N N . LEU A 1 316 ? -4.676 -4.455 -2.184 1.00 98.19 316 LEU A N 1
ATOM 2435 C CA . LEU A 1 316 ? -3.759 -5.521 -2.596 1.00 98.19 316 LEU A CA 1
ATOM 2436 C C . LEU A 1 316 ? -3.829 -5.763 -4.110 1.00 98.19 316 LEU A C 1
ATOM 2438 O O . LEU A 1 316 ? -2.803 -5.760 -4.785 1.00 98.19 316 LEU A O 1
ATOM 2442 N N . LEU A 1 317 ? -5.040 -5.888 -4.663 1.00 98.25 317 LEU A N 1
ATOM 2443 C CA . LEU A 1 317 ? -5.248 -6.048 -6.108 1.00 98.25 317 LEU A CA 1
ATOM 2444 C C . LEU A 1 317 ? -4.776 -4.823 -6.900 1.00 98.25 317 LEU A C 1
ATOM 2446 O O . LEU A 1 317 ? -4.139 -4.956 -7.943 1.00 98.25 317 LEU A O 1
ATOM 2450 N N . ARG A 1 318 ? -5.023 -3.616 -6.379 1.00 97.81 318 ARG A N 1
ATOM 2451 C CA . ARG A 1 318 ? -4.489 -2.378 -6.962 1.00 97.81 318 ARG A CA 1
ATOM 2452 C C . ARG A 1 318 ? -2.956 -2.367 -6.970 1.00 97.81 318 ARG A C 1
ATOM 2454 O O . ARG A 1 318 ? -2.357 -1.909 -7.942 1.00 97.81 318 ARG A O 1
ATOM 2461 N N . ASN A 1 319 ? -2.316 -2.825 -5.896 1.00 98.19 319 ASN A N 1
ATOM 2462 C CA . ASN A 1 319 ? -0.860 -2.916 -5.811 1.00 98.19 319 ASN A CA 1
ATOM 2463 C C . ASN A 1 319 ? -0.317 -3.966 -6.790 1.00 98.19 319 ASN A C 1
ATOM 2465 O O . ASN A 1 319 ? 0.658 -3.684 -7.476 1.00 98.19 319 ASN A O 1
ATOM 2469 N N . LEU A 1 320 ? -0.987 -5.110 -6.942 1.00 98.38 320 LEU A N 1
ATOM 2470 C CA . LEU A 1 320 ? -0.640 -6.125 -7.940 1.00 98.38 320 LEU A CA 1
ATOM 2471 C C . LEU A 1 320 ? -0.650 -5.565 -9.367 1.00 98.38 320 LEU A C 1
ATOM 2473 O O . LEU A 1 320 ? 0.320 -5.735 -10.101 1.00 98.38 320 LEU A O 1
ATOM 2477 N N . LEU A 1 321 ? -1.703 -4.836 -9.746 1.00 97.62 321 LEU A N 1
ATOM 2478 C CA . LEU A 1 321 ? -1.752 -4.166 -11.050 1.00 97.62 321 LEU A CA 1
ATOM 2479 C C . LEU A 1 321 ? -0.651 -3.111 -11.194 1.00 97.62 321 LEU A C 1
ATOM 2481 O O . LEU A 1 321 ? -0.062 -2.974 -12.264 1.00 97.62 321 LEU A O 1
ATOM 2485 N N . ARG A 1 322 ? -0.322 -2.391 -10.112 1.00 96.75 322 ARG A N 1
ATOM 2486 C CA . ARG A 1 322 ? 0.793 -1.436 -10.119 1.00 96.75 322 ARG A CA 1
ATOM 2487 C C . ARG A 1 322 ? 2.132 -2.126 -10.365 1.00 96.75 322 ARG A C 1
ATOM 2489 O O . ARG A 1 322 ? 2.926 -1.587 -11.125 1.00 96.75 322 ARG A O 1
ATOM 2496 N N . LEU A 1 323 ? 2.375 -3.280 -9.749 1.00 97.38 323 LEU A N 1
ATOM 2497 C CA . LEU A 1 323 ? 3.590 -4.066 -9.966 1.00 97.38 323 LEU A CA 1
ATOM 2498 C C . LEU A 1 323 ? 3.683 -4.581 -11.403 1.00 97.38 323 LEU A C 1
ATOM 2500 O O . LEU A 1 323 ? 4.740 -4.455 -12.014 1.00 97.38 323 LEU A O 1
ATOM 2504 N N . CYS A 1 324 ? 2.572 -5.067 -11.967 1.00 95.94 324 CYS A N 1
ATOM 2505 C CA . CYS A 1 324 ? 2.505 -5.453 -13.380 1.00 95.94 324 CYS A CA 1
ATOM 2506 C C . CYS A 1 324 ? 2.896 -4.271 -14.281 1.00 95.94 324 CYS A C 1
ATOM 2508 O O . CYS A 1 324 ? 3.810 -4.380 -15.089 1.00 95.94 324 CYS A O 1
ATOM 2510 N N . HIS A 1 325 ? 2.300 -3.101 -14.045 1.00 93.06 325 HIS A N 1
ATOM 2511 C CA . HIS A 1 325 ? 2.603 -1.898 -14.817 1.00 93.06 325 HIS A CA 1
ATOM 2512 C C . HIS A 1 325 ? 4.054 -1.422 -14.645 1.00 93.06 325 HIS A C 1
ATOM 2514 O O . HIS A 1 325 ? 4.694 -1.028 -15.614 1.00 93.06 325 HIS A O 1
ATOM 2520 N N . ASN A 1 326 ? 4.596 -1.473 -13.423 1.00 93.81 326 ASN A N 1
ATOM 2521 C CA . ASN A 1 326 ? 5.997 -1.142 -13.158 1.00 93.81 326 ASN A CA 1
ATOM 2522 C C . ASN A 1 326 ? 6.944 -2.080 -13.924 1.00 93.81 326 ASN A C 1
ATOM 2524 O O . ASN A 1 326 ? 7.948 -1.619 -14.464 1.00 93.81 326 ASN A O 1
ATOM 2528 N N . ARG A 1 327 ? 6.628 -3.380 -13.984 1.00 91.44 327 ARG A N 1
ATOM 2529 C CA . ARG A 1 327 ? 7.400 -4.374 -14.738 1.00 91.44 327 ARG A CA 1
ATOM 2530 C C . ARG A 1 327 ? 7.362 -4.082 -16.237 1.00 91.44 327 ARG A C 1
ATOM 2532 O O . ARG A 1 327 ? 8.419 -4.066 -16.862 1.00 91.44 327 ARG A O 1
ATOM 2539 N N . ASP A 1 328 ? 6.183 -3.808 -16.788 1.00 89.19 328 ASP A N 1
ATOM 2540 C CA . ASP A 1 328 ? 6.016 -3.496 -18.212 1.00 89.19 328 ASP A CA 1
ATOM 2541 C C . ASP A 1 328 ? 6.765 -2.204 -18.587 1.00 89.19 328 ASP A C 1
ATOM 2543 O O . ASP A 1 328 ? 7.493 -2.166 -19.579 1.00 89.19 328 ASP A O 1
ATOM 2547 N N . MET A 1 329 ? 6.677 -1.170 -17.740 1.00 86.75 329 MET A N 1
ATOM 2548 C CA . MET A 1 329 ? 7.461 0.066 -17.866 1.00 86.75 329 MET A CA 1
ATOM 2549 C C . MET A 1 329 ? 8.966 -0.208 -17.843 1.00 86.75 329 MET A C 1
ATOM 2551 O O . MET A 1 329 ? 9.695 0.274 -18.708 1.00 86.75 329 MET A O 1
ATOM 2555 N N . ALA A 1 330 ? 9.442 -0.989 -16.871 1.00 87.94 330 ALA A N 1
ATOM 2556 C CA . ALA A 1 330 ? 10.858 -1.307 -16.736 1.00 87.94 330 ALA A CA 1
ATOM 2557 C C . ALA A 1 330 ? 11.401 -2.039 -17.972 1.00 87.94 330 ALA A C 1
ATOM 2559 O O . ALA A 1 330 ? 12.491 -1.718 -18.440 1.00 87.94 330 ALA A O 1
ATOM 2560 N N . GLU A 1 331 ? 10.654 -3.000 -18.520 1.00 87.88 331 GLU A N 1
ATOM 2561 C CA . GLU A 1 331 ? 11.051 -3.704 -19.744 1.00 87.88 331 GLU A CA 1
ATOM 2562 C C . GLU A 1 331 ? 11.022 -2.786 -20.975 1.00 87.88 331 GLU A C 1
ATOM 2564 O O . GLU A 1 331 ? 11.981 -2.798 -21.750 1.00 87.88 331 GLU A O 1
ATOM 2569 N N . SER A 1 332 ? 10.006 -1.923 -21.109 1.00 84.94 332 SER A N 1
ATOM 2570 C CA . SER A 1 332 ? 9.941 -0.920 -22.185 1.00 84.94 332 SER A CA 1
ATOM 2571 C C . SER A 1 332 ? 11.151 0.019 -22.156 1.00 84.94 332 SER A C 1
ATOM 2573 O O . SER A 1 332 ? 11.825 0.213 -23.169 1.00 84.94 332 SER A O 1
ATOM 2575 N N . TYR A 1 333 ? 11.505 0.544 -20.978 1.00 84.19 333 TYR A N 1
ATOM 2576 C CA . TYR A 1 333 ? 12.659 1.432 -20.832 1.00 84.19 333 TYR A CA 1
ATOM 2577 C C . TYR A 1 333 ? 13.991 0.725 -21.075 1.00 84.19 333 TYR A C 1
ATOM 2579 O O . TYR A 1 333 ? 14.863 1.295 -21.728 1.00 84.19 333 TYR A O 1
ATOM 2587 N N . LYS A 1 334 ? 14.166 -0.517 -20.603 1.00 86.31 334 LYS A N 1
ATOM 2588 C CA . LYS A 1 334 ? 15.366 -1.313 -20.917 1.00 86.31 334 LYS A CA 1
ATOM 2589 C C . LYS A 1 334 ? 15.514 -1.517 -22.422 1.00 86.31 334 LYS A C 1
ATOM 2591 O O . LYS A 1 334 ? 16.618 -1.394 -22.947 1.00 86.31 334 LYS A O 1
ATOM 2596 N N . HIS A 1 335 ? 14.419 -1.831 -23.111 1.00 85.00 335 HIS A N 1
ATOM 2597 C CA . HIS A 1 335 ? 14.411 -2.010 -24.558 1.00 85.00 335 HIS A CA 1
ATOM 2598 C C . HIS A 1 335 ? 14.802 -0.717 -25.286 1.00 85.00 335 HIS A C 1
ATOM 2600 O O . HIS A 1 335 ? 15.779 -0.714 -26.036 1.00 85.00 335 HIS A O 1
ATOM 2606 N N . MET A 1 336 ? 14.130 0.394 -24.969 1.00 84.56 336 MET A N 1
ATOM 2607 C CA . MET A 1 336 ? 14.434 1.718 -25.519 1.00 84.56 336 MET A CA 1
ATOM 2608 C C . MET A 1 336 ? 15.900 2.106 -25.285 1.00 84.56 336 MET A C 1
ATOM 2610 O O . MET A 1 336 ? 16.586 2.564 -26.194 1.00 84.56 336 MET A O 1
ATOM 2614 N N . ALA A 1 337 ? 16.420 1.885 -24.078 1.00 86.62 337 ALA A N 1
ATOM 2615 C CA . ALA A 1 337 ? 17.786 2.258 -23.739 1.00 86.62 337 ALA A CA 1
ATOM 2616 C C . ALA A 1 337 ? 18.835 1.447 -24.525 1.00 86.62 337 ALA A C 1
ATOM 2618 O O . ALA A 1 337 ? 19.842 2.006 -24.963 1.00 86.62 337 ALA A O 1
ATOM 2619 N N . ARG A 1 338 ? 18.593 0.150 -24.768 1.00 85.62 338 ARG A N 1
ATOM 2620 C CA . ARG A 1 338 ? 19.459 -0.682 -25.629 1.00 85.62 338 ARG A CA 1
ATOM 2621 C C . ARG A 1 338 ? 19.465 -0.188 -27.075 1.00 85.62 338 ARG A C 1
ATOM 2623 O O . ARG A 1 338 ? 20.505 -0.209 -27.727 1.00 85.62 338 ARG A O 1
ATOM 2630 N N . GLN A 1 339 ? 18.329 0.283 -27.574 1.00 83.31 339 GLN A N 1
ATOM 2631 C CA . GLN A 1 339 ? 18.220 0.819 -28.932 1.00 83.31 339 GLN A CA 1
ATOM 2632 C C . GLN A 1 339 ? 18.856 2.193 -29.078 1.00 83.31 339 GLN A C 1
ATOM 2634 O O . GLN A 1 339 ? 19.524 2.451 -30.080 1.00 83.31 339 GLN A O 1
ATOM 2639 N N . ALA A 1 340 ? 18.708 3.047 -28.064 1.00 85.75 340 ALA A N 1
ATOM 2640 C CA . ALA A 1 340 ? 19.419 4.316 -27.982 1.00 85.75 340 ALA A CA 1
ATOM 2641 C C . ALA A 1 340 ? 20.921 4.063 -28.056 1.00 85.75 340 ALA A C 1
ATOM 2643 O O . ALA A 1 340 ? 21.619 4.680 -28.859 1.00 85.75 340 ALA A O 1
ATOM 2644 N N . ARG A 1 341 ? 21.402 3.065 -27.303 1.00 85.56 341 ARG A N 1
ATOM 2645 C CA . ARG A 1 341 ? 22.808 2.678 -27.334 1.00 85.56 341 ARG A CA 1
ATOM 2646 C C . ARG A 1 341 ? 23.253 2.186 -28.710 1.00 85.56 341 ARG A C 1
ATOM 2648 O O . ARG A 1 341 ? 24.247 2.682 -29.222 1.00 85.56 341 ARG A O 1
ATOM 2655 N N . ARG A 1 342 ? 22.485 1.294 -29.342 1.00 83.75 342 ARG A N 1
ATOM 2656 C CA . ARG A 1 342 ? 22.772 0.818 -30.704 1.00 83.75 342 ARG A CA 1
ATOM 2657 C C . ARG A 1 342 ? 22.828 1.966 -31.718 1.00 83.75 342 ARG A C 1
ATOM 2659 O O . ARG A 1 342 ? 23.715 1.981 -32.562 1.00 83.75 342 ARG A O 1
ATOM 2666 N N . SER A 1 343 ? 21.910 2.928 -31.614 1.00 82.88 343 SER A N 1
ATOM 2667 C CA . SER A 1 343 ? 21.886 4.121 -32.473 1.00 82.88 343 SER A CA 1
ATOM 2668 C C . SER A 1 343 ? 23.158 4.953 -32.295 1.00 82.88 343 SER A C 1
ATOM 2670 O O . SER A 1 343 ? 23.782 5.354 -33.273 1.00 82.88 343 SER A O 1
ATOM 2672 N N . MET A 1 344 ? 23.580 5.162 -31.042 1.00 84.88 344 MET A N 1
ATOM 2673 C CA . MET A 1 344 ? 24.827 5.865 -30.733 1.00 84.88 344 MET A CA 1
ATOM 2674 C C . MET A 1 344 ? 26.057 5.136 -31.279 1.00 84.88 344 MET A C 1
ATOM 2676 O O . MET A 1 344 ? 26.956 5.795 -31.797 1.00 84.88 344 MET A O 1
ATOM 2680 N N . ASP A 1 345 ? 26.108 3.807 -31.163 1.00 82.44 345 ASP A N 1
ATOM 2681 C CA . ASP A 1 345 ? 27.247 3.012 -31.626 1.00 82.44 345 ASP A CA 1
ATOM 2682 C C . ASP A 1 345 ? 27.385 3.101 -33.161 1.00 82.44 345 ASP A C 1
ATOM 2684 O O . ASP A 1 345 ? 28.481 3.373 -33.648 1.00 82.44 345 ASP A O 1
ATOM 2688 N N . VAL A 1 346 ? 26.279 2.992 -33.917 1.00 78.25 346 VAL A N 1
ATOM 2689 C CA . VAL A 1 346 ? 26.267 3.169 -35.387 1.00 78.25 346 VAL A CA 1
ATOM 2690 C C . VAL A 1 346 ? 26.751 4.566 -35.782 1.00 78.25 346 VAL A C 1
ATOM 2692 O O . VAL A 1 346 ? 27.668 4.696 -36.585 1.00 78.25 346 VAL A O 1
ATOM 2695 N N . CYS A 1 347 ? 26.198 5.628 -35.190 1.00 77.62 347 CYS A N 1
ATOM 2696 C CA . CYS A 1 347 ? 26.601 6.995 -35.534 1.00 77.62 347 CYS A CA 1
ATOM 2697 C C . CYS A 1 347 ? 28.050 7.316 -35.140 1.00 77.62 347 CYS A C 1
ATOM 2699 O O . CYS A 1 347 ? 28.729 8.068 -35.844 1.00 77.62 347 CYS A O 1
ATOM 2701 N N . SER A 1 348 ? 28.549 6.716 -34.054 1.00 79.06 348 SER A N 1
ATOM 2702 C CA . SER A 1 348 ? 29.920 6.935 -33.580 1.00 79.06 348 SER A CA 1
ATOM 2703 C C . SER A 1 348 ? 30.972 6.400 -34.553 1.00 79.06 348 SER A C 1
ATOM 2705 O O . SER A 1 348 ? 32.027 7.022 -34.677 1.00 79.06 348 SER A O 1
ATOM 2707 N N . LEU A 1 349 ? 30.686 5.313 -35.285 1.00 75.12 349 LEU A N 1
ATOM 2708 C CA . LEU A 1 349 ? 31.568 4.794 -36.346 1.00 75.12 349 LEU A CA 1
ATOM 2709 C C . LEU A 1 349 ? 31.847 5.837 -37.435 1.00 75.12 349 LEU A C 1
ATOM 2711 O O . LEU A 1 349 ? 32.928 5.862 -38.020 1.00 75.12 349 LEU A O 1
ATOM 2715 N N . HIS A 1 350 ? 30.896 6.744 -37.648 1.00 70.62 350 HIS A N 1
ATOM 2716 C CA . HIS A 1 350 ? 30.960 7.785 -38.668 1.00 70.62 350 HIS A CA 1
ATOM 2717 C C . HIS A 1 350 ? 31.269 9.175 -38.087 1.00 70.62 350 HIS A C 1
ATOM 2719 O O . HIS A 1 350 ? 31.177 10.181 -38.787 1.00 70.62 350 HIS A O 1
ATOM 2725 N N . GLY A 1 351 ? 31.661 9.256 -36.807 1.00 72.81 351 GLY A N 1
ATOM 2726 C CA . GLY A 1 351 ? 32.029 10.512 -36.144 1.00 72.81 351 GLY A CA 1
ATOM 2727 C C . GLY A 1 351 ? 30.849 11.435 -35.818 1.00 72.81 351 GLY A C 1
ATOM 2728 O O . GLY A 1 351 ? 31.060 12.623 -35.570 1.00 72.81 351 GLY A O 1
ATOM 2729 N N . VAL A 1 352 ? 29.620 10.908 -35.803 1.00 76.31 352 VAL A N 1
ATOM 2730 C CA . VAL A 1 352 ? 28.382 11.663 -35.562 1.00 76.31 352 VAL A CA 1
ATOM 2731 C C . VAL A 1 352 ? 27.795 11.312 -34.189 1.00 76.31 352 VAL A C 1
ATOM 2733 O O . VAL A 1 352 ? 27.933 10.190 -33.706 1.00 76.31 352 VAL A O 1
ATOM 2736 N N . LYS A 1 353 ? 27.136 12.278 -33.536 1.00 80.81 353 LYS A N 1
ATOM 2737 C CA . LYS A 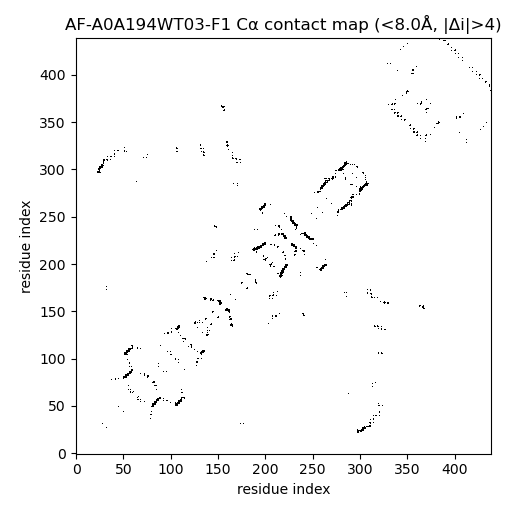1 353 ? 26.478 12.104 -32.231 1.00 80.81 353 LYS A CA 1
ATOM 2738 C C . LYS A 1 353 ? 24.976 12.371 -32.326 1.00 80.81 353 LYS A C 1
ATOM 2740 O O . LYS A 1 353 ? 24.566 13.225 -33.103 1.00 80.81 353 LYS A O 1
ATOM 2745 N N . ILE A 1 354 ? 24.204 11.666 -31.498 1.00 83.44 354 ILE A N 1
ATOM 2746 C CA . ILE A 1 354 ? 22.755 11.841 -31.318 1.00 83.44 354 ILE A CA 1
ATOM 2747 C C . ILE A 1 354 ? 22.534 12.219 -29.849 1.00 83.44 354 ILE A C 1
ATOM 2749 O O . ILE A 1 354 ? 22.647 11.364 -28.963 1.00 83.44 354 ILE A O 1
ATOM 2753 N N . GLU A 1 355 ? 22.286 13.495 -29.566 1.00 86.38 355 GLU A N 1
ATOM 2754 C CA . GLU A 1 355 ? 22.261 14.003 -28.186 1.00 86.38 355 GLU A CA 1
ATOM 2755 C C . GLU A 1 355 ? 21.065 13.443 -27.406 1.00 86.38 355 GLU A C 1
ATOM 2757 O O . GLU A 1 355 ? 21.197 13.046 -26.244 1.00 86.38 355 GLU A O 1
ATOM 2762 N N . ALA A 1 356 ? 19.909 13.335 -28.058 1.00 84.62 356 ALA A N 1
ATOM 2763 C CA . ALA A 1 356 ? 18.695 12.785 -27.477 1.00 84.62 356 ALA A CA 1
ATOM 2764 C C . ALA A 1 356 ? 18.851 11.300 -27.097 1.00 84.62 356 ALA A C 1
ATOM 2766 O O . ALA A 1 356 ? 18.453 10.903 -25.998 1.00 84.62 356 ALA A O 1
ATOM 2767 N N . ALA A 1 357 ? 19.499 10.485 -27.938 1.00 84.81 357 ALA A N 1
ATOM 2768 C CA . ALA A 1 357 ? 19.792 9.086 -27.611 1.00 84.81 357 ALA A CA 1
ATOM 2769 C C . ALA A 1 357 ? 20.786 8.976 -26.439 1.00 84.81 357 ALA A C 1
ATOM 2771 O O . ALA A 1 357 ? 20.591 8.168 -25.527 1.00 84.81 357 ALA A O 1
ATOM 2772 N N . GLU A 1 358 ? 21.808 9.838 -26.400 1.00 87.94 358 GLU A N 1
ATOM 2773 C CA . GLU A 1 358 ? 22.754 9.902 -25.281 1.00 87.94 358 GLU A CA 1
ATOM 2774 C C . GLU A 1 358 ? 22.051 10.269 -23.964 1.00 87.94 358 GLU A C 1
ATOM 2776 O O . GLU A 1 358 ? 22.328 9.676 -22.917 1.00 87.94 358 GLU A O 1
ATOM 2781 N N . ALA A 1 359 ? 21.095 11.200 -24.004 1.00 86.81 359 ALA A N 1
ATOM 2782 C CA . ALA A 1 359 ? 20.284 11.560 -22.847 1.00 86.81 359 ALA A CA 1
ATOM 2783 C C . ALA A 1 359 ? 19.426 10.382 -22.346 1.00 86.81 359 ALA A C 1
ATOM 2785 O O . ALA A 1 359 ? 19.342 10.168 -21.132 1.00 86.81 359 ALA A O 1
ATOM 2786 N N . VAL A 1 360 ? 18.834 9.592 -23.251 1.00 86.12 360 VAL A N 1
ATOM 2787 C CA . VAL A 1 360 ? 18.078 8.374 -22.902 1.00 86.12 360 VAL A CA 1
ATOM 2788 C C . VAL A 1 360 ? 18.980 7.346 -22.218 1.00 86.12 360 VAL A C 1
ATOM 2790 O O . VAL A 1 360 ? 18.636 6.857 -21.140 1.00 86.12 360 VAL A O 1
ATOM 2793 N N . VAL A 1 361 ? 20.161 7.065 -22.779 1.00 87.81 361 VAL A N 1
ATOM 2794 C CA . VAL A 1 361 ? 21.126 6.123 -22.184 1.00 87.81 361 VAL A CA 1
ATOM 2795 C C . VAL A 1 361 ? 21.585 6.602 -20.805 1.00 87.81 361 VAL A C 1
ATOM 2797 O O . VAL A 1 361 ? 21.572 5.820 -19.855 1.00 87.81 361 VAL A O 1
ATOM 2800 N N . LYS A 1 362 ? 21.916 7.892 -20.645 1.00 88.06 362 LYS A N 1
ATOM 2801 C CA . LYS A 1 362 ? 22.302 8.471 -19.344 1.00 88.06 362 LYS A CA 1
ATOM 2802 C C . LYS A 1 362 ? 21.199 8.326 -18.296 1.00 88.06 362 LYS A C 1
ATOM 2804 O O . LYS A 1 362 ? 21.480 7.919 -17.170 1.00 88.06 362 LYS A O 1
ATOM 2809 N N . LYS A 1 363 ? 19.944 8.623 -18.656 1.00 86.31 363 LYS A N 1
ATOM 2810 C CA . LYS A 1 363 ? 18.791 8.440 -17.757 1.00 86.31 363 LYS A CA 1
ATOM 2811 C C . LYS A 1 363 ? 18.598 6.970 -17.382 1.00 86.31 363 LYS A C 1
ATOM 2813 O O . LYS A 1 363 ? 18.353 6.676 -16.216 1.00 86.31 363 LYS A O 1
ATOM 2818 N N . ALA A 1 364 ? 18.740 6.055 -18.339 1.00 86.62 364 ALA A N 1
ATOM 2819 C CA . ALA A 1 364 ? 18.603 4.621 -18.103 1.00 86.62 364 ALA A CA 1
ATOM 2820 C C . ALA A 1 364 ? 19.702 4.064 -17.184 1.00 86.62 364 ALA A C 1
ATOM 2822 O O . ALA A 1 364 ? 19.400 3.264 -16.302 1.00 86.62 364 ALA A O 1
ATOM 2823 N N . ILE A 1 365 ? 20.950 4.521 -17.335 1.00 87.06 365 ILE A N 1
ATOM 2824 C CA . ILE A 1 365 ? 22.055 4.177 -16.427 1.00 87.06 365 ILE A CA 1
ATOM 2825 C C . ILE A 1 365 ? 21.767 4.709 -15.019 1.00 87.06 365 ILE A C 1
ATOM 2827 O O . ILE A 1 365 ? 21.846 3.954 -14.052 1.00 87.06 365 ILE A O 1
ATOM 2831 N N . ALA A 1 366 ? 21.360 5.978 -14.893 1.00 86.00 366 ALA A N 1
ATOM 2832 C CA . ALA A 1 366 ? 21.029 6.580 -13.598 1.00 86.00 366 ALA A CA 1
ATOM 2833 C C . ALA A 1 366 ? 19.873 5.855 -12.879 1.00 86.00 366 ALA A C 1
ATOM 2835 O O . ALA A 1 366 ? 19.893 5.726 -11.657 1.00 86.00 366 ALA A O 1
ATOM 2836 N N . ALA A 1 367 ? 18.899 5.346 -13.639 1.00 83.94 367 ALA A N 1
ATOM 2837 C CA . ALA A 1 367 ? 17.780 4.554 -13.134 1.00 83.94 367 ALA A CA 1
ATOM 2838 C C . ALA A 1 367 ? 18.118 3.062 -12.901 1.00 83.94 367 ALA A C 1
ATOM 2840 O O . ALA A 1 367 ? 17.271 2.318 -12.411 1.00 83.94 367 ALA A O 1
ATOM 2841 N N . GLY A 1 368 ? 19.334 2.611 -13.238 1.00 84.06 368 GLY A N 1
ATOM 2842 C CA . GLY A 1 368 ? 19.788 1.228 -13.051 1.00 84.06 368 GLY A CA 1
ATOM 2843 C C . GLY A 1 368 ? 19.288 0.225 -14.100 1.00 84.06 368 GLY A C 1
ATOM 2844 O O . GLY A 1 368 ? 19.335 -0.979 -13.859 1.00 84.06 368 GLY A O 1
ATOM 2845 N N . TYR A 1 369 ? 18.800 0.690 -15.254 1.00 84.81 369 TYR A N 1
ATOM 2846 C CA . TYR A 1 369 ? 18.306 -0.166 -16.342 1.00 84.81 369 TYR A CA 1
ATOM 2847 C C . TYR A 1 369 ? 19.400 -0.660 -17.299 1.00 84.81 369 TYR A C 1
ATOM 2849 O O . TYR A 1 369 ? 19.194 -1.668 -17.973 1.00 84.81 369 TYR A O 1
ATOM 2857 N N . LEU A 1 370 ? 20.538 0.035 -17.361 1.00 80.69 370 LEU A N 1
ATOM 2858 C CA . LEU A 1 370 ? 21.709 -0.328 -18.163 1.00 80.69 370 LEU A CA 1
ATOM 2859 C C . LEU A 1 370 ? 22.968 -0.311 -17.299 1.00 80.69 370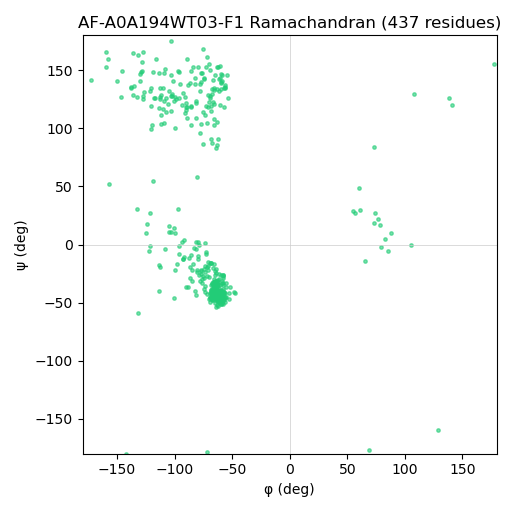 LEU A C 1
ATOM 2861 O O . LEU A 1 370 ? 23.091 0.515 -16.394 1.00 80.69 370 LEU A O 1
ATOM 2865 N N . ASN A 1 371 ? 23.923 -1.182 -17.619 1.00 75.38 371 ASN A N 1
ATOM 2866 C CA . ASN A 1 371 ? 25.230 -1.199 -16.970 1.00 75.38 371 ASN A CA 1
ATOM 2867 C C . ASN A 1 371 ? 26.292 -0.600 -17.904 1.00 75.38 371 ASN A C 1
ATOM 2869 O O . ASN A 1 371 ? 26.395 -0.989 -19.066 1.00 75.38 371 ASN A O 1
ATOM 2873 N N . GLU A 1 372 ? 27.118 0.319 -17.393 1.00 66.25 372 GLU A N 1
ATOM 2874 C CA . GLU A 1 372 ? 28.109 1.065 -18.189 1.00 66.25 372 GLU A CA 1
ATOM 2875 C C . GLU A 1 372 ? 29.122 0.171 -18.924 1.00 66.25 372 GLU A C 1
ATOM 2877 O O . GLU A 1 372 ? 29.662 0.587 -19.947 1.00 66.25 372 GLU A O 1
ATOM 2882 N N . LYS A 1 373 ? 29.397 -1.036 -18.403 1.00 56.50 373 LYS A N 1
ATOM 2883 C CA . LYS A 1 373 ? 30.502 -1.899 -18.861 1.00 56.50 373 LYS A CA 1
ATOM 2884 C C . LYS A 1 373 ? 30.095 -3.197 -19.567 1.00 56.50 373 LYS A C 1
ATOM 2886 O O . LYS A 1 373 ? 30.953 -3.784 -20.214 1.00 56.50 373 LYS A O 1
ATOM 2891 N N . SER A 1 374 ? 28.861 -3.689 -19.411 1.00 51.09 374 SER A N 1
ATOM 2892 C CA . SER A 1 374 ? 28.462 -5.007 -19.954 1.00 51.09 374 SER A CA 1
ATOM 2893 C C . SER A 1 374 ? 27.694 -4.940 -21.268 1.00 51.09 374 SER A C 1
ATOM 2895 O O . SER A 1 374 ? 27.678 -5.926 -21.997 1.00 51.09 374 SER A O 1
ATOM 2897 N N . ASP A 1 375 ? 27.071 -3.799 -21.568 1.00 51.72 375 ASP A N 1
ATOM 2898 C CA . ASP A 1 375 ? 26.113 -3.684 -22.674 1.00 51.72 375 ASP A CA 1
ATOM 2899 C C . ASP A 1 375 ? 26.712 -2.979 -23.906 1.00 51.72 375 ASP A C 1
ATOM 2901 O O . ASP A 1 375 ? 25.999 -2.638 -24.847 1.00 51.72 375 ASP A O 1
ATOM 2905 N N . THR A 1 376 ? 28.033 -2.767 -23.921 1.00 47.91 376 THR A N 1
ATOM 2906 C CA . THR A 1 376 ? 28.781 -2.371 -25.120 1.00 47.91 376 THR A CA 1
ATOM 2907 C C . THR A 1 376 ? 28.916 -3.563 -26.057 1.00 47.91 376 THR A C 1
ATOM 2909 O O . THR A 1 376 ? 29.660 -4.501 -25.762 1.00 47.91 376 THR A O 1
ATOM 2912 N N . LEU A 1 377 ? 28.250 -3.517 -27.209 1.00 42.06 377 LEU A N 1
ATOM 2913 C CA . LEU A 1 377 ? 28.645 -4.350 -28.339 1.00 42.06 377 LEU A CA 1
ATOM 2914 C C . LEU A 1 377 ? 30.026 -3.865 -28.793 1.00 42.06 377 LEU A C 1
ATOM 2916 O O . LEU A 1 377 ? 30.207 -2.691 -29.107 1.00 42.06 377 LEU A O 1
ATOM 2920 N N . ALA A 1 378 ? 31.020 -4.752 -28.777 1.00 33.41 378 ALA A N 1
ATOM 2921 C CA . ALA A 1 378 ? 32.295 -4.481 -29.424 1.00 33.41 378 ALA A CA 1
ATOM 2922 C C . ALA A 1 378 ? 32.030 -4.387 -30.931 1.00 33.41 378 ALA A C 1
ATOM 2924 O O . ALA A 1 378 ? 31.809 -5.404 -31.584 1.00 33.41 378 ALA A O 1
ATOM 2925 N N . VAL A 1 379 ? 31.988 -3.168 -31.464 1.00 40.69 379 VAL A N 1
ATOM 2926 C CA . VAL A 1 379 ? 31.891 -2.933 -32.903 1.00 40.69 379 VAL A CA 1
ATOM 2927 C C . VAL A 1 379 ? 33.238 -2.390 -33.362 1.00 40.69 379 VAL A C 1
ATOM 2929 O O . VAL A 1 379 ? 33.601 -1.255 -33.059 1.00 40.69 379 VAL A O 1
ATOM 2932 N N . GLU A 1 380 ? 34.019 -3.242 -34.025 1.00 28.58 380 GLU A N 1
ATOM 2933 C CA . GLU A 1 380 ? 35.263 -2.849 -34.687 1.00 28.58 380 GLU A CA 1
ATOM 2934 C C . GLU A 1 380 ? 34.918 -2.113 -35.986 1.00 28.58 380 GLU A C 1
ATOM 2936 O O . GLU A 1 380 ? 34.384 -2.704 -36.922 1.00 28.58 380 GLU A O 1
ATOM 2941 N N . GLY A 1 381 ? 35.234 -0.822 -36.055 1.00 36.25 381 GLY A N 1
ATOM 2942 C CA . GLY A 1 381 ? 35.172 -0.047 -37.289 1.00 36.25 381 GLY A CA 1
ATOM 2943 C C . GLY A 1 381 ? 36.214 1.065 -37.278 1.00 36.25 381 GLY A C 1
ATOM 2944 O O . GLY A 1 381 ? 36.505 1.661 -36.241 1.00 36.25 381 GLY A O 1
ATOM 2945 N N . SER A 1 382 ? 36.832 1.286 -38.435 1.00 29.41 382 SER A N 1
ATOM 2946 C CA . SER A 1 382 ? 37.907 2.266 -38.618 1.00 29.41 382 SER A CA 1
ATOM 2947 C C . SER A 1 382 ? 37.300 3.642 -38.924 1.00 29.41 382 SER A C 1
ATOM 2949 O O . SER A 1 382 ? 36.361 3.696 -39.713 1.00 29.41 382 SER A O 1
ATOM 2951 N N . PRO A 1 383 ? 37.814 4.755 -38.368 1.00 34.44 383 PRO A N 1
ATOM 2952 C CA . PRO A 1 383 ? 37.276 6.082 -38.657 1.00 34.44 383 PRO A CA 1
ATOM 2953 C C . PRO A 1 383 ? 37.536 6.482 -40.118 1.00 34.44 383 PRO A C 1
ATOM 2955 O O . PRO A 1 383 ? 38.656 6.346 -40.617 1.00 34.44 383 PRO A O 1
ATOM 2958 N N . LEU A 1 384 ? 36.506 7.005 -40.788 1.00 38.09 384 LEU A N 1
ATOM 2959 C CA . LEU A 1 384 ? 36.583 7.464 -42.178 1.00 38.09 384 LEU A CA 1
ATOM 2960 C C . LEU A 1 384 ? 37.269 8.834 -42.319 1.00 38.09 384 LEU A C 1
ATOM 2962 O O . LEU A 1 384 ? 37.119 9.700 -41.450 1.00 38.09 384 LEU A O 1
ATOM 2966 N N . PRO A 1 385 ? 37.983 9.084 -43.434 1.00 35.09 385 PRO A N 1
ATOM 2967 C CA . PRO A 1 385 ? 38.506 10.401 -43.751 1.00 35.09 385 PRO A CA 1
ATOM 2968 C C . PRO A 1 385 ? 37.397 11.342 -44.237 1.00 35.09 385 PRO A C 1
ATOM 2970 O O . PRO A 1 385 ? 36.482 10.960 -44.962 1.00 35.09 385 PRO A O 1
ATOM 2973 N N . ALA A 1 386 ? 37.515 12.612 -43.855 1.00 38.81 386 ALA A N 1
ATOM 2974 C CA . ALA A 1 386 ? 36.538 13.645 -44.156 1.00 38.81 386 ALA A CA 1
ATOM 2975 C C . ALA A 1 386 ? 36.432 13.947 -45.665 1.00 38.81 386 ALA A C 1
ATOM 2977 O O . ALA A 1 386 ? 37.274 14.645 -46.231 1.00 38.81 386 ALA A O 1
ATOM 2978 N N . GLY A 1 387 ? 35.319 13.516 -46.265 1.00 45.94 387 GLY A N 1
ATOM 2979 C CA . GLY A 1 387 ? 34.671 14.199 -47.385 1.00 45.94 387 GLY A CA 1
ATOM 2980 C C . GLY A 1 387 ? 34.096 13.284 -48.469 1.00 45.94 387 GLY A C 1
ATOM 2981 O O . GLY A 1 387 ? 34.864 12.660 -49.183 1.00 45.94 387 GLY A O 1
ATOM 2982 N N . SER A 1 388 ? 32.779 13.342 -48.729 1.00 40.91 388 SER A N 1
ATOM 2983 C CA . SER A 1 388 ? 32.210 13.968 -49.942 1.00 40.91 388 SER A CA 1
ATOM 2984 C C . SER A 1 388 ? 30.664 13.862 -50.066 1.00 40.91 388 SER A C 1
ATOM 2986 O O . SER A 1 388 ? 30.028 12.972 -49.531 1.00 40.91 388 SER A O 1
ATOM 2988 N N . LYS A 1 389 ? 30.099 14.819 -50.822 1.00 42.38 389 LYS A N 1
ATOM 2989 C CA . LYS A 1 389 ? 28.984 14.773 -51.804 1.00 42.38 389 LYS A CA 1
ATOM 2990 C C . LYS A 1 389 ? 27.503 14.456 -51.481 1.00 42.38 389 LYS A C 1
ATOM 2992 O O . LYS A 1 389 ? 26.717 14.875 -52.327 1.00 42.38 389 LYS A O 1
ATOM 2997 N N . ASP A 1 390 ? 27.071 13.915 -50.335 1.00 49.91 390 ASP A N 1
ATOM 2998 C CA . ASP A 1 390 ? 25.609 13.788 -50.037 1.00 49.91 390 ASP A CA 1
ATOM 2999 C C . ASP A 1 390 ? 25.183 14.263 -48.628 1.00 49.91 390 ASP A C 1
ATOM 3001 O O . ASP A 1 390 ? 24.197 13.803 -48.049 1.00 49.91 390 ASP A O 1
ATOM 3005 N N . LYS A 1 391 ? 25.904 15.260 -48.086 1.00 55.94 391 LYS A N 1
ATOM 3006 C CA . LYS A 1 391 ? 25.663 15.837 -46.746 1.00 55.94 391 LYS A CA 1
ATOM 3007 C C . LYS A 1 391 ? 24.196 16.168 -46.465 1.00 55.94 391 LYS A C 1
ATOM 3009 O O . LYS A 1 391 ? 23.707 15.870 -45.391 1.00 55.94 391 LYS A O 1
ATOM 3014 N N . THR A 1 392 ? 23.471 16.730 -47.430 1.00 60.91 392 THR A N 1
ATOM 3015 C CA . THR A 1 392 ? 22.067 17.136 -47.247 1.00 60.91 392 THR A CA 1
ATOM 3016 C C . THR A 1 392 ? 21.118 15.981 -46.934 1.00 60.91 392 THR A C 1
ATOM 3018 O O . THR A 1 392 ? 20.141 16.189 -46.220 1.00 60.91 392 THR A O 1
ATOM 3021 N N . LYS A 1 393 ? 21.377 14.774 -47.454 1.00 69.25 393 LYS A N 1
ATOM 3022 C CA . LYS A 1 393 ? 20.530 13.604 -47.199 1.00 69.25 393 LYS A CA 1
ATOM 3023 C C . LYS A 1 393 ? 20.859 12.963 -45.850 1.00 69.25 393 LYS A C 1
ATOM 3025 O O . LYS A 1 393 ? 19.944 12.664 -45.087 1.00 69.25 393 LYS A O 1
ATOM 3030 N N . THR A 1 394 ? 22.148 12.822 -45.543 1.00 72.12 394 THR A N 1
ATOM 3031 C CA . THR A 1 394 ? 22.638 12.327 -44.248 1.00 72.12 394 THR A CA 1
ATOM 3032 C C . THR A 1 394 ? 22.231 13.273 -43.106 1.00 72.12 394 THR A C 1
ATOM 3034 O O . THR A 1 394 ? 21.687 12.817 -42.104 1.00 72.12 394 THR A O 1
ATOM 3037 N N . ASP A 1 395 ? 22.360 14.593 -43.287 1.00 75.56 395 ASP A N 1
ATOM 3038 C CA . ASP A 1 395 ? 21.925 15.613 -42.316 1.00 75.56 395 ASP A CA 1
ATOM 3039 C C . ASP A 1 395 ? 20.397 15.582 -42.089 1.00 75.56 395 ASP A C 1
ATOM 3041 O O . ASP A 1 395 ? 19.923 15.778 -40.966 1.00 75.56 395 ASP A O 1
ATOM 3045 N N . GLY A 1 396 ? 19.615 15.294 -43.139 1.00 79.94 396 GLY A N 1
ATOM 3046 C CA . GLY A 1 396 ? 18.162 15.111 -43.051 1.00 79.94 396 GLY A CA 1
ATOM 3047 C C . GLY A 1 396 ? 17.773 13.898 -42.202 1.00 79.94 396 GLY A C 1
ATOM 3048 O O . GLY A 1 396 ? 17.000 14.038 -41.256 1.00 79.94 396 GLY A O 1
ATOM 3049 N N . LEU A 1 397 ? 18.378 12.736 -42.476 1.00 82.25 397 LEU A N 1
ATOM 3050 C CA . LEU A 1 397 ? 18.167 11.509 -41.695 1.00 82.25 397 LEU A CA 1
ATOM 3051 C C . LEU A 1 397 ? 18.598 11.677 -40.232 1.00 82.25 397 LEU A C 1
ATOM 3053 O O . LEU A 1 397 ? 17.901 11.224 -39.328 1.00 82.25 397 LEU A O 1
ATOM 3057 N N . MET A 1 398 ? 19.712 12.373 -39.984 1.00 79.25 398 MET A N 1
ATOM 3058 C CA . MET A 1 398 ? 20.175 12.687 -38.629 1.00 79.25 398 MET A CA 1
ATOM 3059 C C . MET A 1 398 ? 19.190 13.584 -37.874 1.00 79.25 398 MET A C 1
ATOM 3061 O O . MET A 1 398 ? 18.916 13.341 -36.701 1.00 79.25 398 MET A O 1
ATOM 3065 N N . THR A 1 399 ? 18.620 14.592 -38.540 1.00 84.25 399 THR A N 1
ATOM 3066 C CA . THR A 1 399 ? 17.619 15.485 -37.935 1.00 84.25 399 THR A CA 1
ATOM 3067 C C . THR A 1 399 ? 16.330 14.735 -37.597 1.00 84.25 399 THR A C 1
ATOM 3069 O O . THR A 1 399 ? 15.754 14.939 -36.526 1.00 84.25 399 THR A O 1
ATOM 3072 N N . GLU A 1 400 ? 15.882 13.845 -38.486 1.00 86.12 400 GLU A N 1
ATOM 3073 C CA . GLU A 1 400 ? 14.726 12.977 -38.240 1.00 86.12 400 GLU A CA 1
ATOM 3074 C C . GLU A 1 400 ? 14.979 12.044 -37.051 1.00 86.12 400 GLU A C 1
ATOM 3076 O O . GLU A 1 400 ? 14.130 11.937 -36.166 1.00 86.12 400 GLU A O 1
ATOM 3081 N N . LEU A 1 401 ? 16.168 11.440 -36.972 1.00 84.50 401 LEU A N 1
ATOM 3082 C CA . LEU A 1 401 ? 16.540 10.541 -35.883 1.00 84.50 401 LEU A CA 1
ATOM 3083 C C . LEU A 1 401 ? 16.632 11.265 -34.528 1.00 84.50 401 LEU A C 1
ATOM 3085 O O . LEU A 1 401 ? 16.131 10.757 -33.525 1.00 84.50 401 LEU A O 1
ATOM 3089 N N . GLU A 1 402 ? 17.219 12.464 -34.496 1.00 86.38 402 GLU A N 1
ATOM 3090 C CA . GLU A 1 402 ? 17.280 13.313 -33.299 1.00 86.38 402 GLU A CA 1
ATOM 3091 C C . GLU A 1 402 ? 15.870 13.710 -32.834 1.00 86.38 402 GLU A C 1
ATOM 3093 O O . GLU A 1 402 ? 15.534 13.614 -31.651 1.00 86.38 402 GLU A O 1
ATOM 3098 N N . THR A 1 403 ? 15.006 14.085 -33.783 1.00 86.88 403 THR A N 1
ATOM 3099 C CA . THR A 1 403 ? 13.608 14.436 -33.509 1.00 86.88 403 THR A CA 1
ATOM 3100 C C . THR A 1 403 ? 12.854 13.246 -32.923 1.00 86.88 403 THR A C 1
ATOM 3102 O O . THR A 1 403 ? 12.187 13.391 -31.896 1.00 86.88 403 THR A O 1
ATOM 3105 N N . LEU A 1 404 ? 12.997 12.062 -33.519 1.00 86.81 404 LEU A N 1
ATOM 3106 C CA . LEU A 1 404 ? 12.357 10.839 -33.043 1.00 86.81 404 LEU A CA 1
ATOM 3107 C C . LEU A 1 404 ? 12.807 10.499 -31.611 1.00 86.81 404 LEU A C 1
ATOM 3109 O O . LEU A 1 404 ? 11.971 10.289 -30.731 1.00 86.81 404 LEU A O 1
ATOM 3113 N N . TRP A 1 405 ? 14.118 10.531 -31.345 1.00 86.06 405 TRP A N 1
ATOM 3114 C CA . TRP A 1 405 ? 14.680 10.279 -30.014 1.00 86.06 405 TRP A CA 1
ATOM 3115 C C . TRP A 1 405 ? 14.261 11.312 -28.968 1.00 86.06 405 TRP A C 1
ATOM 3117 O O . TRP A 1 405 ? 14.107 10.959 -27.800 1.00 86.06 405 TRP A O 1
ATOM 3127 N N . SER A 1 406 ? 14.038 12.565 -29.367 1.00 84.81 406 SER A N 1
ATOM 3128 C CA . SER A 1 406 ? 13.541 13.601 -28.456 1.00 84.81 406 SER A CA 1
ATOM 3129 C C . SER A 1 406 ? 12.082 13.378 -28.031 1.00 84.81 406 SER A C 1
ATOM 3131 O O . SER A 1 406 ? 11.701 13.771 -26.931 1.00 84.81 406 SER A O 1
ATOM 3133 N N . GLN A 1 407 ? 11.277 12.724 -28.878 1.00 86.12 407 GLN A N 1
ATOM 3134 C CA . GLN A 1 407 ? 9.848 12.489 -28.646 1.00 86.12 407 GLN A CA 1
ATOM 3135 C C . GLN A 1 407 ? 9.573 11.175 -27.908 1.00 86.12 407 GLN A C 1
ATOM 3137 O O . GLN A 1 407 ? 8.670 11.123 -27.076 1.00 86.12 407 GLN A O 1
ATOM 3142 N N . LEU A 1 408 ? 10.352 10.123 -28.186 1.00 82.06 408 LEU A N 1
ATOM 3143 C CA . LEU A 1 408 ? 10.159 8.774 -27.635 1.00 82.06 408 LEU A CA 1
ATOM 3144 C C . LEU A 1 408 ? 9.943 8.714 -26.105 1.00 82.06 408 LEU A C 1
ATOM 3146 O O . LEU A 1 408 ? 9.064 7.962 -25.679 1.00 82.06 408 LEU A O 1
ATOM 3150 N N . PRO A 1 409 ? 10.662 9.486 -25.263 1.00 79.25 409 PRO A N 1
ATOM 3151 C CA . PRO A 1 409 ? 10.466 9.455 -23.811 1.00 79.25 409 PRO A CA 1
ATOM 3152 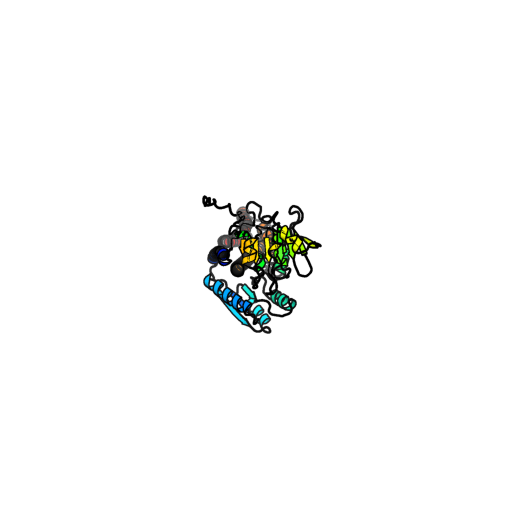C C . PRO A 1 409 ? 9.096 9.954 -23.331 1.00 79.25 409 PRO A C 1
ATOM 3154 O O . PRO A 1 409 ? 8.692 9.602 -22.225 1.00 79.25 409 PRO A O 1
ATOM 3157 N N . GLU A 1 410 ? 8.403 10.768 -24.131 1.00 80.62 410 GLU A N 1
ATOM 3158 C CA . GLU A 1 410 ? 7.105 11.373 -23.789 1.00 80.62 410 GLU A CA 1
ATOM 3159 C C . GLU A 1 410 ? 5.911 10.512 -24.246 1.00 80.62 410 GLU A C 1
ATOM 3161 O O . GLU A 1 410 ? 4.769 10.768 -23.867 1.00 80.62 410 GLU A O 1
ATOM 3166 N N . LEU A 1 411 ? 6.167 9.485 -25.061 1.00 80.56 411 LEU A N 1
ATOM 3167 C CA . LEU A 1 411 ? 5.153 8.594 -25.622 1.00 80.56 411 LEU A CA 1
ATOM 3168 C C . LEU A 1 411 ? 4.789 7.461 -24.655 1.00 80.56 411 LEU A C 1
ATOM 3170 O O . LEU A 1 411 ? 5.614 7.011 -23.857 1.00 80.56 411 LEU A O 1
ATOM 3174 N N . ASN A 1 412 ? 3.563 6.943 -24.750 1.00 78.12 412 ASN A N 1
ATOM 3175 C CA . ASN A 1 412 ? 3.160 5.739 -24.016 1.00 78.12 412 ASN A CA 1
ATOM 3176 C C . ASN A 1 412 ? 3.745 4.455 -24.650 1.00 78.12 412 ASN A C 1
ATOM 3178 O O . ASN A 1 412 ? 4.230 4.490 -25.775 1.00 78.12 412 ASN A O 1
ATOM 3182 N N . ILE A 1 413 ? 3.676 3.300 -23.965 1.00 74.44 413 ILE A N 1
ATOM 3183 C CA . ILE A 1 413 ? 4.280 2.036 -24.459 1.00 74.44 413 ILE A CA 1
ATOM 3184 C C . ILE A 1 413 ? 3.826 1.684 -25.885 1.00 74.44 413 ILE A C 1
ATOM 3186 O O . ILE A 1 413 ? 4.636 1.243 -26.696 1.00 74.44 413 ILE A O 1
ATOM 3190 N N . LYS A 1 414 ? 2.536 1.860 -26.205 1.00 77.19 414 LYS A N 1
ATOM 3191 C CA . LYS A 1 414 ? 1.999 1.504 -27.527 1.00 77.19 414 LYS A CA 1
ATOM 3192 C C . LYS A 1 414 ? 2.538 2.437 -28.606 1.00 77.19 414 LYS A C 1
ATOM 3194 O O . LYS A 1 414 ? 2.998 1.967 -29.637 1.00 77.19 414 LYS A O 1
ATOM 3199 N N . GLU A 1 415 ? 2.548 3.737 -28.333 1.00 81.88 415 GLU A N 1
ATOM 3200 C CA . GLU A 1 415 ? 3.114 4.747 -29.234 1.00 81.88 415 GLU A CA 1
ATOM 3201 C C . GLU A 1 415 ? 4.626 4.546 -29.435 1.00 81.88 415 GLU A C 1
ATOM 3203 O O . GLU A 1 415 ? 5.122 4.661 -30.553 1.00 81.88 415 GLU A O 1
ATOM 3208 N N . GLN A 1 416 ? 5.360 4.188 -28.374 1.00 78.00 416 GLN A N 1
ATOM 3209 C CA . GLN A 1 416 ? 6.778 3.824 -28.466 1.00 78.00 416 GLN A CA 1
ATOM 3210 C C . GLN A 1 416 ? 6.981 2.607 -29.380 1.00 78.00 416 GLN A C 1
ATOM 3212 O O . GLN A 1 416 ? 7.888 2.613 -30.210 1.00 78.00 416 GLN A O 1
ATOM 3217 N N . ALA A 1 417 ? 6.124 1.586 -29.268 1.00 76.75 417 ALA A N 1
ATOM 3218 C CA . ALA A 1 417 ? 6.185 0.399 -30.118 1.00 76.75 417 ALA A CA 1
ATOM 3219 C C . ALA A 1 417 ? 5.879 0.710 -31.595 1.00 76.75 417 ALA A C 1
ATOM 3221 O O . ALA A 1 417 ? 6.539 0.166 -32.474 1.00 76.75 417 ALA A O 1
ATOM 3222 N N . GLU A 1 418 ? 4.937 1.610 -31.891 1.00 82.69 418 GLU A N 1
ATOM 3223 C CA . GLU A 1 418 ? 4.635 2.040 -33.268 1.00 82.69 418 GLU A CA 1
ATOM 3224 C C . GLU A 1 418 ? 5.802 2.807 -33.907 1.00 82.69 418 GLU A C 1
ATOM 3226 O O . GLU A 1 418 ? 6.108 2.631 -35.086 1.00 82.69 418 GLU A O 1
ATOM 3231 N N . LYS A 1 419 ? 6.502 3.628 -33.116 1.00 83.56 419 LYS A N 1
ATOM 3232 C CA . LYS A 1 419 ? 7.681 4.384 -33.564 1.00 83.56 419 LYS A CA 1
ATOM 3233 C C . LYS A 1 419 ? 8.926 3.524 -33.767 1.00 83.56 419 LYS A C 1
ATOM 3235 O O . LYS A 1 419 ? 9.910 3.996 -34.337 1.00 83.56 419 LYS A O 1
ATOM 3240 N N . GLN A 1 420 ? 8.871 2.258 -33.366 1.00 76.38 420 GLN A N 1
ATOM 3241 C CA . GLN A 1 420 ? 9.987 1.338 -33.492 1.00 76.38 420 GLN A CA 1
ATOM 3242 C C . GLN A 1 420 ? 10.357 1.044 -34.949 1.00 76.38 420 GLN A C 1
ATOM 3244 O O . GLN A 1 420 ? 11.531 1.094 -35.311 1.00 76.38 420 GLN A O 1
ATOM 3249 N N . GLU A 1 421 ? 9.363 0.774 -35.798 1.00 79.06 421 GLU A N 1
ATOM 3250 C CA . GLU A 1 421 ? 9.605 0.481 -37.217 1.00 79.06 421 GLU A CA 1
ATOM 3251 C C . GLU A 1 421 ? 10.202 1.687 -37.955 1.00 79.06 421 GLU A C 1
ATOM 3253 O O . GLU A 1 421 ? 11.012 1.533 -38.871 1.00 79.06 421 GLU A O 1
ATOM 3258 N N . GLU A 1 422 ? 9.813 2.896 -37.542 1.00 84.94 422 GLU A N 1
ATOM 3259 C CA . GLU A 1 422 ? 10.352 4.151 -38.062 1.00 84.94 422 GLU A CA 1
ATOM 3260 C C . GLU A 1 422 ? 11.825 4.318 -37.665 1.00 84.94 422 GLU A C 1
ATOM 3262 O O . GLU A 1 422 ? 12.657 4.600 -38.528 1.00 84.94 422 GLU A O 1
ATOM 3267 N N . LEU A 1 423 ? 12.170 4.046 -36.399 1.00 81.88 423 LEU A N 1
ATOM 3268 C CA . LEU A 1 423 ? 13.550 4.089 -35.911 1.00 81.88 423 LEU A CA 1
ATOM 3269 C C . LEU A 1 423 ? 14.451 3.093 -36.655 1.00 81.88 423 LEU A C 1
ATOM 3271 O O . LEU A 1 423 ? 15.521 3.471 -37.130 1.00 81.88 423 LEU A O 1
ATOM 3275 N N . ASP A 1 424 ? 14.021 1.836 -36.789 1.00 78.81 424 ASP A N 1
ATOM 3276 C CA . ASP A 1 424 ? 14.812 0.803 -37.468 1.00 78.81 424 ASP A CA 1
ATOM 3277 C C . ASP A 1 424 ? 15.009 1.128 -38.957 1.00 78.81 424 ASP A C 1
ATOM 3279 O O . ASP A 1 424 ? 16.100 0.934 -39.499 1.00 78.81 424 ASP A O 1
ATOM 3283 N N . ARG A 1 425 ? 13.983 1.688 -39.614 1.00 83.94 425 ARG A N 1
ATOM 3284 C CA . ARG A 1 425 ? 14.082 2.154 -41.004 1.00 83.94 425 ARG A CA 1
ATOM 3285 C C . ARG A 1 425 ? 15.080 3.301 -41.145 1.00 83.94 425 ARG A C 1
ATOM 3287 O O . ARG A 1 425 ? 15.870 3.284 -42.087 1.00 83.94 425 ARG A O 1
ATOM 3294 N N . LEU A 1 426 ? 15.043 4.283 -40.244 1.00 83.12 426 LEU A N 1
ATOM 3295 C CA . LEU A 1 426 ? 15.961 5.422 -40.267 1.00 83.12 426 LEU A CA 1
ATOM 3296 C C . LEU A 1 426 ? 17.404 4.984 -40.021 1.00 83.12 426 LEU A C 1
ATOM 3298 O O . LEU A 1 426 ? 18.289 5.407 -40.757 1.00 83.12 426 LEU A O 1
ATOM 3302 N N . LEU A 1 427 ? 17.640 4.096 -39.052 1.00 77.56 427 LEU A N 1
ATOM 3303 C CA . LEU A 1 427 ? 18.973 3.555 -38.777 1.00 77.56 427 LEU A CA 1
ATOM 3304 C C . LEU A 1 427 ? 19.534 2.774 -39.969 1.00 77.56 427 LEU A C 1
ATOM 3306 O O . LEU A 1 427 ? 20.700 2.951 -40.309 1.00 77.56 427 LEU A O 1
ATOM 3310 N N . LEU A 1 428 ? 18.709 1.954 -40.630 1.00 80.62 428 LEU A N 1
ATOM 3311 C CA . LEU A 1 428 ? 19.122 1.233 -41.835 1.00 80.62 428 LEU A CA 1
ATOM 3312 C C . LEU A 1 428 ? 19.427 2.194 -42.992 1.00 80.62 428 LEU A C 1
ATOM 3314 O O . LEU A 1 428 ? 20.451 2.058 -43.653 1.00 80.62 428 LEU A O 1
ATOM 3318 N N . ALA A 1 429 ? 18.564 3.189 -43.222 1.00 82.00 429 ALA A N 1
ATOM 3319 C CA . ALA A 1 429 ? 18.777 4.197 -44.258 1.00 82.00 429 ALA A CA 1
ATOM 3320 C C . ALA A 1 429 ? 20.039 5.034 -44.002 1.00 82.00 429 ALA A C 1
ATOM 3322 O O . ALA A 1 429 ? 20.722 5.423 -44.950 1.00 82.00 429 ALA A O 1
ATOM 3323 N N . LEU A 1 430 ? 20.344 5.299 -42.731 1.00 77.25 430 LEU A N 1
ATOM 3324 C CA . LEU A 1 430 ? 21.525 6.032 -42.303 1.00 77.25 430 LEU A CA 1
ATOM 3325 C C . LEU A 1 430 ? 22.807 5.208 -42.517 1.00 77.25 430 LEU A C 1
ATOM 3327 O O . LEU A 1 430 ? 23.743 5.721 -43.124 1.00 77.25 430 LEU A O 1
ATOM 3331 N N . ASP A 1 431 ? 22.823 3.933 -42.116 1.00 73.69 431 ASP A N 1
ATOM 3332 C CA . ASP A 1 431 ? 23.937 3.001 -42.373 1.00 73.69 431 ASP A CA 1
ATOM 3333 C C . ASP A 1 431 ? 24.193 2.834 -43.886 1.00 73.69 431 ASP A C 1
ATOM 3335 O O . ASP A 1 431 ? 25.318 2.979 -44.364 1.00 73.69 431 ASP A O 1
ATOM 3339 N N . GLU A 1 432 ? 23.136 2.667 -44.692 1.00 79.69 432 GLU A N 1
ATOM 3340 C CA . GLU A 1 432 ? 23.257 2.646 -46.156 1.00 79.69 432 GLU A CA 1
ATOM 3341 C C . GLU A 1 432 ? 23.786 3.963 -46.747 1.00 79.69 432 GLU A C 1
ATOM 3343 O O . GLU A 1 432 ? 24.458 3.942 -47.784 1.00 79.69 432 GLU A O 1
ATOM 3348 N N . SER A 1 433 ? 23.440 5.110 -46.149 1.00 76.44 433 SER A N 1
ATOM 3349 C CA . SER A 1 433 ? 23.936 6.425 -46.573 1.00 76.44 433 SER A CA 1
ATOM 3350 C C . SER A 1 433 ? 25.436 6.528 -46.317 1.00 76.44 433 SER A C 1
ATOM 3352 O O . SER A 1 433 ? 26.191 6.870 -47.226 1.00 76.44 433 SER A O 1
ATOM 3354 N N . PHE A 1 434 ? 25.884 6.127 -45.125 1.00 70.06 434 PHE A N 1
ATOM 3355 C CA . PHE A 1 434 ? 27.298 6.131 -44.772 1.00 70.06 434 PHE A CA 1
ATOM 3356 C C . PHE A 1 434 ? 28.126 5.166 -45.632 1.00 70.06 434 PHE A C 1
ATOM 3358 O O . PHE A 1 434 ? 29.169 5.560 -46.146 1.00 70.06 434 PHE A O 1
ATOM 3365 N N . GLN A 1 435 ? 27.641 3.949 -45.903 1.00 70.00 435 GLN A N 1
ATOM 3366 C CA . GLN A 1 435 ? 28.335 3.000 -46.791 1.00 70.00 435 GLN A CA 1
ATOM 3367 C C . GLN A 1 435 ? 28.434 3.476 -48.250 1.00 70.00 435 GLN A C 1
ATOM 3369 O O . GLN A 1 435 ? 29.326 3.049 -48.987 1.00 70.00 435 GLN A O 1
ATOM 3374 N N . LYS A 1 436 ? 27.513 4.335 -48.707 1.00 67.25 436 LYS A N 1
ATOM 3375 C CA . LYS A 1 436 ? 27.595 4.976 -50.032 1.00 67.25 436 LYS A CA 1
ATOM 3376 C C . LYS A 1 436 ? 28.598 6.124 -50.065 1.00 67.25 436 LYS A C 1
ATOM 3378 O O . LYS A 1 436 ? 29.105 6.407 -51.141 1.00 67.25 436 LYS A O 1
ATOM 3383 N N . GLU A 1 437 ? 28.883 6.760 -48.931 1.00 59.25 437 GLU A N 1
ATOM 3384 C CA . GLU A 1 437 ? 29.959 7.750 -48.811 1.00 59.25 437 GLU A CA 1
ATOM 3385 C C . GLU A 1 437 ? 31.354 7.088 -48.727 1.00 59.25 437 GLU A C 1
ATOM 3387 O O . GLU A 1 437 ? 32.342 7.727 -49.085 1.00 59.25 437 GLU A O 1
ATOM 3392 N N . GLU A 1 438 ? 31.449 5.812 -48.312 1.00 53.38 438 GLU A N 1
ATOM 3393 C CA . GLU A 1 438 ? 32.705 5.031 -48.294 1.00 53.38 438 GLU A CA 1
ATOM 3394 C C . GLU A 1 438 ? 33.178 4.530 -49.673 1.00 53.38 438 GLU A C 1
ATOM 3396 O O . GLU A 1 438 ? 34.374 4.275 -49.848 1.00 53.38 438 GLU A O 1
ATOM 3401 N N . LYS A 1 439 ? 32.256 4.333 -50.626 1.00 46.75 439 LYS A N 1
ATOM 3402 C CA . LYS A 1 439 ? 32.523 3.802 -51.979 1.00 46.75 439 LYS A CA 1
ATOM 3403 C C . LYS A 1 439 ? 32.717 4.911 -53.002 1.00 46.75 439 LYS A C 1
ATOM 3405 O O . LYS A 1 439 ? 33.605 4.737 -53.870 1.00 46.75 439 LYS A O 1
#

Mean predicted aligned error: 9.41 Å

Organism: Mollisia scopiformis (NCBI:txid149040)

InterPro domains:
  IPR000672 Tetrahydrofolate dehydrogenase/cyclohydrolase [PR00085] (52-74)
  IPR000672 Tetrahydrofolate dehydrogenase/cyclohydrolase [PR00085] (189-209)
  IPR000672 Tetrahydrofolate dehydrogenase/cyclohydrolase [PR00085] (301-319)
  IPR020630 Tetrahydrofolate dehydrogenase/cyclohydrolase, catalytic domain [PF00763] (31-136)
  IPR020631 Tetrahydrofolate dehydrogenase/cyclohydrolase, NAD(P)-binding domain [PF02882] (165-224)
  IPR035812 Methylenetetrahydrofolate dehydrogenase, NAD-binding domain [cd01079] (131-327)
  IPR036291 NAD(P)-binding domain superfamily [SSF51735] (165-313)
  IPR046346 Aminoacid dehydrogenase-like, N-terminal domain superfamily [SSF53223] (25-137)